Protein AF-0000000083107479 (afdb_homodimer)

Sequence (386 aa):
MSDTAEVEREFRRYFMTGPVLEDWQAWSGLFTDDATYFDHFYGTFTGPAEIAKFLEGTMGAAPQVYSPLVWYVVDDTRVAYKVLNRADNPQPGGAPIDFPSYQFIEYGGDGKWRSEEDVWLLPEMKNFARRYADAAEEHPQTLQQKLRREDWGSWVDWARPQPGHCAAPSWLDKAGFTPFSGLQDIDFGVRSHMSDTAEVEREFRRYFMTGPVLEDWQAWSGLFTDDATYFDHFYGTFTGPAEIAKFLEGTMGAAPQVYSPLVWYVVDDTRVAYKVLNRADNPQPGGAPIDFPSYQFIEYGGDGKWRSEEDVWLLPEMKNFARRYADAAEEHPQTLQQKLRREDWGSWVDWARPQPGHCAAPSWLDKAGFTPFSGLQDIDFGVRSH

Secondary structure (DSSP, 8-state):
---HHHHHHHHHHHHIIIIIT--HHHHHTTEEEEEEEEETTTEEEEHHHHHHHHHHHHHHH-TT-B--EEEEEEETTEEEEEEEEEE--SSTTPPPEEEEEEEEEEEEETTEEEEEEEE--HHHHHHHHHHHHHHHHHS---HHHHT------SS-TTSSPPTT-----TTTT-TT-----SGGG--SSB---/---HHHHHHHHHHHHIIIIIT--HHHHHTTEEEEEEEEETTTEEEEHHHHHHHHHHHHHHH-TT-B--EEEEEEETTEEEEEEEEEE--SSTTPPPEEEEEEEEEEEEETTEEEEEEEE--HHHHHHHHHHHHHHHHHS---HHHHT------SS-TTSSPPTT-----TTTT-TT-----SGGG--SSB---

Foldseek 3Di:
DDDLVNLVVLVLVLLCCPQAQQALLVNLVQADQQAWEQELFQAIAGGSVRSSLVSLQACVLQVLWGWQWQDWDTDDFKIKTKTWRWGQFLPVPDDIQTDMKMKMWGHPDPSHTRYMYIDDDPVSVVVSVVNRVVRCVVRPDDSQNSFCCPDNDDRDVSNHDDPPDGHDRNLRPPPPRDHDPDSVPNPDHDGND/DDDLVNLVVLVLVLLCCPQAQQALLVNLVQADQQAWEQELAQAIAGGSVRSSLVSLQACVLQVLWGWQWQDWDTDDFKIKTKTWRWGQFLPVPDDIQTDMKMKMWGHPDPSHTRYMYIDDDPVSVVVSVVNRVVRCVVRPDDSQNSFCCPDNDDRDVSNHDDPPDGHDRNLRPPPPRDHDPDSVVRPDHDGND

Radius of gyration: 22.02 Å; Cα contacts (8 Å, |Δi|>4): 747; chains: 2; bounding box: 44×65×52 Å

Solvent-accessible surface area (backbone atoms only — not comparable to full-atom values): 20467 Å² total; per-residue (Å²): 129,73,48,53,66,54,46,50,52,44,45,51,52,48,43,44,37,21,57,53,49,31,28,36,61,66,34,21,64,37,36,33,76,80,12,40,38,37,29,72,78,70,14,37,24,59,14,32,69,45,40,25,53,50,50,35,21,54,46,53,53,40,59,38,56,43,47,30,41,55,51,74,31,60,37,55,53,36,39,40,36,37,30,32,50,27,26,69,38,52,40,87,91,45,69,68,47,55,39,67,35,39,38,39,35,33,56,62,54,96,73,20,28,37,33,37,38,41,47,68,51,66,70,50,51,52,51,37,51,49,54,48,49,56,33,29,70,76,28,71,70,52,73,70,63,37,38,58,77,82,75,51,73,86,60,43,84,81,57,51,73,61,90,88,63,72,74,59,38,53,54,61,88,38,84,89,65,69,53,40,88,47,75,86,66,58,85,65,67,45,67,60,118,129,75,48,52,65,55,46,50,53,44,44,50,52,49,45,43,36,22,56,53,49,31,27,36,62,66,34,23,65,37,34,33,76,78,11,40,39,36,30,71,78,70,13,37,24,59,14,31,68,44,40,23,54,50,50,35,20,54,44,52,52,41,59,39,55,43,47,32,41,56,54,72,32,60,36,54,52,36,37,41,37,36,30,32,50,29,26,70,38,51,40,87,91,46,68,68,46,54,39,67,36,37,39,41,34,34,55,62,54,94,75,21,27,37,34,36,38,41,47,68,50,67,72,50,52,50,51,38,51,49,55,49,49,56,34,29,70,77,28,72,70,53,71,69,62,36,38,58,77,80,75,51,74,87,62,43,82,82,57,51,74,60,91,87,62,74,74,60,39,53,53,61,88,36,85,89,64,69,51,40,88,49,75,86,66,60,87,65,67,44,67,61,119

Structure (mmCIF, N/CA/C/O backbone):
data_AF-0000000083107479-model_v1
#
loop_
_entity.id
_entity.type
_entity.pdbx_description
1 polymer 'Uncharacterized protein'
#
loop_
_atom_site.group_PDB
_atom_site.id
_atom_site.type_symbol
_atom_site.label_atom_id
_atom_site.label_alt_id
_atom_site.label_comp_id
_atom_site.label_asym_id
_atom_site.label_entity_id
_atom_site.label_seq_id
_atom_site.pdbx_PDB_ins_code
_atom_site.Cartn_x
_atom_site.Cartn_y
_atom_site.Cartn_z
_atom_site.occupancy
_atom_site.B_iso_or_equiv
_atom_site.auth_seq_id
_atom_site.auth_comp_id
_atom_site.auth_asym_id
_atom_site.auth_atom_id
_atom_site.pdbx_PDB_model_num
ATOM 1 N N . MET A 1 1 ? -22.812 7.457 -13.336 1 46.25 1 MET A N 1
ATOM 2 C CA . MET A 1 1 ? -21.422 7.137 -13.602 1 46.25 1 MET A CA 1
ATOM 3 C C . MET A 1 1 ? -20.531 8.359 -13.406 1 46.25 1 MET A C 1
ATOM 5 O O . MET A 1 1 ? -20.75 9.398 -14.047 1 46.25 1 MET A O 1
ATOM 9 N N . SER A 1 2 ? -19.875 8.555 -12.211 1 61.97 2 SER A N 1
ATOM 10 C CA . SER A 1 2 ? -19.203 9.836 -12.008 1 61.97 2 SER A CA 1
ATOM 11 C C . SER A 1 2 ? -18.172 10.102 -13.094 1 61.97 2 SER A C 1
ATOM 13 O O . SER A 1 2 ? -17.578 9.164 -13.633 1 61.97 2 SER A O 1
ATOM 15 N N . ASP A 1 3 ? -18.234 11.203 -13.688 1 82.94 3 ASP A N 1
ATOM 16 C CA . ASP A 1 3 ? -17.281 11.797 -14.609 1 82.94 3 ASP A CA 1
ATOM 17 C C . ASP A 1 3 ? -15.883 11.883 -13.984 1 82.94 3 ASP A C 1
ATOM 19 O O . ASP A 1 3 ? -15.734 12.344 -12.852 1 82.94 3 ASP A O 1
ATOM 23 N N . THR A 1 4 ? -14.93 11.125 -14.586 1 87.06 4 THR A N 1
ATOM 24 C CA . THR A 1 4 ? -13.555 11.148 -14.102 1 87.06 4 THR A CA 1
ATOM 25 C C . THR A 1 4 ? -13.125 12.57 -13.766 1 87.06 4 THR A C 1
ATOM 27 O O . THR A 1 4 ? -12.359 12.781 -12.82 1 87.06 4 THR A O 1
ATOM 30 N N . ALA A 1 5 ? -13.672 13.453 -14.445 1 91.81 5 ALA A N 1
ATOM 31 C CA . ALA A 1 5 ? -13.352 14.852 -14.18 1 91.81 5 ALA A CA 1
ATOM 32 C C . ALA A 1 5 ? -13.922 15.297 -12.836 1 91.81 5 ALA A C 1
ATOM 34 O O . ALA A 1 5 ? -13.281 16.062 -12.102 1 91.81 5 ALA A O 1
ATOM 35 N N . GLU A 1 6 ? -15.109 14.898 -12.602 1 95.38 6 GLU A N 1
ATOM 36 C CA . GLU A 1 6 ? -15.711 15.211 -11.305 1 95.38 6 GLU A CA 1
ATOM 37 C C . GLU A 1 6 ? -14.922 14.578 -10.164 1 95.38 6 GLU A C 1
ATOM 39 O O . GLU A 1 6 ? -14.648 15.227 -9.156 1 95.38 6 GLU A O 1
ATOM 44 N N . VAL A 1 7 ? -14.57 13.344 -10.336 1 96.56 7 VAL A N 1
ATOM 45 C CA . VAL A 1 7 ? -13.844 12.625 -9.297 1 96.56 7 VAL A CA 1
ATOM 46 C C . VAL A 1 7 ? -12.508 13.305 -9.031 1 96.56 7 VAL A C 1
ATOM 48 O O . VAL A 1 7 ? -12.109 13.469 -7.875 1 96.56 7 VAL A O 1
ATOM 51 N N . GLU A 1 8 ? -11.836 13.703 -10.07 1 95.94 8 GLU A N 1
ATOM 52 C CA . GLU A 1 8 ? -10.562 14.383 -9.898 1 95.94 8 GLU A CA 1
ATOM 53 C C . GLU A 1 8 ? -10.734 15.719 -9.18 1 95.94 8 GLU A C 1
ATOM 55 O O . GLU A 1 8 ? -9.93 16.078 -8.32 1 95.94 8 GLU A O 1
ATOM 60 N N . ARG A 1 9 ? -11.734 16.453 -9.57 1 97.31 9 ARG A N 1
ATOM 61 C CA . ARG A 1 9 ? -12.023 17.719 -8.906 1 97.31 9 ARG A CA 1
ATOM 62 C C . ARG A 1 9 ? -12.266 17.516 -7.414 1 97.31 9 ARG A C 1
ATOM 64 O O . ARG A 1 9 ? -11.734 18.266 -6.59 1 97.31 9 ARG A O 1
ATOM 71 N N . GLU A 1 10 ? -13.062 16.516 -7.125 1 98.38 10 GLU A N 1
ATOM 72 C CA . GLU A 1 10 ? -13.383 16.266 -5.727 1 98.38 10 GLU A CA 1
ATOM 73 C C . GLU A 1 10 ? -12.172 15.719 -4.973 1 98.38 10 GLU A C 1
ATOM 75 O O . GLU A 1 10 ? -12.016 15.961 -3.773 1 98.38 10 GLU A O 1
ATOM 80 N N . PHE A 1 11 ? -11.297 15.055 -5.711 1 98.56 11 PHE A N 1
ATOM 81 C CA . PHE A 1 11 ? -10.055 14.609 -5.09 1 98.56 11 PHE A CA 1
ATOM 82 C C . PHE A 1 11 ? -9.188 15.797 -4.703 1 98.56 11 PHE A C 1
ATOM 84 O O . PHE A 1 11 ? -8.602 15.82 -3.617 1 98.56 11 PHE A O 1
ATOM 91 N N . ARG A 1 12 ? -9.102 16.719 -5.555 1 98.56 12 ARG A N 1
ATOM 92 C CA . ARG A 1 12 ? -8.328 17.922 -5.246 1 98.56 12 ARG A CA 1
ATOM 93 C C . ARG A 1 12 ? -8.883 18.625 -4.016 1 98.56 12 ARG A C 1
ATOM 95 O O . ARG A 1 12 ? -8.125 19.047 -3.141 1 98.56 12 ARG A O 1
ATOM 102 N N . ARG A 1 13 ? -10.195 18.734 -3.977 1 98.81 13 ARG A N 1
ATOM 103 C CA . ARG A 1 13 ? -10.844 19.328 -2.814 1 98.81 13 ARG A CA 1
ATOM 104 C C . ARG A 1 13 ? -10.531 18.547 -1.547 1 98.81 13 ARG A C 1
ATOM 106 O O . ARG A 1 13 ? -10.164 19.125 -0.523 1 98.81 13 ARG A O 1
ATOM 113 N N . TYR A 1 14 ? -10.672 17.297 -1.655 1 98.88 14 TYR A N 1
ATOM 114 C CA . TYR A 1 14 ? -10.398 16.359 -0.574 1 98.88 14 TYR A CA 1
ATOM 115 C C . TYR A 1 14 ? -8.961 16.5 -0.079 1 98.88 14 TYR A C 1
ATOM 117 O O . TYR A 1 14 ? -8.727 16.656 1.121 1 98.88 14 TYR A O 1
ATOM 125 N N . PHE A 1 15 ? -8.016 16.484 -0.999 1 98.88 15 PHE A N 1
ATOM 126 C CA . PHE A 1 15 ? -6.598 16.484 -0.647 1 98.88 15 PHE A CA 1
ATOM 127 C C . PHE A 1 15 ? -6.188 17.844 -0.081 1 98.88 15 PHE A C 1
ATOM 129 O O . PHE A 1 15 ? -5.391 17.922 0.857 1 98.88 15 PHE A O 1
ATOM 136 N N . MET A 1 16 ? -6.723 18.906 -0.62 1 98.81 16 MET A N 1
ATOM 137 C CA . MET A 1 16 ? -6.395 20.25 -0.134 1 98.81 16 MET A CA 1
ATOM 138 C C . MET A 1 16 ? -6.969 20.469 1.261 1 98.81 16 MET A C 1
ATOM 140 O O . MET A 1 16 ? -6.293 21.031 2.131 1 98.81 16 MET A O 1
ATOM 144 N N . THR A 1 17 ? -8.172 20.016 1.53 1 98.81 17 THR A N 1
ATOM 145 C CA . THR A 1 17 ? -8.844 20.266 2.799 1 98.81 17 THR A CA 1
ATOM 146 C C . THR A 1 17 ? -8.141 19.531 3.938 1 98.81 17 THR A C 1
ATOM 148 O O . THR A 1 17 ? -7.883 20.109 4.992 1 98.81 17 THR A O 1
ATOM 151 N N . GLY A 1 18 ? -7.824 18.328 3.725 1 98.62 18 GLY A N 1
ATOM 152 C CA . GLY A 1 18 ? -7.219 17.516 4.766 1 98.62 18 GLY A CA 1
ATOM 153 C C . GLY A 1 18 ? -5.703 17.516 4.715 1 98.62 18 GLY A C 1
ATOM 154 O O . GLY A 1 18 ? -5.055 18.297 5.402 1 98.62 18 GLY A O 1
ATOM 155 N N . PRO A 1 19 ? -5.141 16.75 3.779 1 98.75 19 PRO A N 1
ATOM 156 C CA . PRO A 1 19 ? -3.691 16.531 3.775 1 98.75 19 PRO A CA 1
ATOM 157 C C . PRO A 1 19 ? -2.9 17.844 3.654 1 98.75 19 PRO A C 1
ATOM 159 O O . PRO A 1 19 ? -1.821 17.969 4.234 1 98.75 19 PRO A O 1
ATOM 162 N N . VAL A 1 20 ? -3.428 18.844 2.988 1 98.75 20 VAL A N 1
ATOM 163 C CA . VAL A 1 20 ? -2.66 20.062 2.783 1 98.75 20 VAL A CA 1
ATOM 164 C C . VAL A 1 20 ? -2.996 21.078 3.877 1 98.75 20 VAL A C 1
ATOM 166 O O . VAL A 1 20 ? -2.109 21.531 4.602 1 98.75 20 VAL A O 1
ATOM 169 N N . LEU A 1 21 ? -4.227 21.359 4.094 1 98.56 21 LEU A N 1
ATOM 170 C CA . LEU A 1 21 ? -4.617 22.438 5 1 98.56 21 LEU A CA 1
ATOM 171 C C . LEU A 1 21 ? -4.902 21.906 6.395 1 98.56 21 LEU A C 1
ATOM 173 O O . LEU A 1 21 ? -5.062 22.672 7.344 1 98.56 21 LEU A O 1
ATOM 177 N N . GLU A 1 22 ? -4.98 20.641 6.562 1 98.44 22 GLU A N 1
ATOM 178 C CA . GLU A 1 22 ? -5.055 19.922 7.82 1 98.44 22 GLU A CA 1
ATOM 179 C C . GLU A 1 22 ? -6.285 20.328 8.625 1 98.44 22 GLU A C 1
ATOM 181 O O . GLU A 1 22 ? -6.23 20.422 9.852 1 98.44 22 GLU A O 1
ATOM 186 N N . ASP A 1 23 ? -7.312 20.734 7.875 1 98.44 23 ASP A N 1
ATOM 187 C CA . ASP A 1 23 ? -8.625 20.875 8.492 1 98.44 23 ASP A CA 1
ATOM 188 C C . ASP A 1 23 ? -9.359 19.547 8.539 1 98.44 23 ASP A C 1
ATOM 190 O O . ASP A 1 23 ? -10.266 19.297 7.738 1 98.44 23 ASP A O 1
ATOM 194 N N . TRP A 1 24 ? -9.062 18.781 9.547 1 98.31 24 TRP A N 1
ATOM 195 C CA . TRP A 1 24 ? -9.539 17.406 9.641 1 98.31 24 TRP A CA 1
ATOM 196 C C . TRP A 1 24 ? -11.031 17.359 9.961 1 98.31 24 TRP A C 1
ATOM 198 O O . TRP A 1 24 ? -11.719 16.406 9.617 1 98.31 24 TRP A O 1
ATOM 208 N N . GLN A 1 25 ? -11.492 18.375 10.594 1 97.38 25 GLN A N 1
ATOM 209 C CA . GLN A 1 25 ? -12.93 18.469 10.852 1 97.38 25 GLN A CA 1
ATOM 210 C C . GLN A 1 25 ? -13.711 18.656 9.555 1 97.38 25 GLN A C 1
ATOM 212 O O . GLN A 1 25 ? -14.656 17.906 9.273 1 97.38 25 GLN A O 1
ATOM 217 N N . ALA A 1 26 ? -13.328 19.641 8.805 1 98.5 26 ALA A N 1
ATOM 218 C CA . ALA A 1 26 ? -13.977 19.859 7.512 1 98.5 26 ALA A CA 1
ATOM 219 C C . ALA A 1 26 ? -13.75 18.672 6.582 1 98.5 26 ALA A C 1
ATOM 221 O O . ALA A 1 26 ? -14.648 18.281 5.832 1 98.5 26 ALA A O 1
ATOM 222 N N . TRP A 1 27 ? -12.547 18.109 6.578 1 98.75 27 TRP A N 1
ATOM 223 C CA . TRP A 1 27 ? -12.172 16.984 5.727 1 98.75 27 TRP A CA 1
ATOM 224 C C . TRP A 1 27 ? -13.07 15.781 5.984 1 98.75 27 TRP A C 1
ATOM 226 O O . TRP A 1 27 ? -13.531 15.133 5.043 1 98.75 27 TRP A O 1
ATOM 236 N N . SER A 1 28 ? -13.297 15.469 7.281 1 98.69 28 SER A N 1
ATOM 237 C CA . SER A 1 28 ? -14.148 14.336 7.625 1 98.69 28 SER A CA 1
ATOM 238 C C . SER A 1 28 ? -15.562 14.516 7.074 1 98.69 28 SER A C 1
ATOM 240 O O . SER A 1 28 ? -16.234 13.531 6.75 1 98.69 28 SER A O 1
ATOM 242 N N . GLY A 1 29 ? -15.969 15.75 6.93 1 98.62 29 GLY A N 1
ATOM 243 C CA . GLY A 1 29 ? -17.281 16.062 6.367 1 98.62 29 GLY A CA 1
ATOM 244 C C . GLY A 1 29 ? -17.375 15.742 4.887 1 98.62 29 GLY A C 1
ATOM 245 O O . GLY A 1 29 ? -18.469 15.773 4.312 1 98.62 29 GLY A O 1
ATOM 246 N N . LEU A 1 30 ? -16.297 15.414 4.25 1 98.88 30 LEU A N 1
ATOM 247 C CA . LEU A 1 30 ? -16.266 15.07 2.834 1 98.88 30 LEU A CA 1
ATOM 248 C C . LEU A 1 30 ? -16.547 13.586 2.631 1 98.88 30 LEU A C 1
ATOM 250 O O . LEU A 1 30 ? -16.516 13.094 1.5 1 98.88 30 LEU A O 1
ATOM 254 N N . PHE A 1 31 ? -16.812 12.859 3.699 1 98.88 31 PHE A N 1
ATOM 255 C CA . PHE A 1 31 ? -17.156 11.445 3.629 1 98.88 31 PHE A CA 1
ATOM 256 C C . PHE A 1 31 ? -18.656 11.25 3.777 1 98.88 31 PHE A C 1
ATOM 258 O O . PHE A 1 31 ? -19.344 12.07 4.383 1 98.88 31 PHE A O 1
ATOM 265 N N . THR A 1 32 ? -19.156 10.156 3.189 1 98.81 32 THR A N 1
ATOM 266 C CA . THR A 1 32 ? -20.547 9.789 3.416 1 98.81 32 THR A CA 1
ATOM 267 C C . THR A 1 32 ? -20.781 9.398 4.875 1 98.81 32 THR A C 1
ATOM 269 O O . THR A 1 32 ? -19.828 9.117 5.602 1 98.81 32 THR A O 1
ATOM 272 N N . ASP A 1 33 ? -22.016 9.305 5.289 1 98.44 33 ASP A N 1
ATOM 273 C CA . ASP A 1 33 ? -22.344 9.062 6.688 1 98.44 33 ASP A CA 1
ATOM 274 C C . ASP A 1 33 ? -21.891 7.672 7.129 1 98.44 33 ASP A C 1
ATOM 276 O O . ASP A 1 33 ? -21.578 7.461 8.305 1 98.44 33 ASP A O 1
ATOM 280 N N . ASP A 1 34 ? -21.875 6.809 6.191 1 98.38 34 ASP A N 1
ATOM 281 C CA . ASP A 1 34 ? -21.516 5.43 6.508 1 98.38 34 ASP A CA 1
ATOM 282 C C . ASP A 1 34 ? -20.141 5.082 5.949 1 98.38 34 ASP A C 1
ATOM 284 O O . ASP A 1 34 ? -19.812 3.904 5.766 1 98.38 34 ASP A O 1
ATOM 288 N N . ALA A 1 35 ? -19.359 6.105 5.582 1 98.81 35 ALA A N 1
ATOM 289 C CA . ALA A 1 35 ? -18.047 5.863 4.988 1 98.81 35 ALA A CA 1
ATOM 290 C C . ALA A 1 35 ? -17.156 5.07 5.938 1 98.81 35 ALA A C 1
ATOM 292 O O . ALA A 1 35 ? -17.266 5.191 7.16 1 98.81 35 ALA A O 1
ATOM 293 N N . THR A 1 36 ? -16.297 4.254 5.391 1 98.75 36 THR A N 1
ATOM 294 C CA . THR A 1 36 ? -15.312 3.518 6.172 1 98.75 36 THR A CA 1
ATOM 295 C C . THR A 1 36 ? -13.898 4.031 5.883 1 98.75 36 THR A C 1
ATOM 297 O O . THR A 1 36 ? -13.531 4.23 4.727 1 98.75 36 THR A O 1
ATOM 300 N N . TYR A 1 37 ? -13.227 4.352 6.902 1 98.75 37 TYR A N 1
ATOM 301 C CA . TYR A 1 37 ? -11.789 4.633 6.902 1 98.75 37 TYR A CA 1
ATOM 302 C C . TYR A 1 37 ? -11.008 3.479 7.516 1 98.75 37 TYR A C 1
ATOM 304 O O . TYR A 1 37 ? -11.078 3.246 8.727 1 98.75 37 TYR A O 1
ATOM 312 N N . PHE A 1 38 ? -10.227 2.838 6.672 1 98.62 38 PHE A N 1
ATOM 313 C CA . PHE A 1 38 ? -9.508 1.656 7.137 1 98.62 38 PHE A CA 1
ATOM 314 C C . PHE A 1 38 ? -8 1.881 7.082 1 98.62 38 PHE A C 1
ATOM 316 O O . PHE A 1 38 ? -7.441 2.107 6.008 1 98.62 38 PHE A O 1
ATOM 323 N N . ASP A 1 39 ? -7.418 1.895 8.219 1 98.19 39 ASP A N 1
ATOM 324 C CA . ASP A 1 39 ? -5.969 1.867 8.391 1 98.19 39 ASP A CA 1
ATOM 325 C C . ASP A 1 39 ? -5.492 0.486 8.836 1 98.19 39 ASP A C 1
ATOM 327 O O . ASP A 1 39 ? -5.914 -0.014 9.883 1 98.19 39 ASP A O 1
ATOM 331 N N . HIS A 1 40 ? -4.57 -0.083 8.102 1 97.62 40 HIS A N 1
ATOM 332 C CA . HIS A 1 40 ? -4.188 -1.471 8.336 1 97.62 40 HIS A CA 1
ATOM 333 C C . HIS A 1 40 ? -3.549 -1.639 9.711 1 97.62 40 HIS A C 1
ATOM 335 O O . HIS A 1 40 ? -3.486 -2.752 10.242 1 97.62 40 HIS A O 1
ATOM 341 N N . PHE A 1 41 ? -3.004 -0.567 10.227 1 95.81 41 PHE A N 1
ATOM 342 C CA . PHE A 1 41 ? -2.408 -0.618 11.562 1 95.81 41 PHE A CA 1
ATOM 343 C C . PHE A 1 41 ? -3.443 -0.283 12.625 1 95.81 41 PHE A C 1
ATOM 345 O O . PHE A 1 41 ? -3.592 -1.016 13.609 1 95.81 41 PHE A O 1
ATOM 352 N N . TYR A 1 42 ? -4.277 0.757 12.43 1 96.38 42 TYR A N 1
ATOM 353 C CA . TYR A 1 42 ? -5.133 1.306 13.477 1 96.38 42 TYR A CA 1
ATOM 354 C C . TYR A 1 42 ? -6.5 0.635 13.469 1 96.38 42 TYR A C 1
ATOM 356 O O . TYR A 1 42 ? -7.164 0.56 14.508 1 96.38 42 TYR A O 1
ATOM 364 N N . GLY A 1 43 ? -6.957 0.252 12.273 1 97.12 43 GLY A N 1
ATOM 365 C CA . GLY A 1 43 ? -8.281 -0.35 12.195 1 97.12 43 GLY A CA 1
ATOM 366 C C . GLY A 1 43 ? -9.258 0.457 11.359 1 97.12 43 GLY A C 1
ATOM 367 O O . GLY A 1 43 ? -8.859 1.145 10.422 1 97.12 43 GLY A O 1
ATOM 368 N N . THR A 1 44 ? -10.57 0.197 11.688 1 98.5 44 THR A N 1
ATOM 369 C CA . THR A 1 44 ? -11.633 0.789 10.883 1 98.5 44 THR A CA 1
ATOM 370 C C . THR A 1 44 ? -12.406 1.829 11.688 1 98.5 44 THR A C 1
ATOM 372 O O . THR A 1 44 ? -12.766 1.587 12.836 1 98.5 44 THR A O 1
ATOM 375 N N . PHE A 1 45 ? -12.586 2.953 11.102 1 98.75 45 PHE A N 1
ATOM 376 C CA . PHE A 1 45 ? -13.398 4.039 11.633 1 98.75 45 PHE A CA 1
ATOM 377 C C . PHE A 1 45 ? -14.562 4.352 10.695 1 98.75 45 PHE A C 1
ATOM 379 O O . PHE A 1 45 ? -14.383 4.402 9.477 1 98.75 45 PHE A O 1
ATOM 386 N N . THR A 1 46 ? -15.742 4.547 11.297 1 98.69 46 THR A N 1
ATOM 387 C CA . THR A 1 46 ? -16.938 4.648 10.461 1 98.69 46 THR A CA 1
ATOM 388 C C . THR A 1 46 ? -17.625 5.996 10.664 1 98.69 46 THR A C 1
ATOM 390 O O . THR A 1 46 ? -17.953 6.367 11.789 1 98.69 46 THR A O 1
ATOM 393 N N . GLY A 1 47 ? -17.781 6.641 9.516 1 98.62 47 GLY A N 1
ATOM 394 C CA . GLY A 1 47 ? -18.516 7.902 9.531 1 98.62 47 GLY A CA 1
ATOM 395 C C . GLY A 1 47 ? -17.641 9.086 9.883 1 98.62 47 GLY A C 1
ATOM 396 O O . GLY A 1 47 ? -16.562 8.922 10.453 1 98.62 47 GLY A O 1
ATOM 397 N N . PRO A 1 48 ? -18.156 10.312 9.555 1 98.62 48 PRO A N 1
ATOM 398 C CA . PRO A 1 48 ? -17.375 11.539 9.727 1 98.62 48 PRO A CA 1
ATOM 399 C C . PRO A 1 48 ? -16.938 11.758 11.18 1 98.62 48 PRO A C 1
ATOM 401 O O . PRO A 1 48 ? -15.82 12.211 11.422 1 98.62 48 PRO A O 1
ATOM 404 N N . ALA A 1 49 ? -17.781 11.398 12.094 1 98.19 49 ALA A N 1
ATOM 405 C CA . ALA A 1 49 ? -17.453 11.656 13.5 1 98.19 49 ALA A CA 1
ATOM 406 C C . ALA A 1 49 ? -16.25 10.844 13.945 1 98.19 49 ALA A C 1
ATOM 408 O O . ALA A 1 49 ? -15.305 11.383 14.516 1 98.19 49 ALA A O 1
ATOM 409 N N . GLU A 1 50 ? -16.266 9.523 13.719 1 98.38 50 GLU A N 1
ATOM 410 C CA . GLU A 1 50 ? -15.133 8.68 14.094 1 98.38 50 GLU A CA 1
ATOM 411 C C . GLU A 1 50 ? -13.875 9.039 13.305 1 98.38 50 GLU A C 1
ATOM 413 O O . GLU A 1 50 ? -12.773 9.039 13.852 1 98.38 50 GLU A O 1
ATOM 418 N N . ILE A 1 51 ? -14.062 9.359 12.039 1 98.69 51 ILE A N 1
ATOM 419 C CA . ILE A 1 51 ? -12.93 9.688 11.18 1 98.69 51 ILE A CA 1
ATOM 420 C C . ILE A 1 51 ? -12.25 10.961 11.688 1 98.69 51 ILE A C 1
ATOM 422 O O . ILE A 1 51 ? -11.023 11.016 11.789 1 98.69 51 ILE A O 1
ATOM 426 N N . ALA A 1 52 ? -13.047 11.984 12.039 1 98.06 52 ALA A N 1
ATOM 427 C CA . ALA A 1 52 ? -12.484 13.227 12.562 1 98.06 52 ALA A CA 1
ATOM 428 C C . ALA A 1 52 ? -11.711 12.984 13.852 1 98.06 52 ALA A C 1
ATOM 430 O O . ALA A 1 52 ? -10.602 13.477 14.023 1 98.06 52 ALA A O 1
ATOM 431 N N . LYS A 1 53 ? -12.32 12.242 14.75 1 97.25 53 LYS A N 1
ATOM 432 C CA . LYS A 1 53 ? -11.703 11.953 16.047 1 97.25 53 LYS A CA 1
ATOM 433 C C . LYS A 1 53 ? -10.383 11.195 15.867 1 97.25 53 LYS A C 1
ATOM 435 O O . LYS A 1 53 ? -9.391 11.508 16.516 1 97.25 53 LYS A O 1
ATOM 440 N N . PHE A 1 54 ? -10.398 10.227 15.008 1 98 54 PHE A N 1
ATOM 441 C CA . PHE A 1 54 ? -9.211 9.43 14.727 1 98 54 PHE A CA 1
ATOM 442 C C . PHE A 1 54 ? -8.094 10.305 14.18 1 98 54 PHE A C 1
ATOM 444 O O . PHE A 1 54 ? -6.973 10.281 14.688 1 98 54 PHE A O 1
ATOM 451 N N . LEU A 1 55 ? -8.406 11.102 13.156 1 97.94 55 LEU A N 1
ATOM 452 C CA . LEU A 1 55 ? -7.383 11.883 12.469 1 97.94 55 LEU A CA 1
ATOM 453 C C . LEU A 1 55 ? -6.844 12.992 13.367 1 97.94 55 LEU A C 1
ATOM 455 O O . LEU A 1 55 ? -5.633 13.203 13.438 1 97.94 55 LEU A O 1
ATOM 459 N N . GLU A 1 56 ? -7.719 13.68 14.055 1 98.06 56 GLU A N 1
ATOM 460 C CA . GLU A 1 56 ? -7.223 14.727 14.953 1 98.06 56 GLU A CA 1
ATOM 461 C C . GLU A 1 56 ? -6.367 14.141 16.062 1 98.06 56 GLU A C 1
ATOM 463 O O . GLU A 1 56 ? -5.328 14.703 16.422 1 98.06 56 GLU A O 1
ATOM 468 N N . GLY A 1 57 ? -6.801 13.008 16.641 1 97.62 57 GLY A N 1
ATOM 469 C CA . GLY A 1 57 ? -6.027 12.367 17.688 1 97.62 57 GLY A CA 1
ATOM 470 C C . GLY A 1 57 ? -4.652 11.922 17.234 1 97.62 57 GLY A C 1
ATOM 471 O O . GLY A 1 57 ? -3.658 12.141 17.922 1 97.62 57 GLY A O 1
ATOM 472 N N . THR A 1 58 ? -4.59 11.305 16.062 1 97.38 58 THR A N 1
ATOM 473 C CA . THR A 1 58 ? -3.336 10.75 15.562 1 97.38 58 THR A CA 1
ATOM 474 C C . THR A 1 58 ? -2.414 11.867 15.078 1 97.38 58 THR A C 1
ATOM 476 O O . THR A 1 58 ? -1.219 11.867 15.383 1 97.38 58 THR A O 1
ATOM 479 N N . MET A 1 59 ? -2.973 12.836 14.359 1 97.56 59 MET A N 1
ATOM 480 C CA . MET A 1 59 ? -2.154 13.914 13.828 1 97.56 59 MET A CA 1
ATOM 481 C C . MET A 1 59 ? -1.73 14.875 14.938 1 97.56 59 MET A C 1
ATOM 483 O O . MET A 1 59 ? -0.641 15.445 14.883 1 97.56 59 MET A O 1
ATOM 487 N N . GLY A 1 60 ? -2.578 15.055 15.914 1 97.62 60 GLY A N 1
ATOM 488 C CA . GLY A 1 60 ? -2.195 15.844 17.078 1 97.62 60 GLY A CA 1
ATOM 489 C C . GLY A 1 60 ? -1.039 15.242 17.844 1 97.62 60 GLY A C 1
ATOM 490 O O . GLY A 1 60 ? -0.264 15.969 18.484 1 97.62 60 GLY A O 1
ATOM 491 N N . ALA A 1 61 ? -0.948 13.953 17.844 1 97.12 61 ALA A N 1
ATOM 492 C CA . ALA A 1 61 ? 0.123 13.242 18.531 1 97.12 61 ALA A CA 1
ATOM 493 C C . ALA A 1 61 ? 1.454 13.406 17.812 1 97.12 61 ALA A C 1
ATOM 495 O O . ALA A 1 61 ? 2.52 13.234 18.406 1 97.12 61 ALA A O 1
ATOM 496 N N . ALA A 1 62 ? 1.428 13.727 16.547 1 97.62 62 ALA A N 1
ATOM 497 C CA . ALA A 1 62 ? 2.613 13.945 15.727 1 97.62 62 ALA A CA 1
ATOM 498 C C . ALA A 1 62 ? 2.508 15.266 14.961 1 97.62 62 ALA A C 1
ATOM 500 O O . ALA A 1 62 ? 2.48 15.266 13.727 1 97.62 62 ALA A O 1
ATOM 501 N N . PRO A 1 63 ? 2.592 16.328 15.688 1 97.88 63 PRO A N 1
ATOM 502 C CA . PRO A 1 63 ? 2.324 17.625 15.062 1 97.88 63 PRO A CA 1
ATOM 503 C C . PRO A 1 63 ? 3.33 17.984 13.969 1 97.88 63 PRO A C 1
ATOM 505 O O . PRO A 1 63 ? 3.064 18.844 13.141 1 97.88 63 PRO A O 1
ATOM 508 N N . GLN A 1 64 ? 4.5 17.328 13.914 1 98.44 64 GLN A N 1
ATOM 509 C CA . GLN A 1 64 ? 5.547 17.625 12.945 1 98.44 64 GLN A CA 1
ATOM 510 C C . GLN A 1 64 ? 5.238 16.984 11.594 1 98.44 64 GLN A C 1
ATOM 512 O O . GLN A 1 64 ? 5.875 17.312 10.586 1 98.44 64 GLN A O 1
ATOM 517 N N . VAL A 1 65 ? 4.316 16.141 11.5 1 98.75 65 VAL A N 1
ATOM 518 C CA . VAL A 1 65 ? 4.129 15.32 10.305 1 98.75 65 VAL A CA 1
ATOM 519 C C . VAL A 1 65 ? 3.131 15.992 9.367 1 98.75 65 VAL A C 1
ATOM 521 O O . VAL A 1 65 ? 2.086 16.484 9.805 1 98.75 65 VAL A O 1
ATOM 524 N N . TYR A 1 66 ? 3.473 16.078 8.094 1 98.69 66 TYR A N 1
ATOM 525 C CA . TYR A 1 66 ? 2.584 16.5 7.023 1 98.69 66 TYR A CA 1
ATOM 526 C C . TYR A 1 66 ? 2.777 15.625 5.781 1 98.69 66 TYR A C 1
ATOM 528 O O . TYR A 1 66 ? 3.625 14.734 5.77 1 98.69 66 TYR A O 1
ATOM 536 N N . SER A 1 67 ? 1.862 15.844 4.727 1 98.56 67 SER A N 1
ATOM 537 C CA . SER A 1 67 ? 1.711 14.781 3.734 1 98.56 67 SER A CA 1
ATOM 538 C C . SER A 1 67 ? 1.856 15.328 2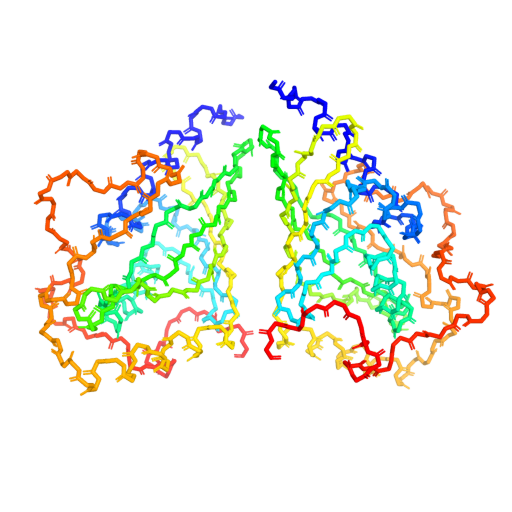.316 1 98.56 67 SER A C 1
ATOM 540 O O . SER A 1 67 ? 0.867 15.461 1.595 1 98.56 67 SER A O 1
ATOM 542 N N . PRO A 1 68 ? 3.123 15.586 1.799 1 98.81 68 PRO A N 1
ATOM 543 C CA . PRO A 1 68 ? 3.289 15.898 0.378 1 98.81 68 PRO A CA 1
ATOM 544 C C . PRO A 1 68 ? 2.789 14.781 -0.536 1 98.81 68 PRO A C 1
ATOM 546 O O . PRO A 1 68 ? 3.035 13.602 -0.27 1 98.81 68 PRO A O 1
ATOM 549 N N . LEU A 1 69 ? 2.014 15.203 -1.569 1 98.81 69 LEU A N 1
ATOM 550 C CA . LEU A 1 69 ? 1.526 14.273 -2.584 1 98.81 69 LEU A CA 1
ATOM 551 C C . LEU A 1 69 ? 2.617 13.953 -3.598 1 98.81 69 LEU A C 1
ATOM 553 O O . LEU A 1 69 ? 3.17 14.859 -4.227 1 98.81 69 LEU A O 1
ATOM 557 N N . VAL A 1 70 ? 2.938 12.711 -3.76 1 98.44 70 VAL A N 1
ATOM 558 C CA . VAL A 1 70 ? 3.988 12.312 -4.691 1 98.44 70 VAL A CA 1
ATOM 559 C C . VAL A 1 70 ? 3.385 12.047 -6.066 1 98.44 70 VAL A C 1
ATOM 561 O O . VAL A 1 70 ? 3.9 12.523 -7.082 1 98.44 70 VAL A O 1
ATOM 564 N N . TRP A 1 71 ? 2.344 11.273 -6.195 1 97.44 71 TRP A N 1
ATOM 565 C CA . TRP A 1 71 ? 1.565 11.016 -7.406 1 97.44 71 TRP A CA 1
ATOM 566 C C . TRP A 1 71 ? 0.159 10.539 -7.059 1 97.44 71 TRP A C 1
ATOM 568 O O . TRP A 1 71 ? -0.11 10.156 -5.918 1 97.44 71 TRP A O 1
ATOM 578 N N . TYR A 1 72 ? -0.719 10.625 -7.957 1 97.44 72 TYR A N 1
ATOM 579 C CA . TYR A 1 72 ? -2.053 10.047 -7.84 1 97.44 72 TYR A CA 1
ATOM 580 C C . TYR A 1 72 ? -2.549 9.555 -9.195 1 97.44 72 TYR A C 1
ATOM 582 O O . TYR A 1 72 ? -2.104 10.031 -10.242 1 97.44 72 TYR A O 1
ATOM 590 N N . VAL A 1 73 ? -3.408 8.539 -9.094 1 96.25 73 VAL A N 1
ATOM 591 C CA . VAL A 1 73 ? -4.094 7.992 -10.258 1 96.25 73 VAL A CA 1
ATOM 592 C C . VAL A 1 73 ? -5.602 7.988 -10.016 1 96.25 73 VAL A C 1
ATOM 594 O O . VAL A 1 73 ? -6.062 7.645 -8.93 1 96.25 73 VAL A O 1
ATOM 597 N N . VAL A 1 74 ? -6.305 8.43 -11.031 1 94.56 74 VAL A N 1
ATOM 598 C CA . VAL A 1 74 ? -7.758 8.508 -10.945 1 94.56 74 VAL A CA 1
ATOM 599 C C . VAL A 1 74 ? -8.391 7.68 -12.062 1 94.56 74 VAL A C 1
ATOM 601 O O . VAL A 1 74 ? -8.016 7.82 -13.227 1 94.56 74 VAL A O 1
ATOM 604 N N . ASP A 1 75 ? -9.305 6.773 -11.695 1 87 75 ASP A N 1
ATOM 605 C CA . ASP A 1 75 ? -10.117 6.051 -12.672 1 87 75 ASP A CA 1
ATOM 606 C C . ASP A 1 75 ? -11.516 5.777 -12.133 1 87 75 ASP A C 1
ATOM 608 O O . ASP A 1 75 ? -11.672 5.125 -11.102 1 87 75 ASP A O 1
ATOM 612 N N . ASP A 1 76 ? -12.461 6.223 -12.922 1 89.44 76 ASP A N 1
ATOM 613 C CA . ASP A 1 76 ? -13.859 6.066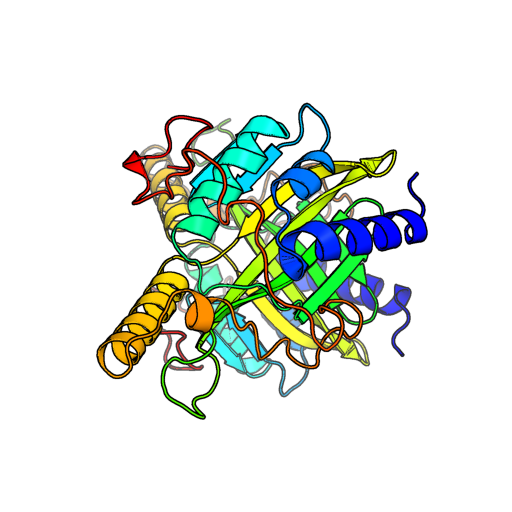 -12.516 1 89.44 76 ASP A CA 1
ATOM 614 C C . ASP A 1 76 ? -14.086 6.66 -11.125 1 89.44 76 ASP A C 1
ATOM 616 O O . ASP A 1 76 ? -13.812 7.84 -10.891 1 89.44 76 ASP A O 1
ATOM 620 N N . THR A 1 77 ? -14.469 5.754 -10.164 1 94.56 77 THR A N 1
ATOM 621 C CA . THR A 1 77 ? -14.812 6.262 -8.844 1 94.56 77 THR A CA 1
ATOM 622 C C . THR A 1 77 ? -13.656 6.043 -7.863 1 94.56 77 THR A C 1
ATOM 624 O O . THR A 1 77 ? -13.773 6.359 -6.68 1 94.56 77 THR A O 1
ATOM 627 N N . ARG A 1 78 ? -12.523 5.605 -8.336 1 96.25 78 ARG A N 1
ATOM 628 C CA . ARG A 1 78 ? -11.422 5.25 -7.445 1 96.25 78 ARG A CA 1
ATOM 629 C C . ARG A 1 78 ? -10.234 6.184 -7.652 1 96.25 78 ARG A C 1
ATOM 631 O O . ARG A 1 78 ? -9.938 6.578 -8.781 1 96.25 78 ARG A O 1
ATOM 638 N N . VAL A 1 79 ? -9.562 6.516 -6.543 1 98 79 VAL A N 1
ATOM 639 C CA . VAL A 1 79 ? -8.289 7.227 -6.562 1 98 79 VAL A CA 1
ATOM 640 C C . VAL A 1 79 ? -7.262 6.465 -5.73 1 98 79 VAL A C 1
ATOM 642 O O . VAL A 1 79 ? -7.562 6.004 -4.625 1 98 79 VAL A O 1
ATOM 645 N N . ALA A 1 80 ? -6.129 6.215 -6.281 1 98.44 80 ALA A N 1
ATOM 646 C CA . ALA A 1 80 ? -4.953 5.746 -5.555 1 98.44 80 ALA A CA 1
ATOM 647 C C . ALA A 1 80 ? -3.859 6.812 -5.535 1 98.44 80 ALA A C 1
ATOM 649 O O . ALA A 1 80 ? -3.621 7.484 -6.539 1 98.44 80 ALA A O 1
ATOM 650 N N . TYR A 1 81 ? -3.252 6.992 -4.383 1 98.56 81 TYR A N 1
ATOM 651 C CA . TYR A 1 81 ? -2.211 8.016 -4.352 1 98.56 81 TYR A CA 1
ATOM 652 C C . TYR A 1 81 ? -1.143 7.672 -3.318 1 98.56 81 TYR A C 1
ATOM 654 O O . TYR A 1 81 ? -1.385 6.879 -2.404 1 98.56 81 TYR A O 1
ATOM 662 N N . LYS A 1 82 ? 0.04 8.148 -3.547 1 98.75 82 LYS A N 1
ATOM 663 C CA . LYS A 1 82 ? 1.197 8.039 -2.664 1 98.75 82 LYS A CA 1
ATOM 664 C C . LYS A 1 82 ? 1.53 9.383 -2.02 1 98.75 82 LYS A C 1
ATOM 666 O O . LYS A 1 82 ? 1.553 10.414 -2.697 1 98.75 82 LYS A O 1
ATOM 671 N N . VAL A 1 83 ? 1.704 9.359 -0.709 1 98.81 83 VAL A N 1
ATOM 672 C CA . VAL A 1 83 ? 2.234 10.531 -0.017 1 98.81 83 VAL A CA 1
ATOM 673 C C . VAL A 1 83 ? 3.49 10.141 0.761 1 98.81 83 VAL A C 1
ATOM 675 O O . VAL A 1 83 ? 3.768 8.961 0.957 1 98.81 83 VAL A O 1
ATOM 678 N N . LEU A 1 84 ? 4.242 11.148 1.086 1 98.75 84 LEU A N 1
ATOM 679 C CA . LEU A 1 84 ? 5.238 11.008 2.145 1 98.75 84 LEU A CA 1
ATOM 680 C C . LEU A 1 84 ? 4.68 11.492 3.48 1 98.75 84 LEU A C 1
ATOM 682 O O . LEU A 1 84 ? 4.008 12.523 3.541 1 98.75 84 LEU A O 1
ATOM 686 N N . ASN A 1 85 ? 4.777 10.672 4.508 1 98.81 85 ASN A N 1
ATOM 687 C CA . ASN A 1 85 ? 4.695 11.195 5.867 1 98.81 85 ASN A CA 1
ATOM 688 C C . ASN A 1 85 ? 5.973 11.938 6.258 1 98.81 85 ASN A C 1
ATOM 690 O O . ASN A 1 85 ? 6.984 11.312 6.578 1 98.81 85 ASN A O 1
ATOM 694 N N . ARG A 1 86 ? 5.891 13.258 6.246 1 98.88 86 ARG A N 1
ATOM 695 C CA . ARG A 1 86 ? 7.117 14.055 6.27 1 98.88 86 ARG A CA 1
ATOM 696 C C . ARG A 1 86 ? 7.176 14.93 7.512 1 98.88 86 ARG A C 1
ATOM 698 O O . ARG A 1 86 ? 6.152 15.461 7.953 1 98.88 86 ARG A O 1
ATOM 705 N N . ALA A 1 87 ? 8.32 15.039 8.039 1 98.81 87 ALA A N 1
ATOM 706 C CA . ALA A 1 87 ? 8.672 16.078 9.008 1 98.81 87 ALA A CA 1
ATOM 707 C C . ALA A 1 87 ? 9.867 16.891 8.523 1 98.81 87 ALA A C 1
ATOM 709 O O . ALA A 1 87 ? 10.812 16.344 7.957 1 98.81 87 ALA A O 1
ATOM 710 N N . ASP A 1 88 ? 9.75 18.203 8.672 1 98.62 88 ASP A N 1
ATOM 711 C CA . ASP A 1 88 ? 10.961 19 8.492 1 98.62 88 ASP A CA 1
ATOM 712 C C . ASP A 1 88 ? 12.039 18.594 9.492 1 98.62 88 ASP A C 1
ATOM 714 O O . ASP A 1 88 ? 11.75 18.359 10.664 1 98.62 88 ASP A O 1
ATOM 718 N N . ASN A 1 89 ? 13.258 18.531 9.031 1 98.62 89 ASN A N 1
ATOM 719 C CA . ASN A 1 89 ? 14.383 18.109 9.875 1 98.62 89 ASN A CA 1
ATOM 720 C C . ASN A 1 89 ? 14.648 19.125 10.984 1 98.62 89 ASN A C 1
ATOM 722 O O . ASN A 1 89 ? 14.82 20.312 10.727 1 98.62 89 ASN A O 1
ATOM 726 N N . PRO A 1 90 ? 14.641 18.625 12.227 1 98.38 90 PRO A N 1
ATOM 727 C CA . PRO A 1 90 ? 15.008 19.531 13.32 1 98.38 90 PRO A CA 1
ATOM 728 C C . PRO A 1 90 ? 16.391 20.141 13.141 1 98.38 90 PRO A C 1
ATOM 730 O O . PRO A 1 90 ? 16.641 21.281 13.555 1 98.38 90 PRO A O 1
ATOM 733 N N . GLN A 1 91 ? 17.312 19.375 12.57 1 97.31 91 GLN A N 1
ATOM 734 C CA . GLN A 1 91 ? 18.641 19.906 12.266 1 97.31 91 GLN A CA 1
ATOM 735 C C . GLN A 1 91 ? 18.562 20.984 11.18 1 97.31 91 GLN A C 1
ATOM 737 O O . GLN A 1 91 ? 18.125 20.703 10.055 1 97.31 91 GLN A O 1
ATOM 742 N N . PRO A 1 92 ? 19.031 22.172 11.539 1 94.56 92 PRO A N 1
ATOM 743 C CA . PRO A 1 92 ? 19.016 23.219 10.516 1 94.56 92 PRO A CA 1
ATOM 744 C C . PRO A 1 92 ? 19.734 22.812 9.242 1 94.56 92 PRO A C 1
ATOM 746 O O . PRO A 1 92 ? 20.875 22.344 9.297 1 94.56 92 PRO A O 1
ATOM 749 N N . GLY A 1 93 ? 18.984 22.938 8.078 1 94.75 93 GLY A N 1
ATOM 750 C CA . GLY A 1 93 ? 19.562 22.625 6.781 1 94.75 93 GLY A CA 1
ATOM 751 C C . GLY A 1 93 ? 19.5 21.141 6.434 1 94.75 93 GLY A C 1
ATOM 752 O O . GLY A 1 93 ? 19.859 20.75 5.328 1 94.75 93 GLY A O 1
ATOM 753 N N . GLY A 1 94 ? 19.078 20.359 7.391 1 97.06 94 GLY A N 1
ATOM 754 C CA . GLY A 1 94 ? 18.969 18.938 7.129 1 97.06 94 GLY A CA 1
ATOM 755 C C . GLY A 1 94 ? 17.859 18.594 6.145 1 97.06 94 GLY A C 1
ATOM 756 O O . GLY A 1 94 ? 16.844 19.297 6.07 1 97.06 94 GLY A O 1
ATOM 757 N N . ALA A 1 95 ? 18.031 17.562 5.41 1 97.69 95 ALA A N 1
ATOM 758 C CA . ALA A 1 95 ? 16.984 17.062 4.52 1 97.69 95 ALA A CA 1
ATOM 759 C C . ALA A 1 95 ? 15.773 16.594 5.312 1 97.69 95 ALA A C 1
ATOM 761 O O . ALA A 1 95 ? 15.898 16.125 6.449 1 97.69 95 ALA A O 1
ATOM 762 N N . PRO A 1 96 ? 14.594 16.734 4.719 1 98.38 96 PRO A N 1
ATOM 763 C CA . PRO A 1 96 ? 13.414 16.25 5.426 1 98.38 96 PRO A CA 1
ATOM 764 C C . PRO A 1 96 ? 13.516 14.766 5.789 1 98.38 96 PRO A C 1
ATOM 766 O O . PRO A 1 96 ? 14.266 14.016 5.148 1 98.38 96 PRO A O 1
AT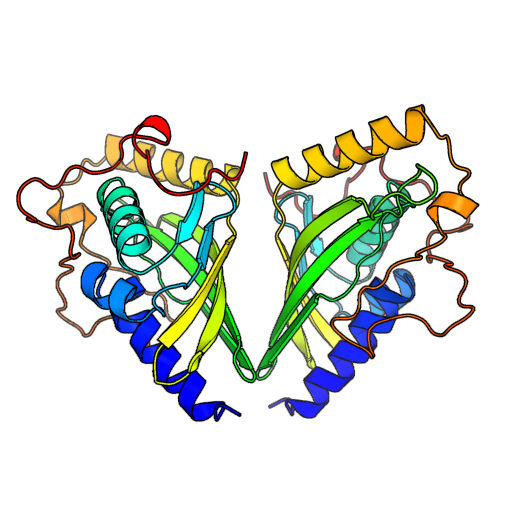OM 769 N N . ILE A 1 97 ? 12.859 14.398 6.852 1 98.75 97 ILE A N 1
ATOM 770 C CA . ILE A 1 97 ? 12.734 13.023 7.305 1 98.75 97 ILE A CA 1
ATOM 771 C C . ILE A 1 97 ? 11.352 12.484 6.945 1 98.75 97 ILE A C 1
ATOM 773 O O . ILE A 1 97 ? 10.336 13.078 7.301 1 98.75 97 ILE A O 1
ATOM 777 N N . ASP A 1 98 ? 11.297 11.406 6.199 1 98.62 98 ASP A N 1
ATOM 778 C CA . ASP A 1 98 ? 9.977 10.984 5.762 1 98.62 98 ASP A CA 1
ATOM 779 C C . ASP A 1 98 ? 9.922 9.477 5.559 1 98.62 98 ASP A C 1
ATOM 781 O O . ASP A 1 98 ? 10.945 8.789 5.648 1 98.62 98 ASP A O 1
ATOM 785 N N . PHE A 1 99 ? 8.781 8.906 5.41 1 98.44 99 PHE A N 1
ATOM 786 C CA . PHE A 1 99 ? 8.484 7.562 4.941 1 98.44 99 PHE A CA 1
ATOM 787 C C . PHE A 1 99 ? 7.184 7.535 4.145 1 98.44 99 PHE A C 1
ATOM 789 O O . PHE A 1 99 ? 6.316 8.383 4.34 1 98.44 99 PHE A O 1
ATOM 796 N N . PRO A 1 100 ? 7.031 6.57 3.283 1 98.5 100 PRO A N 1
ATOM 797 C CA . PRO A 1 100 ? 5.891 6.602 2.369 1 98.5 100 PRO A CA 1
ATOM 798 C C . PRO A 1 100 ? 4.641 5.953 2.961 1 98.5 100 PRO A C 1
ATOM 800 O O . PRO A 1 100 ? 4.742 5.141 3.883 1 98.5 100 PRO A O 1
ATOM 803 N N . SER A 1 101 ? 3.486 6.34 2.482 1 98.75 101 SER A N 1
ATOM 804 C CA . SER A 1 101 ? 2.201 5.676 2.662 1 98.75 101 SER A CA 1
ATOM 805 C C . SER A 1 101 ? 1.366 5.73 1.388 1 98.75 101 SER A C 1
ATOM 807 O O . SER A 1 101 ? 1.622 6.555 0.507 1 98.75 101 SER A O 1
ATOM 809 N N . TYR A 1 102 ? 0.467 4.867 1.273 1 98.75 102 TYR A N 1
ATOM 810 C CA . TYR A 1 102 ? -0.384 4.688 0.102 1 98.75 102 TYR A CA 1
ATOM 811 C C . TYR A 1 102 ? -1.855 4.66 0.497 1 98.75 102 TYR A C 1
ATOM 813 O O . TYR A 1 102 ? -2.23 4.016 1.479 1 98.75 102 TYR A O 1
ATOM 821 N N . GLN A 1 103 ? -2.658 5.406 -0.248 1 98.75 103 GLN A N 1
ATOM 822 C CA . GLN A 1 103 ? -4.082 5.5 0.059 1 98.75 103 GLN A CA 1
ATOM 823 C C . GLN A 1 103 ? -4.93 5.145 -1.157 1 98.75 103 GLN A C 1
ATOM 825 O O . GLN A 1 103 ? -4.551 5.43 -2.293 1 98.75 103 GLN A O 1
ATOM 830 N N . PHE A 1 104 ? -6.047 4.566 -0.843 1 98.56 104 PHE A N 1
ATOM 831 C CA . PHE A 1 104 ? -7.07 4.207 -1.817 1 98.56 104 PHE A CA 1
ATOM 832 C C . PHE A 1 104 ? -8.438 4.723 -1.381 1 98.56 104 PHE A C 1
ATOM 834 O O . PHE A 1 104 ? -8.93 4.355 -0.312 1 98.56 104 PHE A O 1
ATOM 841 N N . ILE A 1 105 ? -9.031 5.562 -2.213 1 98.69 105 ILE A N 1
ATOM 842 C CA . ILE A 1 105 ? -10.312 6.133 -1.82 1 98.69 105 ILE A CA 1
ATOM 843 C C . ILE A 1 105 ? -11.352 5.867 -2.91 1 98.69 105 ILE A C 1
ATOM 845 O O . ILE A 1 105 ? -11 5.723 -4.086 1 98.69 105 ILE A O 1
ATOM 849 N N . GLU A 1 106 ? -12.57 5.73 -2.516 1 98.19 106 GLU A N 1
ATOM 850 C CA . GLU A 1 106 ? -13.695 5.504 -3.41 1 98.19 106 GLU A CA 1
ATOM 851 C C . GLU A 1 106 ? -14.711 6.641 -3.32 1 98.19 106 GLU A C 1
ATOM 853 O O . GLU A 1 106 ? -15.156 7 -2.229 1 98.19 106 GLU A O 1
ATOM 858 N N . TYR A 1 107 ? -15.055 7.152 -4.465 1 98.19 107 TYR A N 1
ATOM 859 C CA . TYR A 1 107 ? -16.016 8.242 -4.566 1 98.19 107 TYR A CA 1
ATOM 860 C C . TYR A 1 107 ? -17.453 7.723 -4.434 1 98.19 107 TYR A C 1
ATOM 862 O O . TYR A 1 107 ? -17.812 6.711 -5.039 1 98.19 107 TYR A O 1
ATOM 870 N N . GLY A 1 108 ? -18.25 8.375 -3.557 1 97.56 108 GLY A N 1
ATOM 871 C CA . GLY A 1 108 ? -19.625 7.949 -3.311 1 97.56 108 GLY A CA 1
ATOM 872 C C . GLY A 1 108 ? -20.641 8.773 -4.066 1 97.56 108 GLY A C 1
ATOM 873 O O . GLY A 1 108 ? -21.844 8.477 -4.027 1 97.56 108 GLY A O 1
ATOM 874 N N . GLY A 1 109 ? -20.141 9.797 -4.699 1 96.44 109 GLY A N 1
ATOM 875 C CA . GLY A 1 109 ? -21.047 10.711 -5.375 1 96.44 109 GLY A CA 1
ATOM 876 C C . GLY A 1 109 ? -21.344 11.953 -4.57 1 96.44 109 GLY A C 1
ATOM 877 O O . GLY A 1 109 ? -21.125 11.992 -3.359 1 96.44 109 GLY A O 1
ATOM 878 N N . ASP A 1 110 ? -21.703 13.016 -5.297 1 95.19 110 ASP A N 1
ATOM 879 C CA . ASP A 1 110 ? -22.156 14.266 -4.703 1 95.19 110 ASP A CA 1
ATOM 880 C C . ASP A 1 110 ? -21.078 14.891 -3.828 1 95.19 110 ASP A C 1
ATOM 882 O O . ASP A 1 110 ? -21.359 15.375 -2.73 1 95.19 110 ASP A O 1
ATOM 886 N N . GLY A 1 111 ? -19.938 14.688 -4.266 1 97.06 111 GLY A N 1
ATOM 887 C CA . GLY A 1 111 ? -18.828 15.344 -3.596 1 97.06 111 GLY A CA 1
ATOM 888 C C . GLY A 1 111 ? -18.359 14.617 -2.346 1 97.06 111 GLY A C 1
ATOM 889 O O . GLY A 1 111 ? -17.594 15.156 -1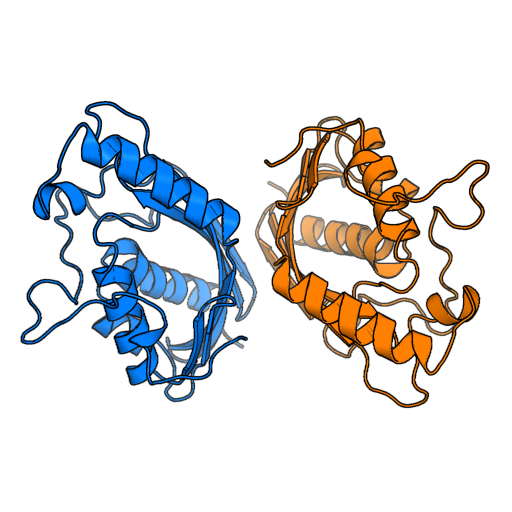.555 1 97.06 111 GLY A O 1
ATOM 890 N N . LYS A 1 112 ? -18.875 13.422 -2.176 1 98.44 112 LYS A N 1
ATOM 891 C CA . LYS A 1 112 ? -18.547 12.695 -0.951 1 98.44 112 LYS A CA 1
ATOM 892 C C . LYS A 1 112 ? -17.812 11.391 -1.259 1 98.44 112 LYS A C 1
ATOM 894 O O . LYS A 1 112 ? -18.062 10.766 -2.291 1 98.44 112 LYS A O 1
ATOM 899 N N . TRP A 1 113 ? -16.969 11.016 -0.385 1 98.75 113 TRP A N 1
ATOM 900 C CA . TRP A 1 113 ? -16.188 9.789 -0.48 1 98.75 113 TRP A CA 1
ATOM 901 C C . TRP A 1 113 ? -16.766 8.711 0.426 1 98.75 113 TRP A C 1
ATOM 903 O O . TRP A 1 113 ? -17.141 8.977 1.571 1 98.75 113 TRP A O 1
ATOM 913 N N . ARG A 1 114 ? -16.812 7.492 -0.058 1 98.38 114 ARG A N 1
ATOM 914 C CA . ARG A 1 114 ? -17.469 6.449 0.729 1 98.38 114 ARG A CA 1
ATOM 915 C C . ARG A 1 114 ? -16.422 5.59 1.453 1 98.38 114 ARG A C 1
ATOM 917 O O . ARG A 1 114 ? -16.781 4.824 2.355 1 98.38 114 ARG A O 1
ATOM 924 N N . SER A 1 115 ? -15.156 5.711 1.048 1 98.75 115 SER A N 1
ATOM 925 C CA . SER A 1 115 ? -14.164 4.922 1.773 1 98.75 115 SER A CA 1
ATOM 926 C C . SER A 1 115 ? -12.758 5.453 1.535 1 98.75 115 SER A C 1
ATOM 928 O O . SER A 1 115 ? -12.484 6.062 0.499 1 98.75 115 SER A O 1
ATOM 930 N N . GLU A 1 116 ? -11.875 5.227 2.48 1 98.88 116 GLU A N 1
ATOM 931 C CA . GLU A 1 116 ? -10.43 5.391 2.395 1 98.88 116 GLU A CA 1
ATOM 932 C C . GLU A 1 116 ? -9.695 4.23 3.072 1 98.88 116 GLU A C 1
ATOM 934 O O . GLU A 1 116 ? -10.078 3.805 4.164 1 98.88 116 GLU A O 1
ATOM 939 N N . GLU A 1 117 ? -8.781 3.674 2.375 1 98.75 117 GLU A N 1
ATOM 940 C CA . GLU A 1 117 ? -7.887 2.635 2.877 1 98.75 117 GLU A CA 1
ATOM 941 C C . GLU A 1 117 ? -6.438 3.107 2.881 1 98.75 117 GLU A C 1
ATOM 943 O O . GLU A 1 117 ? -5.926 3.562 1.856 1 98.75 117 GLU A O 1
ATOM 948 N N . ASP A 1 118 ? -5.809 3.059 4.035 1 98.69 118 ASP A N 1
ATOM 949 C CA . ASP A 1 118 ? -4.43 3.516 4.199 1 98.69 118 ASP A CA 1
ATOM 950 C C . ASP A 1 118 ? -3.484 2.338 4.426 1 98.69 118 ASP A C 1
ATOM 952 O O . ASP A 1 118 ? -3.766 1.457 5.238 1 98.69 118 ASP A O 1
ATOM 956 N N . VAL A 1 119 ? -2.334 2.395 3.754 1 98.62 119 VAL A N 1
ATOM 957 C CA . VAL A 1 119 ? -1.335 1.337 3.857 1 98.62 119 VAL A CA 1
ATOM 958 C C . VAL A 1 119 ? 0.046 1.95 4.078 1 98.62 119 VAL A C 1
ATOM 960 O O . VAL A 1 119 ? 0.51 2.76 3.273 1 98.62 119 VAL A O 1
ATOM 963 N N . TRP A 1 120 ? 0.64 1.544 5.07 1 98.25 120 TRP A N 1
ATOM 964 C CA . TRP A 1 120 ? 2.006 1.917 5.422 1 98.25 120 TRP A CA 1
ATOM 965 C C . TRP A 1 120 ? 2.643 0.864 6.324 1 98.25 120 TRP A C 1
ATOM 967 O O . TRP A 1 120 ? 1.939 0.067 6.949 1 98.25 120 TRP A O 1
ATOM 977 N N . LEU A 1 121 ? 3.98 0.818 6.402 1 97.94 121 LEU A N 1
ATOM 978 C CA . LEU A 1 121 ? 4.676 -0.256 7.102 1 97.94 121 LEU A CA 1
ATOM 979 C C . LEU A 1 121 ? 5.223 0.233 8.438 1 97.94 121 LEU A C 1
ATOM 981 O O . LEU A 1 121 ? 5.957 1.223 8.492 1 97.94 121 LEU A O 1
ATOM 985 N N . LEU A 1 122 ? 4.957 -0.523 9.469 1 97 122 LEU A N 1
ATOM 986 C CA . LEU A 1 122 ? 5.352 -0.165 10.828 1 97 122 LEU A CA 1
ATOM 987 C C . LEU A 1 122 ? 6.863 -0.007 10.93 1 97 122 LEU A C 1
ATOM 989 O O . LEU A 1 122 ? 7.352 0.952 11.531 1 97 122 LEU A O 1
ATOM 993 N N . PRO A 1 123 ? 7.676 -0.872 10.289 1 96.94 123 PRO A N 1
ATOM 994 C CA . PRO A 1 123 ? 9.125 -0.68 10.406 1 96.94 123 PRO A CA 1
ATOM 995 C C . PRO A 1 123 ? 9.586 0.65 9.82 1 96.94 123 PRO A C 1
ATOM 997 O O . PRO A 1 123 ? 10.531 1.262 10.336 1 96.94 123 PRO A O 1
ATOM 1000 N N . GLU A 1 124 ? 8.977 1.031 8.781 1 98.06 124 GLU A N 1
ATOM 1001 C CA . GLU A 1 124 ? 9.344 2.303 8.164 1 98.06 124 GLU A CA 1
ATOM 1002 C C . GLU A 1 124 ? 8.906 3.482 9.023 1 98.06 124 GLU A C 1
ATOM 1004 O O . GLU A 1 124 ? 9.633 4.469 9.156 1 98.06 124 GLU A O 1
ATOM 1009 N N . MET A 1 125 ? 7.734 3.371 9.586 1 98.06 125 MET A N 1
ATOM 1010 C CA . MET A 1 125 ? 7.27 4.391 10.523 1 98.06 125 MET A CA 1
ATOM 1011 C C . MET A 1 125 ? 8.203 4.488 11.727 1 98.06 125 MET A C 1
ATOM 1013 O O . MET A 1 125 ? 8.555 5.586 12.156 1 98.06 125 MET A O 1
ATOM 1017 N N . LYS A 1 126 ? 8.609 3.346 12.273 1 97.81 126 LYS A N 1
ATOM 1018 C CA . LYS A 1 126 ? 9.492 3.332 13.43 1 97.81 126 LYS A CA 1
ATOM 1019 C C . LYS A 1 126 ? 10.844 3.961 13.102 1 97.81 126 LYS A C 1
ATOM 1021 O O . LYS A 1 126 ? 11.414 4.684 13.922 1 97.81 126 LYS A O 1
ATOM 1026 N N . ASN A 1 127 ? 11.367 3.619 11.93 1 98.12 127 ASN A N 1
ATOM 1027 C CA . ASN A 1 127 ? 12.617 4.23 11.492 1 98.12 127 ASN A CA 1
ATOM 1028 C C . ASN A 1 127 ? 12.492 5.746 11.375 1 98.12 127 ASN A C 1
ATOM 1030 O O . ASN A 1 127 ? 13.383 6.48 11.812 1 98.12 127 ASN A O 1
ATOM 1034 N N . PHE A 1 128 ? 11.445 6.223 10.805 1 98.5 128 PHE A N 1
ATOM 1035 C CA . PHE A 1 128 ? 11.141 7.645 10.719 1 98.5 128 PHE A CA 1
ATOM 1036 C C . PHE A 1 128 ? 11.125 8.281 12.102 1 98.5 128 PHE A C 1
ATOM 1038 O O . PHE A 1 128 ? 11.758 9.32 12.32 1 98.5 128 PHE A O 1
ATOM 1045 N N . ALA A 1 129 ? 10.359 7.641 12.984 1 98.19 129 ALA A N 1
ATOM 1046 C CA . ALA A 1 129 ? 10.195 8.172 14.336 1 98.19 129 ALA A CA 1
ATOM 1047 C C . ALA A 1 129 ? 11.539 8.273 15.055 1 98.19 129 ALA A C 1
ATOM 1049 O O . ALA A 1 129 ? 11.82 9.266 15.734 1 98.19 129 ALA A O 1
ATOM 1050 N N . ARG A 1 130 ? 12.305 7.266 14.898 1 98.31 130 ARG A N 1
ATOM 1051 C CA . ARG A 1 130 ? 13.617 7.242 15.539 1 98.31 130 ARG A CA 1
ATOM 1052 C C . ARG A 1 130 ? 14.508 8.359 14.992 1 98.31 130 ARG A C 1
ATOM 1054 O O . ARG A 1 130 ? 15.148 9.078 15.766 1 98.31 130 ARG A O 1
ATOM 1061 N N . ARG A 1 131 ? 14.57 8.453 13.672 1 98.31 131 ARG A N 1
ATOM 1062 C CA . ARG A 1 131 ? 15.398 9.477 13.039 1 98.31 131 ARG A CA 1
ATOM 1063 C C . ARG A 1 131 ? 14.977 10.867 13.492 1 98.31 131 ARG A C 1
ATOM 1065 O O . ARG A 1 131 ? 15.82 11.719 13.773 1 98.31 131 ARG A O 1
ATOM 1072 N N . TYR A 1 132 ? 13.711 11.109 13.547 1 98.62 132 TYR A N 1
ATOM 1073 C CA . TYR A 1 132 ? 13.219 12.406 13.984 1 98.62 132 TYR A CA 1
ATOM 1074 C C . TYR A 1 132 ? 13.562 12.664 15.445 1 98.62 132 TYR A C 1
ATOM 1076 O O . TYR A 1 132 ? 14.008 13.75 15.812 1 98.62 132 TYR A O 1
ATOM 1084 N N . ALA A 1 133 ? 13.289 11.664 16.25 1 98.12 133 ALA A N 1
ATOM 1085 C CA . ALA A 1 133 ? 13.555 11.805 17.688 1 98.12 133 ALA A CA 1
ATOM 1086 C C . ALA A 1 133 ? 15.023 12.133 17.938 1 98.12 133 ALA A C 1
ATOM 1088 O O . ALA A 1 133 ? 15.336 12.992 18.766 1 98.12 133 ALA A O 1
ATOM 1089 N N . ASP A 1 134 ? 15.898 11.406 17.266 1 98.38 134 ASP A N 1
ATOM 1090 C CA . ASP A 1 134 ? 17.328 11.648 17.406 1 98.38 134 ASP A CA 1
ATOM 1091 C C . ASP A 1 134 ? 17.672 13.094 17.031 1 98.38 134 ASP A C 1
ATOM 1093 O O . ASP A 1 134 ? 18.422 13.758 17.766 1 98.38 134 ASP A O 1
ATOM 1097 N N . ALA A 1 135 ? 17.156 13.539 15.953 1 98.5 135 ALA A N 1
ATOM 1098 C CA . ALA A 1 135 ? 17.422 14.898 15.5 1 98.5 135 ALA A CA 1
ATOM 1099 C C . ALA A 1 135 ? 16.844 15.922 16.469 1 98.5 135 ALA A C 1
ATOM 1101 O O . ALA A 1 135 ? 17.453 16.953 16.75 1 98.5 135 ALA A O 1
ATOM 1102 N N . ALA A 1 136 ? 15.641 15.672 16.938 1 98.06 136 ALA A N 1
ATOM 1103 C CA . ALA A 1 136 ? 14.945 16.594 17.828 1 98.06 136 ALA A CA 1
ATOM 1104 C C . ALA A 1 136 ? 15.633 16.672 19.188 1 98.06 136 ALA A C 1
ATOM 1106 O O . ALA A 1 136 ? 15.57 17.703 19.859 1 98.06 136 ALA A O 1
ATOM 1107 N N . GLU A 1 137 ? 16.203 15.539 19.578 1 98.12 137 GLU A N 1
ATOM 1108 C CA . GLU A 1 137 ? 16.969 15.547 20.812 1 98.12 137 GLU A CA 1
ATOM 1109 C C . GLU A 1 137 ? 18.172 16.5 20.719 1 98.12 137 GLU A C 1
ATOM 1111 O O . GLU A 1 137 ? 18.469 17.203 21.672 1 98.12 137 GLU A O 1
ATOM 1116 N N . GLU A 1 138 ? 18.781 16.5 19.625 1 98.06 138 GLU A N 1
ATOM 1117 C CA . GLU A 1 138 ? 19.938 17.344 19.406 1 98.06 138 GLU A CA 1
ATOM 1118 C C . GLU A 1 138 ? 19.516 18.781 19.094 1 98.06 138 GLU A C 1
ATOM 1120 O O . GLU A 1 138 ? 20.25 19.734 19.438 1 98.06 138 GLU A O 1
ATOM 1125 N N . HIS A 1 139 ? 18.406 18.922 18.547 1 98.25 139 HIS A N 1
ATOM 1126 C CA . HIS A 1 139 ? 17.859 20.219 18.156 1 98.25 139 HIS A CA 1
ATOM 1127 C C . HIS A 1 139 ? 16.406 20.359 18.547 1 98.25 139 HIS A C 1
ATOM 1129 O O . HIS A 1 139 ? 15.516 20.344 17.688 1 98.25 139 HIS A O 1
ATOM 1135 N N . PRO A 1 140 ? 16.156 20.609 19.766 1 97.5 140 PRO A N 1
ATOM 1136 C CA . PRO A 1 140 ? 14.773 20.688 20.234 1 97.5 140 PRO A CA 1
ATOM 1137 C C . PRO A 1 140 ? 13.961 21.734 19.484 1 97.5 140 PRO A C 1
ATOM 1139 O O . PRO A 1 140 ? 14.5 22.781 19.094 1 97.5 140 PRO A O 1
ATOM 1142 N N . GLN A 1 141 ? 12.711 21.438 19.312 1 96.75 141 GLN A N 1
ATOM 1143 C CA . GLN A 1 141 ? 11.82 22.297 18.547 1 96.75 141 GLN A CA 1
ATOM 1144 C C . GLN A 1 141 ? 10.625 22.75 19.375 1 96.75 141 GLN A C 1
ATOM 1146 O O . GLN A 1 141 ? 10.094 21.969 20.188 1 96.75 141 GLN A O 1
ATOM 1151 N N . THR A 1 142 ? 10.242 23.969 19.125 1 96.62 142 THR A N 1
ATOM 1152 C CA . THR A 1 142 ? 8.938 24.422 19.594 1 96.62 142 THR A CA 1
ATOM 1153 C C . THR A 1 142 ? 7.82 23.844 18.734 1 96.62 142 THR A C 1
ATOM 1155 O O . THR A 1 142 ? 8.078 23.281 17.672 1 96.62 142 THR A O 1
ATOM 1158 N N . LEU A 1 143 ? 6.605 23.938 19.281 1 96 143 LEU A N 1
ATOM 1159 C CA . LEU A 1 143 ? 5.461 23.5 18.484 1 96 143 LEU A CA 1
ATOM 1160 C C . LEU A 1 143 ? 5.395 24.266 17.172 1 96 143 LEU A C 1
ATOM 1162 O O . LEU A 1 143 ? 5.105 23.672 16.125 1 96 143 LEU A O 1
ATOM 1166 N N . GLN A 1 144 ? 5.656 25.562 17.219 1 95.12 144 GLN A N 1
ATOM 1167 C CA . GLN A 1 144 ? 5.641 26.375 16.016 1 95.12 144 GLN A CA 1
ATOM 1168 C C . GLN A 1 144 ? 6.652 25.875 14.984 1 95.12 144 GLN A C 1
ATOM 1170 O O . GLN A 1 144 ? 6.371 25.859 13.781 1 95.12 144 GLN A O 1
ATOM 1175 N N . GLN A 1 145 ? 7.754 25.484 15.445 1 96.12 145 GLN A N 1
ATOM 1176 C CA . GLN A 1 145 ? 8.781 24.969 14.555 1 96.12 145 GLN A CA 1
ATOM 1177 C C . GLN A 1 145 ? 8.359 23.625 13.961 1 96.12 145 GLN A C 1
ATOM 1179 O O . GLN A 1 145 ? 8.656 23.344 12.797 1 96.12 145 GLN A O 1
ATOM 1184 N N . LYS A 1 146 ? 7.664 22.812 14.758 1 97.5 146 LYS A N 1
ATOM 1185 C CA . LYS A 1 146 ? 7.156 21.531 14.281 1 97.5 146 LYS A CA 1
ATOM 1186 C C . LYS A 1 146 ? 6.109 21.719 13.188 1 97.5 146 LYS A C 1
ATOM 1188 O O . LYS A 1 146 ? 5.879 20.812 12.383 1 97.5 146 LYS A O 1
ATOM 1193 N N . LEU A 1 147 ? 5.508 22.922 13.125 1 97.62 147 LEU A N 1
ATOM 1194 C CA . LEU A 1 147 ? 4.383 23.172 12.227 1 97.62 147 LEU A CA 1
ATOM 1195 C C . LEU A 1 147 ? 4.836 23.938 10.992 1 97.62 147 LEU A C 1
ATOM 1197 O O . LEU A 1 147 ? 4.008 24.453 10.234 1 97.62 147 LEU A O 1
ATOM 1201 N N . ARG A 1 148 ? 6.078 24.109 10.641 1 94.75 148 ARG A N 1
ATOM 1202 C CA . ARG A 1 148 ? 6.605 24.922 9.555 1 94.75 148 ARG A CA 1
ATOM 1203 C C . ARG A 1 148 ? 6.168 24.391 8.195 1 94.75 148 ARG A C 1
ATOM 1205 O O . ARG A 1 148 ? 5.742 25.156 7.328 1 94.75 148 ARG A O 1
ATOM 1212 N N . ARG A 1 149 ? 6.113 23.078 7.992 1 97.31 149 ARG A N 1
ATOM 1213 C CA . ARG A 1 149 ? 5.758 22.422 6.738 1 97.31 149 ARG A CA 1
ATOM 1214 C C . ARG A 1 149 ? 6.566 22.984 5.574 1 97.31 149 ARG A C 1
ATOM 1216 O O . ARG A 1 149 ? 6 23.469 4.594 1 97.31 149 ARG A O 1
ATOM 1223 N N . GLU A 1 150 ? 7.805 22.844 5.449 1 95.75 150 GLU A N 1
ATOM 1224 C CA . GLU A 1 150 ? 8.68 23.656 4.605 1 95.75 150 GLU A CA 1
ATOM 1225 C C . GLU A 1 150 ? 8.953 22.953 3.273 1 95.75 150 GLU A C 1
ATOM 1227 O O . GLU A 1 150 ? 9.406 23.594 2.32 1 95.75 150 GLU A O 1
ATOM 1232 N N . ASP A 1 151 ? 8.758 21.75 3.178 1 96.94 151 ASP A N 1
ATOM 1233 C CA . ASP A 1 151 ? 9.156 21.031 1.972 1 96.94 151 ASP A CA 1
ATOM 1234 C C . ASP A 1 151 ? 8.008 20.172 1.436 1 96.94 151 ASP A C 1
ATOM 1236 O O . ASP A 1 151 ? 7.797 19.047 1.89 1 96.94 151 ASP A O 1
ATOM 1240 N N . TRP A 1 152 ? 7.328 20.656 0.436 1 97.5 152 TRP A N 1
ATOM 1241 C CA . TRP A 1 152 ? 6.184 19.969 -0.157 1 97.5 152 TRP A CA 1
ATOM 1242 C C . TRP A 1 152 ? 6.594 19.219 -1.414 1 97.5 152 TRP A C 1
ATOM 1244 O O . TRP A 1 152 ? 5.746 18.641 -2.1 1 97.5 152 TRP A O 1
ATOM 1254 N N . GLY A 1 153 ? 7.871 19.188 -1.664 1 96.38 153 GLY A N 1
ATOM 1255 C CA . GLY A 1 153 ? 8.367 18.5 -2.846 1 96.38 153 GLY A CA 1
ATOM 1256 C C . GLY A 1 153 ? 7.941 19.156 -4.145 1 96.38 153 GLY A C 1
ATOM 1257 O O . GLY A 1 153 ? 7.176 20.125 -4.133 1 96.38 153 GLY A O 1
ATOM 1258 N N . SER A 1 154 ? 8.406 18.609 -5.344 1 96.38 154 SER A N 1
ATOM 1259 C CA . SER A 1 154 ? 8.125 19.188 -6.656 1 96.38 154 SER A CA 1
ATOM 1260 C C . SER A 1 154 ? 7.215 18.281 -7.473 1 96.38 154 SER A C 1
ATOM 1262 O O . SER A 1 154 ? 7.102 18.438 -8.688 1 96.38 154 SER A O 1
ATOM 1264 N N . TRP A 1 155 ? 6.551 17.375 -6.855 1 96.25 155 TRP A N 1
ATOM 1265 C CA . TRP A 1 155 ? 5.906 16.281 -7.578 1 96.25 155 TRP A CA 1
ATOM 1266 C C . TRP A 1 155 ? 4.57 16.734 -8.164 1 96.25 155 TRP A C 1
ATOM 1268 O O . TRP A 1 155 ? 4.301 16.516 -9.344 1 96.25 155 TRP A O 1
ATOM 1278 N N . VAL A 1 156 ? 3.719 17.25 -7.262 1 97.12 156 VAL A N 1
ATOM 1279 C CA . VAL A 1 156 ? 2.398 17.688 -7.715 1 97.12 156 VAL A CA 1
ATOM 1280 C C . VAL A 1 156 ? 2.182 19.156 -7.367 1 97.12 156 VAL A C 1
ATOM 1282 O O . VAL A 1 156 ? 1.985 19.5 -6.199 1 97.12 156 VAL A O 1
ATOM 1285 N N . ASP A 1 157 ? 2.07 19.953 -8.305 1 96.12 157 ASP A N 1
ATOM 1286 C CA . ASP A 1 157 ? 2.158 21.391 -8.148 1 96.12 157 ASP A CA 1
ATOM 1287 C C . ASP A 1 157 ? 0.957 21.938 -7.379 1 96.12 157 ASP A C 1
ATOM 1289 O O . ASP A 1 157 ? 1.102 22.844 -6.551 1 96.12 157 ASP A O 1
ATOM 1293 N N . TRP A 1 158 ? -0.158 21.375 -7.668 1 97.5 158 TRP A N 1
ATOM 1294 C CA . TRP A 1 158 ? -1.353 21.969 -7.09 1 97.5 158 TRP A CA 1
ATOM 1295 C C . TRP A 1 158 ? -1.545 21.531 -5.645 1 97.5 158 TRP A C 1
ATOM 1297 O O . TRP A 1 158 ? -2.354 22.109 -4.91 1 97.5 158 TRP A O 1
ATOM 1307 N N . ALA A 1 159 ? -0.898 20.5 -5.191 1 98.38 159 ALA A N 1
ATOM 1308 C CA . ALA A 1 159 ? -1.147 19.859 -3.902 1 98.38 159 ALA A CA 1
ATOM 1309 C C . ALA A 1 159 ? -0.223 20.422 -2.826 1 98.38 159 ALA A C 1
ATOM 1311 O O . ALA A 1 159 ? 0.543 19.672 -2.207 1 98.38 159 ALA A O 1
ATOM 1312 N N . ARG A 1 160 ? -0.267 21.641 -2.59 1 97.88 160 ARG A N 1
ATOM 1313 C CA . ARG A 1 160 ? 0.522 22.344 -1.584 1 97.88 160 ARG A CA 1
ATOM 1314 C C . ARG A 1 160 ? -0.137 23.672 -1.198 1 97.88 160 ARG A C 1
ATOM 1316 O O . ARG A 1 160 ? -0.97 24.188 -1.94 1 97.88 160 ARG A O 1
ATOM 1323 N N . PRO A 1 161 ? 0.169 24.125 0.004 1 97.56 161 PRO A N 1
ATOM 1324 C CA . PRO A 1 161 ? -0.441 25.391 0.398 1 97.56 161 PRO A CA 1
ATOM 1325 C C . PRO A 1 161 ? 0.105 26.578 -0.393 1 97.56 161 PRO A C 1
ATOM 1327 O O . PRO A 1 161 ? 1.183 26.484 -0.987 1 97.56 161 PRO A O 1
ATOM 1330 N N . GLN A 1 162 ? -0.634 27.594 -0.388 1 95.56 162 GLN A N 1
ATOM 1331 C CA . GLN A 1 162 ? -0.161 28.844 -0.993 1 95.56 162 GLN A CA 1
ATOM 1332 C C . GLN A 1 162 ? 1.029 29.406 -0.225 1 95.56 162 GLN A C 1
ATOM 1334 O O . GLN A 1 162 ? 1.163 29.172 0.979 1 95.56 162 GLN A O 1
ATOM 1339 N N . PRO A 1 163 ? 1.874 30.141 -0.965 1 92.75 163 PRO A N 1
ATOM 1340 C CA . PRO A 1 163 ? 2.984 30.781 -0.262 1 92.75 163 PRO A CA 1
ATOM 1341 C C . PRO A 1 163 ? 2.521 31.641 0.914 1 92.75 163 PRO A C 1
ATOM 1343 O O . PRO A 1 163 ? 1.5 32.312 0.817 1 92.75 163 PRO A O 1
ATOM 1346 N N . GLY A 1 164 ? 3.236 31.547 2.004 1 92.44 164 GLY A N 1
ATOM 1347 C CA . GLY A 1 164 ? 2.9 32.344 3.176 1 92.44 164 GLY A CA 1
ATOM 1348 C C . GLY A 1 164 ? 1.924 31.641 4.105 1 92.44 164 GLY A C 1
ATOM 1349 O O . GLY A 1 164 ? 1.614 32.156 5.184 1 92.44 164 GLY A O 1
ATOM 1350 N N . HIS A 1 165 ? 1.462 30.484 3.684 1 94.44 165 HIS A N 1
ATOM 1351 C CA . HIS A 1 165 ? 0.53 29.719 4.504 1 94.44 165 HIS A CA 1
ATOM 1352 C C . HIS A 1 165 ? 1.155 29.344 5.844 1 94.44 165 HIS A C 1
ATOM 1354 O O . HIS A 1 165 ? 2.314 28.922 5.898 1 94.44 165 HIS A O 1
ATOM 1360 N N . CYS A 1 166 ? 0.387 29.531 6.902 1 95.81 166 CYS A N 1
ATOM 1361 C CA . CYS A 1 166 ? 0.728 29.047 8.234 1 95.81 166 CYS A CA 1
ATOM 1362 C C . CYS A 1 166 ? -0.145 27.859 8.617 1 95.81 166 CYS A C 1
ATOM 1364 O O . CYS A 1 166 ? -1.372 27.969 8.648 1 95.81 166 CYS A O 1
ATOM 1366 N N . ALA A 1 167 ? 0.487 26.766 8.898 1 96.62 167 ALA A N 1
ATOM 1367 C CA . ALA A 1 167 ? -0.265 25.562 9.242 1 96.62 167 ALA A CA 1
ATOM 1368 C C . ALA A 1 167 ? -1.123 25.797 10.484 1 96.62 167 ALA A C 1
ATOM 1370 O O . ALA A 1 167 ? -0.635 26.297 11.5 1 96.62 167 ALA A O 1
ATOM 1371 N N . ALA A 1 168 ? -2.354 25.469 10.414 1 96.69 168 ALA A N 1
ATOM 1372 C CA . ALA A 1 168 ? -3.314 25.562 11.508 1 96.69 168 ALA A CA 1
ATOM 1373 C C . ALA A 1 168 ? -4.246 24.359 11.531 1 96.69 168 ALA A C 1
ATOM 1375 O O . ALA A 1 168 ? -5.453 24.5 11.312 1 96.69 168 ALA A O 1
ATOM 1376 N N . PRO A 1 169 ? -3.693 23.172 11.859 1 98.12 169 PRO A N 1
ATOM 1377 C CA . PRO A 1 169 ? -4.547 21.984 11.906 1 98.12 169 PRO A CA 1
ATOM 1378 C C . PRO A 1 169 ? -5.746 22.156 12.836 1 98.12 169 PRO A C 1
ATOM 1380 O O . PRO A 1 169 ? -5.664 22.891 13.828 1 98.12 169 PRO A O 1
ATOM 1383 N N . SER A 1 170 ? -6.797 21.438 12.508 1 97.62 170 SER A N 1
ATOM 1384 C CA . SER A 1 170 ? -8.07 21.672 13.18 1 97.62 170 SER A CA 1
ATOM 1385 C C . SER A 1 170 ? -7.992 21.328 14.664 1 97.62 170 SER A C 1
ATOM 1387 O O . SER A 1 170 ? -8.836 21.75 15.453 1 97.62 170 SER A O 1
ATOM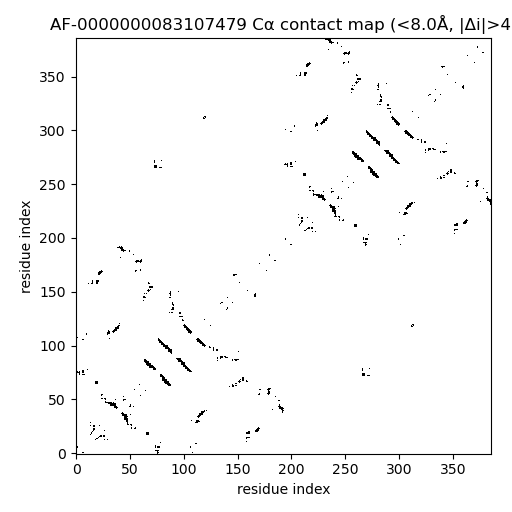 1389 N N . TRP A 1 171 ? -7.066 20.484 14.953 1 96.81 171 TRP A N 1
ATOM 1390 C CA . TRP A 1 171 ? -6.941 20.109 16.359 1 96.81 171 TRP A CA 1
ATOM 1391 C C . TRP A 1 171 ? -6.215 21.188 17.156 1 96.81 171 TRP A C 1
ATOM 1393 O O . TRP A 1 171 ? -6.234 21.188 18.391 1 96.81 171 TRP A O 1
ATOM 1403 N N . LEU A 1 172 ? -5.551 22.047 16.312 1 95.5 172 LEU A N 1
ATOM 1404 C CA . LEU A 1 172 ? -4.734 23.047 16.969 1 95.5 172 LEU A CA 1
ATOM 1405 C C . LEU A 1 172 ? -5.602 24.016 17.781 1 95.5 172 LEU A C 1
ATOM 1407 O O . LEU A 1 172 ? -6.578 24.562 17.25 1 95.5 172 LEU A O 1
ATOM 1411 N N . ASP A 1 173 ? -5.426 24.219 19.047 1 89.81 173 ASP A N 1
ATOM 1412 C CA . ASP A 1 173 ? -6.082 25.141 19.984 1 89.81 173 ASP A CA 1
ATOM 1413 C C . ASP A 1 173 ? -7.523 24.719 20.25 1 89.81 173 ASP A C 1
ATOM 1415 O O . ASP A 1 173 ? -8.336 25.516 20.719 1 89.81 173 ASP A O 1
ATOM 1419 N N . LYS A 1 174 ? -7.965 23.625 19.734 1 93.31 174 LYS A N 1
ATOM 1420 C CA . LYS A 1 174 ? -9.289 23.078 20.047 1 93.31 174 LYS A CA 1
ATOM 1421 C C . LYS A 1 174 ? -9.477 22.875 21.547 1 93.31 174 LYS A C 1
ATOM 1423 O O . LYS A 1 174 ? -8.656 22.219 22.188 1 93.31 174 LYS A O 1
ATOM 1428 N N . ALA A 1 175 ? -10.547 23.484 21.984 1 93.19 175 ALA A N 1
ATOM 1429 C CA . ALA A 1 175 ? -10.812 23.391 23.422 1 93.19 175 ALA A CA 1
ATOM 1430 C C . ALA A 1 175 ? -10.953 21.938 23.859 1 93.19 175 ALA A C 1
ATOM 1432 O O . ALA A 1 175 ? -11.695 21.156 23.25 1 93.19 175 ALA A O 1
ATOM 1433 N N . GLY A 1 176 ? -10.133 21.578 24.922 1 92.25 176 GLY A N 1
ATOM 1434 C CA . GLY A 1 176 ? -10.242 20.25 25.516 1 92.25 176 GLY A CA 1
ATOM 1435 C C . GLY A 1 176 ? -9.586 19.156 24.688 1 92.25 176 GLY A C 1
ATOM 1436 O O . GLY A 1 176 ? -9.75 17.969 24.969 1 92.25 176 GLY A O 1
ATOM 1437 N N . PHE A 1 177 ? -8.875 19.547 23.672 1 93.19 177 PHE A N 1
ATOM 1438 C CA . PHE A 1 177 ? -8.25 18.562 22.781 1 93.19 177 PHE A CA 1
ATOM 1439 C C . PHE A 1 177 ? -7.082 17.875 23.484 1 93.19 177 PHE A C 1
ATOM 1441 O O . PHE A 1 177 ? -6.258 18.531 24.125 1 93.19 177 PHE A O 1
ATOM 1448 N N . THR A 1 178 ? -7.09 16.516 23.406 1 93.56 178 THR A N 1
ATOM 1449 C CA . THR A 1 178 ? -5.973 15.695 23.844 1 93.56 178 THR A CA 1
ATOM 1450 C C . THR A 1 178 ? -5.547 14.734 22.734 1 93.56 178 THR A C 1
ATOM 1452 O O . THR A 1 178 ? -6.355 13.93 22.266 1 93.56 178 THR A O 1
ATOM 1455 N N . PRO A 1 179 ? -4.297 14.828 22.297 1 94.88 179 PRO A N 1
ATOM 1456 C CA . PRO A 1 179 ? -3.816 13.875 21.297 1 94.88 179 PRO A CA 1
ATOM 1457 C C . PRO A 1 179 ? -3.73 12.445 21.844 1 94.88 179 PRO A C 1
ATOM 1459 O O . PRO A 1 179 ? -3.717 12.25 23.062 1 94.88 179 PRO A O 1
ATOM 1462 N N . PHE A 1 180 ? -3.725 11.492 20.859 1 95.12 180 PHE A N 1
ATOM 1463 C CA . PHE A 1 180 ? -3.502 10.117 21.281 1 95.12 180 PHE A CA 1
ATOM 1464 C C . PHE A 1 180 ? -2.07 9.922 21.781 1 95.12 180 PHE A C 1
ATOM 1466 O O . PHE A 1 180 ? -1.13 10.453 21.188 1 95.12 180 PHE A O 1
ATOM 1473 N N . SER A 1 181 ? -1.93 9.211 22.844 1 92.25 181 SER A N 1
ATOM 1474 C CA . SER A 1 181 ? -0.594 8.836 23.312 1 92.25 181 SER A CA 1
ATOM 1475 C C . SER A 1 181 ? -0.215 7.441 22.828 1 92.25 181 SER A C 1
ATOM 1477 O O . SER A 1 181 ? 0.957 7.062 22.859 1 92.25 181 SER A O 1
ATOM 1479 N N . GLY A 1 182 ? -1.161 6.754 22.406 1 90.75 182 GLY A N 1
ATOM 1480 C CA . GLY A 1 182 ? -0.997 5.398 21.906 1 90.75 182 GLY A CA 1
ATOM 1481 C C . GLY A 1 182 ? -2.312 4.723 21.562 1 90.75 182 GLY A C 1
ATOM 1482 O O . GLY A 1 182 ? -3.377 5.34 21.672 1 90.75 182 GLY A O 1
ATOM 1483 N N . LEU A 1 183 ? -2.189 3.459 21.141 1 91.06 183 LEU A N 1
ATOM 1484 C CA . LEU A 1 183 ? -3.361 2.705 20.719 1 91.06 183 LEU A CA 1
ATOM 1485 C C . LEU A 1 183 ? -4.375 2.576 21.844 1 91.06 183 LEU A C 1
ATOM 1487 O O . LEU A 1 183 ? -5.582 2.537 21.609 1 91.06 183 LEU A O 1
ATOM 1491 N N . GLN A 1 184 ? -3.93 2.551 23 1 90.81 184 GLN A N 1
ATOM 1492 C CA . GLN A 1 184 ? -4.781 2.334 24.156 1 90.81 184 GLN A CA 1
ATOM 1493 C C . GLN A 1 184 ? -5.754 3.496 24.344 1 90.81 184 GLN A C 1
ATOM 1495 O O . GLN A 1 184 ? -6.762 3.359 25.047 1 90.81 184 GLN A O 1
ATOM 1500 N N . ASP A 1 185 ? -5.457 4.617 23.781 1 93.19 185 ASP A N 1
ATOM 1501 C CA . ASP A 1 185 ? -6.297 5.801 23.922 1 93.19 185 ASP A CA 1
ATOM 1502 C C . ASP A 1 185 ? -7.457 5.777 22.922 1 93.19 185 ASP A C 1
ATOM 1504 O O . ASP A 1 185 ? -8.375 6.594 23.016 1 93.19 185 ASP A O 1
ATOM 1508 N N . ILE A 1 186 ? -7.422 4.906 22 1 94.56 186 ILE A N 1
ATOM 1509 C CA . ILE A 1 186 ? -8.453 4.832 20.969 1 94.56 186 ILE A CA 1
ATOM 1510 C C . ILE A 1 186 ? -9.539 3.85 21.391 1 94.56 186 ILE A C 1
ATOM 1512 O O . ILE A 1 186 ? -9.367 2.635 21.281 1 94.56 186 ILE A O 1
ATOM 1516 N N . ASP A 1 187 ? -10.656 4.34 21.781 1 94.5 187 ASP A N 1
ATOM 1517 C CA . ASP A 1 187 ? -11.727 3.512 22.344 1 94.5 187 ASP A CA 1
ATOM 1518 C C . ASP A 1 187 ? -12.906 3.43 21.375 1 94.5 187 ASP A C 1
ATOM 1520 O O . ASP A 1 187 ? -14.023 3.088 21.781 1 94.5 187 ASP A O 1
ATOM 1524 N N . PHE A 1 188 ? -12.742 3.869 20.266 1 96 188 PHE A N 1
ATOM 1525 C CA . PHE A 1 188 ? -13.758 3.799 19.219 1 96 188 PHE A CA 1
ATOM 1526 C C . PHE A 1 188 ? -13.203 3.117 17.969 1 96 188 PHE A C 1
ATOM 1528 O O . PHE A 1 188 ? -12.008 2.816 17.906 1 96 188 PHE A O 1
ATOM 1535 N N . GLY A 1 189 ? -14.141 2.814 16.984 1 95.62 189 GLY A N 1
ATOM 1536 C CA . GLY A 1 189 ? -13.711 2.062 15.82 1 95.62 189 GLY A CA 1
ATOM 1537 C C . GLY A 1 189 ? -13.461 0.594 16.109 1 95.62 189 GLY A C 1
ATOM 1538 O O . GLY A 1 189 ? -13.75 0.119 17.219 1 95.62 189 GLY A O 1
ATOM 1539 N N . VAL A 1 190 ? -13.031 -0.14 15.07 1 95.88 190 VAL A N 1
ATOM 1540 C CA . VAL A 1 190 ? -12.703 -1.559 15.164 1 95.88 190 VAL A CA 1
ATOM 1541 C C . VAL A 1 190 ? -11.219 -1.768 14.875 1 95.88 190 VAL A C 1
ATOM 1543 O O . VAL A 1 190 ? -10.734 -1.377 13.812 1 95.88 190 VAL A O 1
ATOM 1546 N N . ARG A 1 191 ? -10.531 -2.404 15.828 1 93.56 191 ARG A N 1
ATOM 1547 C CA . ARG A 1 191 ? -9.094 -2.598 15.68 1 93.56 191 ARG A CA 1
ATOM 1548 C C . ARG A 1 191 ? -8.781 -3.645 14.609 1 93.56 191 ARG A C 1
ATOM 1550 O O . ARG A 1 191 ? -9.578 -4.566 14.398 1 93.56 191 ARG A O 1
ATOM 1557 N N . SER A 1 192 ? -7.617 -3.541 13.891 1 83.06 192 SER A N 1
ATOM 1558 C CA . SER A 1 192 ? -7.195 -4.457 12.836 1 83.06 192 SER A CA 1
ATOM 1559 C C . SER A 1 192 ? -6.672 -5.766 13.422 1 83.06 192 SER A C 1
ATOM 1561 O O . SER A 1 192 ? -6.66 -6.793 12.734 1 83.06 192 SER A O 1
ATOM 1563 N N . HIS A 1 193 ? -6.102 -5.773 14.5 1 77.62 193 HIS A N 1
ATOM 1564 C CA . HIS A 1 193 ? -5.523 -6.941 15.156 1 77.62 193 HIS A CA 1
ATOM 1565 C C . HIS A 1 193 ? -5.926 -7 16.625 1 77.62 193 HIS A C 1
ATOM 1567 O O . HIS A 1 193 ? -6.262 -5.977 17.219 1 77.62 193 HIS A O 1
ATOM 1573 N N . MET B 1 1 ? 3.799 10.516 -25.297 1 46.16 1 MET B N 1
ATOM 1574 C CA . MET B 1 1 ? 2.795 10.469 -24.234 1 46.16 1 MET B CA 1
ATOM 1575 C C . MET B 1 1 ? 1.959 9.195 -24.328 1 46.16 1 MET B C 1
ATOM 1577 O O . MET B 1 1 ? 1.342 8.93 -25.359 1 46.16 1 MET B O 1
ATOM 1581 N N . SER B 1 2 ? 2.268 8.078 -23.562 1 61.91 2 SER B N 1
ATOM 1582 C CA . SER B 1 2 ? 1.572 6.824 -23.844 1 61.91 2 SER B CA 1
ATOM 1583 C C . SER B 1 2 ? 0.062 6.988 -23.703 1 61.91 2 SER B C 1
ATOM 1585 O O . SER B 1 2 ? -0.409 7.805 -22.906 1 61.91 2 SER B O 1
ATOM 1587 N N . ASP B 1 3 ? -0.635 6.59 -24.656 1 82.94 3 ASP B N 1
ATOM 1588 C CA . ASP B 1 3 ? -2.086 6.441 -24.719 1 82.94 3 ASP B CA 1
ATOM 1589 C C . ASP B 1 3 ? -2.602 5.543 -23.609 1 82.94 3 ASP B C 1
ATOM 1591 O O . ASP B 1 3 ? -2.074 4.453 -23.375 1 82.94 3 ASP B O 1
ATOM 1595 N N . THR B 1 4 ? -3.389 6.156 -22.703 1 86.94 4 THR B N 1
ATOM 1596 C CA . THR B 1 4 ? -3.973 5.398 -21.594 1 86.94 4 THR B CA 1
ATOM 1597 C C . THR B 1 4 ? -4.473 4.039 -22.078 1 86.94 4 THR B C 1
ATOM 1599 O O . THR B 1 4 ? -4.398 3.047 -21.359 1 86.94 4 THR B O 1
ATOM 1602 N N . ALA B 1 5 ? -4.855 4.027 -23.266 1 91.94 5 ALA B N 1
ATOM 1603 C CA . ALA B 1 5 ? -5.328 2.77 -23.844 1 91.94 5 ALA B CA 1
ATOM 1604 C C . ALA B 1 5 ? -4.176 1.785 -24.016 1 91.94 5 ALA B C 1
ATOM 1606 O O . ALA B 1 5 ? -4.34 0.582 -23.797 1 91.94 5 ALA B O 1
ATOM 1607 N N . GLU B 1 6 ? -3.113 2.289 -24.5 1 95.56 6 GLU B N 1
ATOM 1608 C CA . GLU B 1 6 ? -1.931 1.444 -24.641 1 95.56 6 GLU B CA 1
ATOM 1609 C C . GLU B 1 6 ? -1.472 0.915 -23.281 1 95.56 6 GLU B C 1
ATOM 1611 O O . GLU B 1 6 ? -1.164 -0.271 -23.141 1 95.56 6 GLU B O 1
ATOM 1616 N N . VAL B 1 7 ? -1.415 1.776 -22.312 1 96.62 7 VAL B N 1
ATOM 1617 C CA . VAL B 1 7 ? -0.953 1.393 -20.984 1 96.62 7 VAL B CA 1
ATOM 1618 C C . VAL B 1 7 ? -1.871 0.317 -20.422 1 96.62 7 VAL B C 1
ATOM 1620 O O . VAL B 1 7 ? -1.4 -0.659 -19.828 1 96.62 7 VAL B O 1
ATOM 1623 N N . GLU B 1 8 ? -3.148 0.476 -20.594 1 95.94 8 GLU B N 1
ATOM 1624 C CA . GLU B 1 8 ? -4.086 -0.521 -20.078 1 95.94 8 GLU B CA 1
ATOM 1625 C C . GLU B 1 8 ? -3.904 -1.86 -20.797 1 95.94 8 GLU B C 1
ATOM 1627 O O . GLU B 1 8 ? -3.965 -2.916 -20.156 1 95.94 8 GLU B O 1
ATOM 1632 N N . ARG B 1 9 ? -3.75 -1.811 -22.078 1 97.38 9 ARG B N 1
ATOM 1633 C CA . ARG B 1 9 ? -3.512 -3.031 -22.844 1 97.38 9 ARG B CA 1
ATOM 1634 C C . ARG B 1 9 ? -2.27 -3.76 -22.328 1 97.38 9 ARG B C 1
ATOM 1636 O O . ARG B 1 9 ? -2.293 -4.977 -22.141 1 97.38 9 ARG B O 1
ATOM 1643 N N . GLU B 1 10 ? -1.237 -2.982 -22.141 1 98.44 10 GLU B N 1
ATOM 1644 C CA . GLU B 1 10 ? 0.013 -3.588 -21.688 1 98.44 10 GLU B CA 1
ATOM 1645 C C . GLU B 1 10 ? -0.095 -4.066 -20.25 1 98.44 10 GLU B C 1
ATOM 1647 O O . GLU B 1 10 ? 0.548 -5.043 -19.859 1 98.44 10 GLU B O 1
ATOM 1652 N N . PHE B 1 11 ? -0.953 -3.408 -19.484 1 98.62 11 PHE B N 1
ATOM 1653 C CA . PHE B 1 11 ? -1.205 -3.883 -18.141 1 98.62 11 PHE B CA 1
ATOM 1654 C C . PHE B 1 11 ? -1.891 -5.242 -18.156 1 98.62 11 PHE B C 1
ATOM 1656 O O . PHE B 1 11 ? -1.54 -6.133 -17.375 1 98.62 11 PHE B O 1
ATOM 1663 N N . ARG B 1 12 ? -2.824 -5.379 -18.984 1 98.56 12 ARG B N 1
ATOM 1664 C CA . ARG B 1 12 ? -3.504 -6.668 -19.109 1 98.56 12 ARG B CA 1
ATOM 1665 C C . ARG B 1 12 ? -2.527 -7.77 -19.484 1 98.56 12 ARG B C 1
ATOM 1667 O O . ARG B 1 12 ? -2.559 -8.859 -18.922 1 98.56 12 ARG B O 1
ATOM 1674 N N . ARG B 1 13 ? -1.675 -7.461 -20.453 1 98.81 13 ARG B N 1
ATOM 1675 C CA . ARG B 1 13 ? -0.647 -8.414 -20.844 1 98.81 13 ARG B CA 1
ATOM 1676 C C . ARG B 1 13 ? 0.267 -8.758 -19.672 1 98.81 13 ARG B C 1
ATOM 1678 O O . ARG B 1 13 ? 0.537 -9.938 -19.422 1 98.81 13 ARG B O 1
ATOM 1685 N N . TYR B 1 14 ? 0.695 -7.762 -19.031 1 98.88 14 TYR B N 1
ATOM 1686 C CA . TYR B 1 14 ? 1.549 -7.875 -17.844 1 98.88 14 TYR B CA 1
ATOM 1687 C C . TYR B 1 14 ? 0.896 -8.75 -16.781 1 98.88 14 TYR B C 1
ATOM 1689 O O . TYR B 1 14 ? 1.51 -9.695 -16.297 1 98.88 14 TYR B O 1
ATOM 1697 N N . PHE B 1 15 ? -0.35 -8.453 -16.453 1 98.88 15 PHE B N 1
ATOM 1698 C CA . PHE B 1 15 ? -1.043 -9.125 -15.359 1 98.88 15 PHE B CA 1
ATOM 1699 C C . PHE B 1 15 ? -1.355 -10.57 -15.734 1 98.88 15 PHE B C 1
ATOM 1701 O O . PHE B 1 15 ? -1.259 -11.469 -14.891 1 98.88 15 PHE B O 1
ATOM 1708 N N . MET B 1 16 ? -1.719 -10.812 -16.953 1 98.81 16 MET B N 1
ATOM 1709 C CA . MET B 1 16 ? -2.029 -12.164 -17.406 1 98.81 16 MET B CA 1
ATOM 1710 C C . MET B 1 16 ? -0.775 -13.031 -17.438 1 98.81 16 MET B C 1
ATOM 1712 O O . MET B 1 16 ? -0.803 -14.188 -17.016 1 98.81 16 MET B O 1
ATOM 1716 N N . THR B 1 17 ? 0.336 -12.508 -17.875 1 98.81 17 THR B N 1
ATOM 1717 C CA . THR B 1 17 ? 1.568 -13.266 -18.031 1 98.81 17 THR B CA 1
ATOM 1718 C C . THR B 1 17 ? 2.117 -13.695 -16.672 1 98.81 17 THR B C 1
ATOM 1720 O O . THR B 1 17 ? 2.48 -14.859 -16.484 1 98.81 17 THR B O 1
ATOM 1723 N N . GLY B 1 18 ? 2.154 -12.812 -15.773 1 98.62 18 GLY B N 1
ATOM 1724 C CA . GLY B 1 18 ? 2.727 -13.086 -14.461 1 98.62 18 GLY B CA 1
ATOM 1725 C C . GLY B 1 18 ? 1.696 -13.531 -13.438 1 98.62 18 GLY B C 1
ATOM 1726 O O . GLY B 1 18 ? 1.481 -14.727 -13.25 1 98.62 18 GLY B O 1
ATOM 1727 N N . PRO B 1 19 ? 0.927 -12.586 -12.922 1 98.75 19 PRO B N 1
ATOM 1728 C CA . PRO B 1 19 ? 0.04 -12.891 -11.797 1 98.75 19 PRO B CA 1
ATOM 1729 C C . PRO B 1 19 ? -0.979 -13.977 -12.125 1 98.75 19 PRO B C 1
ATOM 1731 O O . PRO B 1 19 ? -1.336 -14.773 -11.258 1 98.75 19 PRO B O 1
ATOM 1734 N N . VAL B 1 20 ? -1.404 -14.094 -13.367 1 98.75 20 VAL B N 1
ATOM 1735 C CA . VAL B 1 20 ? -2.439 -15.07 -13.688 1 98.75 20 VAL B CA 1
ATOM 1736 C C . VAL B 1 20 ? -1.795 -16.375 -14.164 1 98.75 20 VAL B C 1
ATOM 1738 O O . VAL B 1 20 ? -2.031 -17.438 -13.578 1 98.75 20 VAL B O 1
ATOM 1741 N N . LEU B 1 21 ? -0.928 -16.328 -15.102 1 98.56 21 LEU B N 1
ATOM 1742 C CA . LEU B 1 21 ? -0.396 -17.531 -15.719 1 98.56 21 LEU B CA 1
ATOM 1743 C C . LEU B 1 21 ? 0.917 -17.953 -15.055 1 98.56 21 LEU B C 1
ATOM 1745 O O . LEU B 1 21 ? 1.426 -19.047 -15.312 1 98.56 21 LEU B O 1
ATOM 1749 N N . GLU B 1 22 ? 1.47 -17.141 -14.258 1 98.44 22 GLU B N 1
ATOM 1750 C CA . GLU B 1 22 ? 2.613 -17.406 -13.391 1 98.44 22 GLU B CA 1
ATOM 1751 C C . GLU B 1 22 ? 3.84 -17.812 -14.195 1 98.44 22 GLU B C 1
ATOM 1753 O O . GLU B 1 22 ? 4.609 -18.672 -13.773 1 98.44 22 GLU B O 1
ATOM 1758 N N . ASP B 1 23 ? 3.875 -17.297 -15.438 1 98.44 23 ASP B N 1
ATOM 1759 C CA . ASP B 1 23 ? 5.117 -17.391 -16.203 1 98.44 23 ASP B CA 1
ATOM 1760 C C . ASP B 1 23 ? 6.059 -16.234 -15.836 1 98.44 23 ASP B C 1
ATOM 1762 O O . ASP B 1 23 ? 6.188 -15.273 -16.594 1 98.44 23 ASP B O 1
ATOM 1766 N N . TRP B 1 24 ? 6.781 -16.438 -14.781 1 98.25 24 TRP B N 1
ATOM 1767 C CA . TRP B 1 24 ? 7.602 -15.383 -14.203 1 98.25 24 TRP B CA 1
ATOM 1768 C C . TRP B 1 24 ? 8.812 -15.086 -15.078 1 98.25 24 TRP B C 1
ATOM 1770 O O . TRP B 1 24 ? 9.336 -13.969 -15.07 1 98.25 24 TRP B O 1
ATOM 1780 N N . GLN B 1 25 ? 9.242 -16.062 -15.805 1 97.31 25 GLN B N 1
ATOM 1781 C CA . GLN B 1 25 ? 10.328 -15.828 -16.75 1 97.31 25 GLN B CA 1
ATOM 1782 C C . GLN B 1 25 ? 9.898 -14.891 -17.875 1 97.31 25 GLN B C 1
ATOM 1784 O O . GLN B 1 25 ? 10.57 -13.891 -18.141 1 97.31 25 GLN B O 1
ATOM 1789 N N . ALA B 1 26 ? 8.82 -15.227 -18.516 1 98.5 26 ALA B N 1
ATOM 1790 C CA . ALA B 1 26 ? 8.305 -14.352 -19.562 1 98.5 26 ALA B CA 1
ATOM 1791 C C . ALA B 1 26 ? 7.898 -13 -18.984 1 98.5 26 ALA B C 1
ATOM 1793 O O . ALA B 1 26 ? 8.102 -11.961 -19.625 1 98.5 26 ALA B O 1
ATOM 1794 N N . TRP B 1 27 ? 7.277 -12.977 -17.812 1 98.75 27 TRP B N 1
ATOM 1795 C CA . TRP B 1 27 ? 6.809 -11.766 -17.156 1 98.75 27 TRP B CA 1
ATOM 1796 C C . TRP B 1 27 ? 7.961 -10.797 -16.906 1 98.75 27 TRP B C 1
ATOM 1798 O O . TRP B 1 27 ? 7.832 -9.594 -17.156 1 98.75 27 TRP B O 1
ATOM 1808 N N . SER B 1 28 ? 9.109 -11.328 -16.391 1 98.69 28 SER B N 1
ATOM 1809 C CA . SER B 1 28 ? 10.266 -10.477 -16.125 1 98.69 28 SER B CA 1
ATOM 1810 C C . SER B 1 28 ? 10.758 -9.812 -17.406 1 98.69 28 SER B C 1
ATOM 1812 O O . SER B 1 28 ? 11.297 -8.703 -17.375 1 98.69 28 SER B O 1
ATOM 1814 N N . G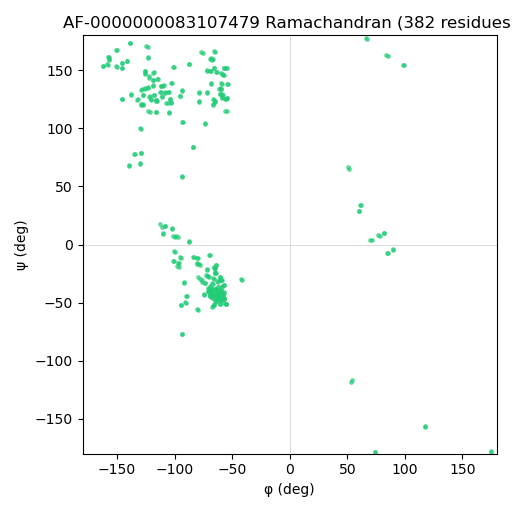LY B 1 29 ? 10.531 -10.453 -18.531 1 98.62 29 GLY B N 1
ATOM 1815 C CA . GLY B 1 29 ? 10.906 -9.898 -19.812 1 98.62 29 GLY B CA 1
ATOM 1816 C C . GLY B 1 29 ? 10.062 -8.711 -20.219 1 98.62 29 GLY B C 1
ATOM 1817 O O . GLY B 1 29 ? 10.375 -8.023 -21.188 1 98.62 29 GLY B O 1
ATOM 1818 N N . LEU B 1 30 ? 9.016 -8.414 -19.516 1 98.88 30 LEU B N 1
ATOM 1819 C CA . LEU B 1 30 ? 8.148 -7.281 -19.797 1 98.88 30 LEU B CA 1
ATOM 1820 C C . LEU B 1 30 ? 8.656 -6.02 -19.109 1 98.88 30 LEU B C 1
ATOM 1822 O O . LEU B 1 30 ? 8.023 -4.965 -19.188 1 98.88 30 LEU B O 1
ATOM 1826 N N . PHE B 1 31 ? 9.789 -6.109 -18.438 1 98.88 31 PHE B N 1
ATOM 1827 C CA . PHE B 1 31 ? 10.422 -4.957 -17.812 1 98.88 31 PHE B CA 1
ATOM 1828 C C . PHE B 1 31 ? 11.57 -4.438 -18.656 1 98.88 31 PHE B C 1
ATOM 1830 O O . PHE B 1 31 ? 12.18 -5.191 -19.422 1 98.88 31 PHE B O 1
ATOM 1837 N N . THR B 1 32 ? 11.852 -3.135 -18.531 1 98.81 32 THR B N 1
ATOM 1838 C CA . THR B 1 32 ? 13.039 -2.576 -19.156 1 98.81 32 THR B CA 1
ATOM 1839 C C . THR B 1 32 ? 14.305 -3.156 -18.547 1 98.81 32 THR B C 1
ATOM 1841 O O . THR B 1 32 ? 14.266 -3.717 -17.438 1 98.81 32 THR B O 1
ATOM 1844 N N . ASP B 1 33 ? 15.43 -2.973 -19.172 1 98.44 33 ASP B N 1
ATOM 1845 C CA . ASP B 1 33 ? 16.688 -3.58 -18.734 1 98.44 33 ASP B CA 1
ATOM 1846 C C . ASP B 1 33 ? 17.125 -3.023 -17.391 1 98.44 33 ASP B C 1
ATOM 1848 O O . ASP B 1 33 ? 17.781 -3.717 -16.609 1 98.44 33 ASP B O 1
ATOM 1852 N N . ASP B 1 34 ? 16.75 -1.82 -17.172 1 98.38 34 ASP B N 1
ATOM 1853 C CA . ASP B 1 34 ? 17.172 -1.158 -15.938 1 98.38 34 ASP B CA 1
ATOM 1854 C C . ASP B 1 34 ? 16 -0.995 -14.977 1 98.38 34 ASP B C 1
ATOM 1856 O O . ASP B 1 34 ? 16.047 -0.153 -14.078 1 98.38 34 ASP B O 1
ATOM 1860 N N . ALA B 1 35 ? 14.906 -1.729 -15.227 1 98.81 35 ALA B N 1
ATOM 1861 C CA . ALA B 1 35 ? 13.711 -1.6 -14.398 1 98.81 35 ALA B CA 1
ATOM 1862 C C . ALA B 1 35 ? 14.023 -1.921 -12.938 1 98.81 35 ALA B C 1
ATOM 1864 O O . ALA B 1 35 ? 14.898 -2.744 -12.648 1 98.81 35 ALA B O 1
ATOM 1865 N N . THR B 1 36 ? 13.352 -1.266 -12.031 1 98.75 36 THR B N 1
ATOM 1866 C CA . THR B 1 36 ? 13.469 -1.554 -10.609 1 98.75 36 THR B CA 1
ATOM 1867 C C . THR B 1 36 ? 12.18 -2.182 -10.078 1 98.75 36 THR B C 1
ATOM 1869 O O . THR B 1 36 ? 11.086 -1.705 -10.367 1 98.75 36 THR B O 1
ATOM 1872 N N . TYR B 1 37 ? 12.328 -3.266 -9.453 1 98.75 37 TYR B N 1
ATOM 1873 C CA . TYR B 1 37 ? 11.297 -3.916 -8.656 1 98.75 37 TYR B CA 1
ATOM 1874 C C . TYR B 1 37 ? 11.562 -3.74 -7.164 1 98.75 37 TYR B C 1
ATOM 1876 O O . TYR B 1 37 ? 12.5 -4.328 -6.625 1 98.75 37 TYR B O 1
ATOM 1884 N N . PHE B 1 38 ? 10.68 -2.992 -6.527 1 98.62 38 PHE B N 1
ATOM 1885 C CA . PHE B 1 38 ? 10.906 -2.678 -5.121 1 98.62 38 PHE B CA 1
ATOM 1886 C C . PHE B 1 38 ? 9.805 -3.275 -4.254 1 98.62 38 PHE B C 1
ATOM 1888 O O . PHE B 1 38 ? 8.633 -2.92 -4.398 1 98.62 38 PHE B O 1
ATOM 1895 N N . ASP B 1 39 ? 10.188 -4.203 -3.455 1 98.19 39 ASP B N 1
ATOM 1896 C CA . ASP B 1 39 ? 9.352 -4.75 -2.385 1 98.19 39 ASP B CA 1
ATOM 1897 C C . ASP B 1 39 ? 9.789 -4.207 -1.024 1 98.19 39 ASP B C 1
ATOM 1899 O O . ASP B 1 39 ? 10.93 -4.395 -0.612 1 98.19 39 ASP B O 1
ATOM 1903 N N . HIS B 1 40 ? 8.859 -3.625 -0.292 1 97.69 40 HIS B N 1
ATOM 1904 C CA . HIS B 1 40 ? 9.219 -2.922 0.935 1 97.69 40 HIS B CA 1
ATOM 1905 C C . HIS B 1 40 ? 9.789 -3.881 1.972 1 97.69 40 HIS B C 1
ATOM 1907 O O . HIS B 1 40 ? 10.469 -3.455 2.908 1 97.69 40 HIS B O 1
ATOM 1913 N N . PHE B 1 41 ? 9.43 -5.137 1.852 1 95.94 41 PHE B N 1
ATOM 1914 C CA . PHE B 1 41 ? 9.953 -6.137 2.773 1 95.94 41 PHE B CA 1
ATOM 1915 C C . PHE B 1 41 ? 11.258 -6.723 2.242 1 95.94 41 PHE B C 1
ATOM 1917 O O . PHE B 1 41 ? 12.258 -6.789 2.965 1 95.94 41 PHE B O 1
ATOM 1924 N N . TYR B 1 42 ? 11.344 -7.055 0.94 1 96.38 42 TYR B N 1
ATOM 1925 C CA . TYR B 1 42 ? 12.453 -7.836 0.392 1 96.38 42 TYR B CA 1
ATOM 1926 C C . TYR B 1 42 ? 13.56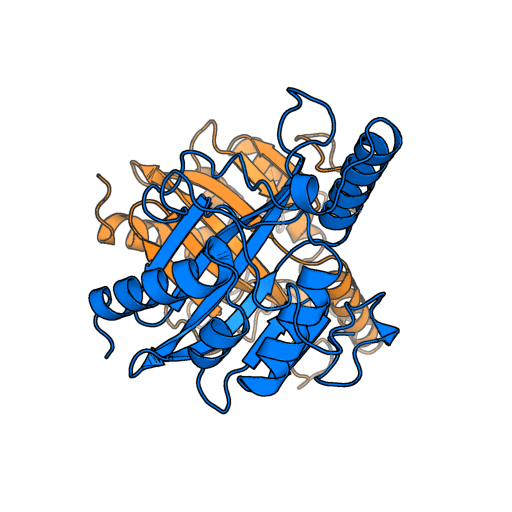2 -6.93 -0.121 1 96.38 42 TYR B C 1
ATOM 1928 O O . TYR B 1 42 ? 14.727 -7.324 -0.159 1 96.38 42 TYR B O 1
ATOM 1936 N N . GLY B 1 43 ? 13.172 -5.754 -0.625 1 97.12 43 GLY B N 1
ATOM 1937 C CA . GLY B 1 43 ? 14.18 -4.863 -1.174 1 97.12 43 GLY B CA 1
ATOM 1938 C C . GLY B 1 43 ? 13.992 -4.59 -2.654 1 97.12 43 GLY B C 1
ATOM 1939 O O . GLY B 1 43 ? 12.867 -4.594 -3.156 1 97.12 43 GLY B O 1
ATOM 1940 N N . THR B 1 44 ? 15.164 -4.207 -3.258 1 98.5 44 THR B N 1
ATOM 1941 C CA . THR B 1 44 ? 15.125 -3.777 -4.652 1 98.5 44 THR B CA 1
ATOM 1942 C C . THR B 1 44 ? 15.852 -4.773 -5.547 1 98.5 44 THR B C 1
ATOM 1944 O O . THR B 1 44 ? 16.953 -5.215 -5.223 1 98.5 44 THR B O 1
ATOM 1947 N N . PHE B 1 45 ? 15.219 -5.141 -6.594 1 98.75 45 PHE B N 1
ATOM 1948 C CA . PHE B 1 45 ? 15.773 -5.984 -7.648 1 98.75 45 PHE B CA 1
ATOM 1949 C C . PHE B 1 45 ? 15.797 -5.246 -8.977 1 98.75 45 PHE B C 1
ATOM 1951 O O . PHE B 1 45 ? 14.836 -4.559 -9.328 1 98.75 45 PHE B O 1
ATOM 1958 N N . THR B 1 46 ? 16.922 -5.398 -9.695 1 98.75 46 THR B N 1
ATOM 1959 C CA . THR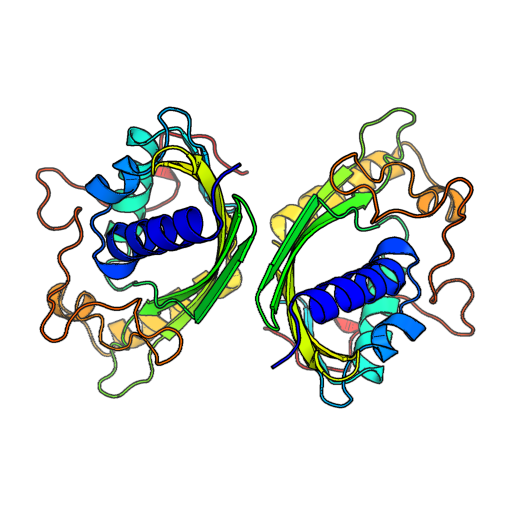 B 1 46 ? 17.109 -4.562 -10.875 1 98.75 46 THR B CA 1
ATOM 1960 C C . THR B 1 46 ? 17.266 -5.422 -12.125 1 98.75 46 THR B C 1
ATOM 1962 O O . THR B 1 46 ? 18.125 -6.297 -12.18 1 98.75 46 THR B O 1
ATOM 1965 N N . GLY B 1 47 ? 16.391 -5.09 -13.062 1 98.62 47 GLY B N 1
ATOM 1966 C CA . GLY B 1 47 ? 16.469 -5.758 -14.352 1 98.62 47 GLY B CA 1
ATOM 1967 C C . GLY B 1 47 ? 15.758 -7.098 -14.375 1 98.62 47 GLY B C 1
ATOM 1968 O O . GLY B 1 47 ? 15.5 -7.684 -13.328 1 98.62 47 GLY B O 1
ATOM 1969 N N . PRO B 1 48 ? 15.492 -7.586 -15.633 1 98.62 48 PRO B N 1
ATOM 1970 C CA . PRO B 1 48 ? 14.703 -8.812 -15.805 1 98.62 48 PRO B CA 1
ATOM 1971 C C . PRO B 1 48 ? 15.336 -10.023 -15.117 1 98.62 48 PRO B C 1
ATOM 1973 O O . PRO B 1 48 ? 14.625 -10.852 -14.555 1 98.62 48 PRO B O 1
ATOM 1976 N N . ALA B 1 49 ? 16.625 -10.078 -15.133 1 98.19 49 ALA B N 1
ATOM 1977 C CA . ALA B 1 49 ? 17.297 -11.25 -14.57 1 98.19 49 ALA B CA 1
ATOM 1978 C C . ALA B 1 49 ? 17.078 -11.344 -13.07 1 98.19 49 ALA B C 1
ATOM 1980 O O . ALA B 1 49 ? 16.656 -12.391 -12.555 1 98.19 49 ALA B O 1
ATOM 1981 N N . GLU B 1 50 ? 17.328 -10.266 -12.32 1 98.38 50 GLU B N 1
ATOM 1982 C CA . GLU B 1 50 ? 17.125 -10.266 -10.875 1 98.38 50 GLU B CA 1
ATOM 1983 C C . GLU B 1 50 ? 15.641 -10.422 -10.531 1 98.38 50 GLU B C 1
ATOM 1985 O O . GLU B 1 50 ? 15.289 -11.117 -9.578 1 98.38 50 GLU B O 1
ATOM 1990 N N . ILE B 1 51 ? 14.797 -9.789 -11.312 1 98.69 51 ILE B N 1
ATOM 1991 C CA . ILE B 1 51 ? 13.359 -9.836 -11.07 1 98.69 51 ILE B CA 1
ATOM 1992 C C . ILE B 1 51 ? 12.859 -11.266 -11.234 1 98.69 51 ILE B C 1
ATOM 1994 O O . ILE B 1 51 ? 12.102 -11.766 -10.391 1 98.69 51 ILE B O 1
ATOM 1998 N N . ALA B 1 52 ? 13.289 -11.961 -12.297 1 98.06 52 ALA B N 1
ATOM 1999 C CA . ALA B 1 52 ? 12.891 -13.352 -12.508 1 98.06 52 ALA B CA 1
ATOM 2000 C C . ALA B 1 52 ? 13.336 -14.242 -11.359 1 98.06 52 ALA B C 1
ATOM 2002 O O . ALA B 1 52 ? 12.562 -15.055 -10.852 1 98.06 52 ALA B O 1
ATOM 2003 N N . LYS B 1 53 ? 14.586 -14.102 -10.977 1 97.25 53 LYS B N 1
ATOM 2004 C CA . LYS B 1 53 ? 15.148 -14.906 -9.898 1 97.25 53 LYS B CA 1
ATOM 2005 C C . LYS B 1 53 ? 14.406 -14.672 -8.586 1 97.25 53 LYS B C 1
ATOM 2007 O O . LYS B 1 53 ? 14.102 -15.625 -7.863 1 97.25 53 LYS B O 1
ATOM 2012 N N . PHE B 1 54 ? 14.141 -13.445 -8.305 1 98 54 PHE B N 1
ATOM 2013 C CA . PHE B 1 54 ? 13.414 -13.078 -7.09 1 98 54 PHE B CA 1
ATOM 2014 C C . PHE B 1 54 ? 12.023 -13.703 -7.078 1 98 54 PHE B C 1
ATOM 2016 O O . PHE B 1 54 ? 11.641 -14.367 -6.113 1 98 54 PHE B O 1
ATOM 2023 N N . LEU B 1 55 ? 11.273 -13.523 -8.164 1 97.94 55 LEU B N 1
ATOM 2024 C CA . LEU B 1 55 ? 9.883 -13.961 -8.211 1 97.94 55 LEU B CA 1
ATOM 2025 C C . LEU B 1 55 ? 9.797 -15.484 -8.219 1 97.94 55 LEU B C 1
ATOM 2027 O O . LEU B 1 55 ? 8.977 -16.062 -7.5 1 97.94 55 LEU B O 1
ATOM 2031 N N . GLU B 1 56 ? 10.617 -16.125 -9 1 98.06 56 GLU B N 1
ATOM 2032 C CA . GLU B 1 56 ? 10.57 -17.594 -9.008 1 98.06 56 GLU B CA 1
ATOM 2033 C C . GLU B 1 56 ? 10.961 -18.156 -7.641 1 98.06 56 GLU B C 1
ATOM 2035 O O . GLU B 1 56 ? 10.344 -19.109 -7.16 1 98.06 56 GLU B O 1
ATOM 2040 N N . GLY B 1 57 ? 11.992 -17.578 -7.023 1 97.62 57 GLY B N 1
ATOM 2041 C CA . GLY B 1 57 ? 12.406 -18.047 -5.707 1 97.62 57 GLY B CA 1
ATOM 2042 C C . GLY B 1 57 ? 11.328 -17.875 -4.652 1 97.62 57 GLY B C 1
ATOM 2043 O O . GLY B 1 57 ? 11.086 -18.781 -3.854 1 97.62 57 GLY B O 1
ATOM 2044 N N . THR B 1 58 ? 10.695 -16.719 -4.637 1 97.38 58 THR B N 1
ATOM 2045 C CA . THR B 1 58 ? 9.703 -16.406 -3.615 1 97.38 58 THR B CA 1
ATOM 2046 C C . THR B 1 58 ? 8.406 -17.172 -3.869 1 97.38 58 THR B C 1
ATOM 2048 O O . THR B 1 58 ? 7.832 -17.75 -2.943 1 97.38 58 THR B O 1
ATOM 2051 N N . MET B 1 59 ? 7.977 -17.234 -5.121 1 97.56 59 MET B N 1
ATOM 2052 C CA . MET B 1 59 ? 6.73 -17.922 -5.441 1 97.56 59 MET B CA 1
ATOM 2053 C C . MET B 1 59 ? 6.906 -19.438 -5.355 1 97.56 59 MET B C 1
ATOM 2055 O O . MET B 1 59 ? 5.973 -20.156 -4.996 1 97.56 59 MET B O 1
ATOM 2059 N N . GLY B 1 60 ? 8.07 -19.906 -5.684 1 97.62 60 GLY B N 1
ATOM 2060 C CA . GLY B 1 60 ? 8.359 -21.312 -5.504 1 97.62 60 GLY B CA 1
ATOM 2061 C C . GLY B 1 60 ? 8.32 -21.75 -4.051 1 97.62 60 GLY B C 1
ATOM 2062 O O . GLY B 1 60 ? 8.008 -22.906 -3.752 1 97.62 60 GLY B O 1
ATOM 2063 N N . ALA B 1 61 ? 8.672 -20.859 -3.176 1 97.06 61 ALA B N 1
ATOM 2064 C CA . ALA B 1 61 ? 8.664 -21.141 -1.742 1 97.06 61 ALA B CA 1
ATOM 2065 C C . ALA B 1 61 ? 7.242 -21.219 -1.199 1 97.06 61 ALA B C 1
ATOM 2067 O O . ALA B 1 61 ? 7.004 -21.812 -0.143 1 97.06 61 ALA B O 1
ATOM 2068 N N . ALA B 1 62 ? 6.305 -20.641 -1.882 1 97.56 62 ALA B N 1
ATOM 2069 C CA . ALA B 1 62 ? 4.891 -20.641 -1.513 1 97.56 62 ALA B CA 1
ATOM 2070 C C . ALA B 1 62 ? 4.02 -21.062 -2.695 1 97.56 62 ALA B C 1
ATOM 2072 O O . ALA B 1 62 ? 3.188 -20.266 -3.162 1 97.56 62 ALA B O 1
ATOM 2073 N N . PRO B 1 63 ? 4.117 -22.297 -3.041 1 97.88 63 PRO B N 1
ATOM 2074 C CA . PRO B 1 63 ? 3.457 -22.734 -4.273 1 97.88 63 PRO B CA 1
ATOM 2075 C C . PRO B 1 63 ? 1.938 -22.609 -4.207 1 97.88 63 PRO B C 1
ATOM 2077 O O . PRO B 1 63 ? 1.268 -22.625 -5.242 1 97.88 63 PRO B O 1
ATOM 2080 N N . GLN B 1 64 ? 1.343 -22.484 -3.016 1 98.44 64 GLN B N 1
ATOM 2081 C CA . GLN B 1 64 ? -0.104 -22.406 -2.844 1 98.44 64 GLN B CA 1
ATOM 2082 C C . GLN B 1 64 ? -0.624 -21 -3.148 1 98.44 64 GLN B C 1
ATOM 2084 O O . GLN B 1 64 ? -1.832 -20.797 -3.287 1 98.44 64 GLN B O 1
ATOM 2089 N N . VAL B 1 65 ? 0.179 -20.047 -3.279 1 98.75 65 VAL B N 1
ATOM 2090 C CA . VAL B 1 65 ? -0.253 -18.656 -3.322 1 98.75 65 VAL B CA 1
ATOM 2091 C C . VAL B 1 65 ? -0.45 -18.219 -4.773 1 98.75 65 VAL B C 1
ATOM 2093 O O . VAL B 1 65 ? 0.384 -18.516 -5.633 1 98.75 65 VAL B O 1
ATOM 2096 N N . TYR B 1 66 ? -1.562 -17.578 -5.043 1 98.69 66 TYR B N 1
ATOM 2097 C CA . TYR B 1 66 ? -1.845 -16.906 -6.309 1 98.69 66 TYR B CA 1
ATOM 2098 C C . TYR B 1 66 ? -2.543 -15.57 -6.074 1 98.69 66 TYR B C 1
ATOM 2100 O O . TYR B 1 66 ? -2.822 -15.195 -4.934 1 98.69 66 TYR B O 1
ATOM 2108 N N . SER B 1 67 ? -2.742 -14.758 -7.215 1 98.62 67 SER B N 1
ATOM 2109 C CA . SER B 1 67 ? -2.98 -13.336 -7.004 1 98.62 67 SER B CA 1
ATOM 2110 C C . SER B 1 67 ? -4.215 -12.859 -7.766 1 98.62 67 SER B C 1
ATOM 2112 O O . SER B 1 67 ? -4.102 -12.188 -8.789 1 98.62 67 SER B O 1
ATOM 2114 N N . PRO B 1 68 ? -5.48 -13.109 -7.25 1 98.81 68 PRO B N 1
ATOM 2115 C CA . PRO B 1 68 ? -6.66 -12.484 -7.852 1 98.81 68 PRO B CA 1
ATOM 2116 C C . PRO B 1 68 ? -6.602 -10.961 -7.82 1 98.81 68 PRO B C 1
ATOM 2118 O O . PRO B 1 68 ? -6.207 -10.375 -6.809 1 98.81 68 PRO B O 1
ATOM 2121 N N . LEU B 1 69 ? -6.938 -10.352 -8.992 1 98.81 69 LEU B N 1
ATOM 2122 C CA . LEU B 1 69 ? -7.016 -8.898 -9.102 1 98.81 69 LEU B CA 1
ATOM 2123 C C . LEU B 1 69 ? -8.328 -8.383 -8.523 1 98.81 69 LEU B C 1
ATOM 2125 O O . LEU B 1 69 ? -9.406 -8.789 -8.953 1 98.81 69 LEU B O 1
ATOM 2129 N N . VAL B 1 70 ? -8.258 -7.492 -7.574 1 98.44 70 VAL B N 1
ATOM 2130 C CA . VAL B 1 70 ? -9.453 -6.953 -6.938 1 98.44 70 VAL B CA 1
ATOM 2131 C C . VAL B 1 70 ? -9.914 -5.699 -7.68 1 98.44 70 VAL B C 1
ATOM 2133 O O . VAL B 1 70 ? -11.094 -5.559 -8 1 98.44 70 VAL B O 1
ATOM 2136 N N . TRP B 1 71 ? -9.062 -4.742 -7.953 1 97.38 71 TRP B N 1
ATOM 2137 C CA . TRP B 1 71 ? -9.297 -3.549 -8.766 1 97.38 71 TRP B CA 1
ATOM 2138 C C . TRP B 1 71 ? -7.98 -2.992 -9.297 1 97.38 71 TRP B C 1
ATOM 2140 O O . TRP B 1 71 ? -6.902 -3.367 -8.828 1 97.38 71 TRP B O 1
ATOM 2150 N N . TYR B 1 72 ? -8.031 -2.207 -10.273 1 97.38 72 TYR B N 1
ATOM 2151 C CA . TYR B 1 72 ? -6.891 -1.449 -10.773 1 97.38 72 TYR B CA 1
ATOM 2152 C C . TYR B 1 72 ? -7.328 -0.083 -11.289 1 97.38 72 TYR B C 1
ATOM 2154 O O . TYR B 1 72 ? -8.484 0.106 -11.664 1 97.38 72 TYR B O 1
ATOM 2162 N N . VAL B 1 73 ? -6.375 0.835 -11.195 1 96.25 73 VAL B N 1
ATOM 2163 C CA . VAL B 1 73 ? -6.543 2.184 -11.727 1 96.25 73 VAL B CA 1
ATOM 2164 C C . VAL B 1 73 ? -5.387 2.514 -12.672 1 96.25 73 VAL B C 1
ATOM 2166 O O . VAL B 1 73 ? -4.227 2.221 -12.367 1 96.25 73 VAL B O 1
ATOM 2169 N N . VAL B 1 74 ? -5.758 3.055 -13.805 1 94.56 74 VAL B N 1
ATOM 2170 C CA . VAL B 1 74 ? -4.77 3.412 -14.812 1 94.56 74 VAL B CA 1
ATOM 2171 C C . VAL B 1 74 ? -4.855 4.906 -15.117 1 94.56 74 VAL B C 1
ATOM 2173 O O . VAL B 1 74 ? -5.941 5.43 -15.383 1 94.56 74 VAL B O 1
ATOM 2176 N N . ASP B 1 75 ? -3.717 5.613 -15.039 1 87.62 75 ASP B N 1
ATOM 2177 C CA . ASP B 1 75 ? -3.621 7.004 -15.477 1 87.62 75 ASP B CA 1
ATOM 2178 C C . ASP B 1 75 ? -2.246 7.297 -16.078 1 87.62 75 ASP B C 1
ATOM 2180 O O . ASP B 1 75 ? -1.226 7.156 -15.391 1 87.62 75 ASP B O 1
ATOM 2184 N N . ASP B 1 76 ? -2.305 7.781 -17.266 1 89.69 76 ASP B N 1
ATOM 2185 C CA . ASP B 1 76 ? -1.062 8.062 -17.984 1 89.69 76 ASP B CA 1
ATOM 2186 C C . ASP B 1 76 ? -0.155 6.832 -18 1 89.69 76 ASP B C 1
ATOM 2188 O O . ASP B 1 76 ? -0.564 5.762 -18.453 1 89.69 76 ASP B O 1
ATOM 2192 N N . THR B 1 77 ? 1.053 6.988 -17.375 1 94.81 77 THR B N 1
ATOM 2193 C CA . THR B 1 77 ? 2.014 5.895 -17.453 1 94.81 77 THR B CA 1
ATOM 2194 C C . THR B 1 77 ? 1.987 5.062 -16.172 1 94.81 77 THR B C 1
ATOM 2196 O O . THR B 1 77 ? 2.762 4.117 -16.016 1 94.81 77 THR B O 1
ATOM 2199 N N . ARG B 1 78 ? 1.081 5.316 -15.289 1 96.38 78 ARG B N 1
ATOM 2200 C CA . ARG B 1 78 ? 1.074 4.652 -13.984 1 96.38 78 ARG B CA 1
ATOM 2201 C C . ARG B 1 78 ? -0.147 3.752 -13.836 1 96.38 78 ARG B C 1
ATOM 2203 O O . ARG B 1 78 ? -1.243 4.105 -14.273 1 96.38 78 ARG B O 1
ATOM 2210 N N . VAL B 1 79 ? 0.053 2.6 -13.195 1 98 79 VAL B N 1
ATOM 2211 C CA . VAL B 1 79 ? -1.023 1.705 -12.789 1 98 79 VAL B CA 1
ATOM 2212 C C . VAL B 1 79 ? -0.89 1.384 -11.297 1 98 79 VAL B C 1
ATOM 2214 O O . VAL B 1 79 ? 0.209 1.099 -10.82 1 98 79 VAL B O 1
ATOM 2217 N N . ALA B 1 80 ? -1.921 1.547 -10.562 1 98.44 80 ALA B N 1
ATOM 2218 C CA . ALA B 1 80 ? -2.049 1.042 -9.203 1 98.44 80 ALA B CA 1
ATOM 2219 C C . ALA B 1 80 ? -3.094 -0.069 -9.125 1 98.44 80 ALA B C 1
ATOM 2221 O O . ALA B 1 80 ? -4.152 0.021 -9.75 1 98.44 80 ALA B O 1
ATOM 2222 N N . TYR B 1 81 ? -2.77 -1.11 -8.406 1 98.5 81 TYR B N 1
ATOM 2223 C CA . TYR B 1 81 ? -3.76 -2.178 -8.328 1 98.5 81 TYR B CA 1
ATOM 2224 C C . TYR B 1 81 ? -3.65 -2.934 -7.012 1 98.5 81 TYR B C 1
ATOM 2226 O O . TYR B 1 81 ? -2.613 -2.885 -6.344 1 98.5 81 TYR B O 1
ATOM 2234 N N . LYS B 1 82 ? -4.742 -3.5 -6.594 1 98.75 82 LYS B N 1
ATOM 2235 C CA . LYS B 1 82 ? -4.867 -4.348 -5.41 1 98.75 82 LYS B CA 1
ATOM 2236 C C . LYS B 1 82 ? -5.074 -5.809 -5.797 1 98.75 82 LYS B C 1
ATOM 2238 O O . LYS B 1 82 ? -5.879 -6.113 -6.68 1 98.75 82 LYS B O 1
ATOM 2243 N N . VAL B 1 83 ? -4.285 -6.672 -5.18 1 98.81 83 VAL B N 1
ATOM 2244 C CA . VAL B 1 83 ? -4.531 -8.109 -5.305 1 98.81 83 VAL B CA 1
ATOM 2245 C C . VAL B 1 83 ? -4.707 -8.727 -3.922 1 98.81 83 VAL B C 1
ATOM 2247 O O . VAL B 1 83 ? -4.375 -8.102 -2.91 1 98.81 83 VAL B O 1
ATOM 2250 N N . LEU B 1 84 ? -5.305 -9.883 -3.934 1 98.75 84 LEU B N 1
ATOM 2251 C CA . LEU B 1 84 ? -5.188 -10.773 -2.783 1 98.75 84 LEU B CA 1
ATOM 2252 C C . LEU B 1 84 ? -4.066 -11.789 -2.992 1 98.75 84 LEU B C 1
ATOM 2254 O O . LEU B 1 84 ? -3.922 -12.344 -4.082 1 98.75 84 LEU B O 1
ATOM 2258 N N . ASN B 1 85 ? -3.158 -11.891 -2.035 1 98.81 85 ASN B N 1
ATOM 2259 C CA . ASN B 1 85 ? -2.35 -13.102 -1.938 1 98.81 85 ASN B CA 1
ATOM 2260 C C . ASN B 1 85 ? -3.16 -14.273 -1.393 1 98.81 85 ASN B C 1
ATOM 2262 O O . ASN B 1 85 ? -3.404 -14.359 -0.188 1 98.81 85 ASN B O 1
ATOM 2266 N N . ARG B 1 86 ? -3.527 -15.18 -2.283 1 98.88 86 ARG B N 1
ATOM 2267 C CA . ARG B 1 86 ? -4.566 -16.141 -1.938 1 98.88 86 ARG B CA 1
ATOM 2268 C C . ARG B 1 86 ? -4.031 -17.562 -2.002 1 98.88 86 ARG B C 1
ATOM 2270 O O . ARG B 1 86 ? -3.225 -17.891 -2.873 1 98.88 86 ARG B O 1
ATOM 2277 N N . ALA B 1 87 ? -4.461 -18.344 -1.088 1 98.81 87 ALA B N 1
ATOM 2278 C CA . ALA B 1 87 ? -4.363 -19.797 -1.149 1 98.81 87 ALA B CA 1
ATOM 2279 C C . ALA B 1 87 ? -5.742 -20.453 -1.029 1 98.81 87 ALA B C 1
ATOM 2281 O O . ALA B 1 87 ? -6.574 -20 -0.236 1 98.81 87 ALA B O 1
ATOM 2282 N N . ASP B 1 88 ? -5.98 -21.422 -1.89 1 98.62 88 ASP B N 1
ATOM 2283 C CA . ASP B 1 88 ? -7.152 -22.266 -1.637 1 98.62 88 ASP B CA 1
ATOM 2284 C C . ASP B 1 88 ? -7.055 -22.953 -0.277 1 98.62 88 ASP B C 1
ATOM 2286 O O . ASP B 1 88 ? -5.984 -23.422 0.107 1 98.62 88 ASP B O 1
ATOM 2290 N N . ASN B 1 89 ? -8.148 -23 0.432 1 98.62 89 ASN B N 1
ATOM 2291 C CA . ASN B 1 89 ? -8.188 -23.594 1.763 1 98.62 89 ASN B CA 1
ATOM 2292 C C . ASN B 1 89 ? -7.93 -25.094 1.71 1 98.62 89 ASN B C 1
ATOM 2294 O O . ASN B 1 89 ? -8.602 -25.812 0.976 1 98.62 89 ASN B O 1
ATOM 2298 N N . PRO B 1 90 ? -6.918 -25.547 2.467 1 98.38 90 PRO B N 1
ATOM 2299 C CA . PRO B 1 90 ? -6.707 -27 2.535 1 98.38 90 PRO B CA 1
ATOM 2300 C C . PRO B 1 90 ? -7.938 -27.75 3.029 1 98.38 90 PRO B C 1
ATOM 2302 O O . PRO B 1 90 ? -8.164 -28.891 2.629 1 98.38 90 PRO B O 1
ATOM 2305 N N . GLN B 1 91 ? -8.688 -27.141 3.941 1 97.31 91 GLN B N 1
ATOM 2306 C CA . GLN B 1 91 ? -9.938 -27.734 4.398 1 97.31 91 GLN B CA 1
ATOM 2307 C C . GLN B 1 91 ? -10.969 -27.766 3.277 1 97.31 91 GLN B C 1
ATOM 2309 O O . GLN B 1 91 ? -11.359 -26.734 2.75 1 97.31 91 GLN B O 1
ATOM 2314 N N . PRO B 1 92 ? -11.406 -28.984 2.951 1 94.56 92 PRO B N 1
ATOM 2315 C CA . PRO B 1 92 ? -12.43 -29.062 1.9 1 94.56 92 PRO B CA 1
ATOM 2316 C C . PRO B 1 92 ? -13.648 -28.203 2.193 1 94.56 92 PRO B C 1
ATOM 2318 O O . PRO B 1 92 ? -14.219 -28.281 3.287 1 94.56 92 PRO B O 1
ATOM 2321 N N . GLY B 1 93 ? -13.992 -27.312 1.19 1 94.75 93 GLY B N 1
ATOM 2322 C CA . GLY B 1 93 ? -15.156 -26.453 1.321 1 94.75 93 GLY B CA 1
ATOM 2323 C C . GLY B 1 93 ? -14.867 -25.172 2.082 1 94.75 93 GLY B C 1
ATOM 2324 O O . GLY B 1 93 ? -15.734 -24.297 2.189 1 94.75 93 GLY B O 1
ATOM 2325 N N . GLY B 1 94 ? -13.695 -25.094 2.629 1 97.12 94 GLY B N 1
ATOM 2326 C CA . GLY B 1 94 ? -13.336 -23.891 3.361 1 97.12 94 GLY B CA 1
ATOM 2327 C C . GLY B 1 94 ? -13.172 -22.672 2.465 1 97.12 94 GLY B C 1
ATOM 2328 O O . GLY B 1 94 ? -12.773 -22.812 1.304 1 97.12 94 GLY B O 1
ATOM 2329 N N . ALA B 1 95 ? -13.461 -21.531 2.979 1 97.69 95 ALA B N 1
ATOM 2330 C CA . ALA B 1 95 ? -13.211 -20.281 2.262 1 97.69 95 ALA B CA 1
ATOM 2331 C C . ALA B 1 95 ? -11.719 -20.078 2.012 1 97.69 95 ALA B C 1
ATOM 2333 O O . ALA B 1 95 ? -10.883 -20.516 2.809 1 97.69 95 ALA B O 1
ATOM 2334 N N . PRO B 1 96 ? -11.398 -19.422 0.908 1 98.38 96 PRO B N 1
ATOM 2335 C CA . PRO B 1 96 ? -9.977 -19.156 0.674 1 98.38 96 PRO B CA 1
ATOM 2336 C C . PRO B 1 96 ? -9.328 -18.375 1.814 1 98.38 96 PRO B C 1
ATOM 2338 O O . PRO B 1 96 ? -10.023 -17.688 2.568 1 98.38 96 PRO B O 1
ATOM 2341 N N . ILE B 1 97 ? -8.062 -18.578 1.98 1 98.75 97 ILE B N 1
ATOM 2342 C CA . ILE B 1 97 ? -7.23 -17.859 2.938 1 98.75 97 ILE B CA 1
ATOM 2343 C C . ILE B 1 97 ? -6.391 -16.812 2.205 1 98.75 97 ILE B C 1
ATOM 2345 O O . ILE B 1 97 ? -5.668 -17.141 1.263 1 98.75 97 ILE B O 1
ATOM 2349 N N . ASP B 1 98 ? -6.527 -15.562 2.57 1 98.62 98 ASP B N 1
ATOM 2350 C CA . ASP B 1 98 ? -5.816 -14.562 1.774 1 98.62 98 ASP B CA 1
ATOM 2351 C C . ASP B 1 98 ? -5.438 -13.352 2.621 1 98.62 98 ASP B C 1
ATOM 2353 O O . ASP B 1 98 ? -5.84 -13.25 3.783 1 98.62 98 ASP B O 1
ATOM 2357 N N . PHE B 1 99 ? -4.609 -12.492 2.154 1 98.44 99 PHE B N 1
ATOM 2358 C CA . PHE B 1 99 ? -4.309 -11.148 2.639 1 98.44 99 PHE B CA 1
ATOM 2359 C C . PHE B 1 99 ? -3.988 -10.211 1.479 1 98.44 99 PHE B C 1
ATOM 2361 O O . PHE B 1 99 ? -3.553 -10.656 0.416 1 98.44 99 PHE B O 1
ATOM 2368 N N . PRO B 1 100 ? -4.168 -8.938 1.671 1 98.5 100 PRO B N 1
ATOM 2369 C CA . PRO B 1 100 ? -4.055 -8.023 0.537 1 98.5 100 PRO B CA 1
ATOM 2370 C C . PRO B 1 100 ? -2.621 -7.539 0.311 1 98.5 100 PRO B C 1
ATOM 2372 O O . PRO B 1 100 ? -1.801 -7.582 1.23 1 98.5 100 PRO B O 1
ATOM 2375 N N . SER B 1 101 ? -2.311 -7.145 -0.891 1 98.75 101 SER B N 1
ATOM 2376 C CA . SER B 1 101 ? -1.128 -6.383 -1.282 1 98.75 101 SER B CA 1
ATOM 2377 C C . SER B 1 101 ? -1.466 -5.348 -2.35 1 98.75 101 SER B C 1
ATOM 2379 O O . SER B 1 101 ? -2.502 -5.445 -3.012 1 98.75 101 SER B O 1
ATOM 2381 N N . TYR B 1 102 ? -0.674 -4.383 -2.459 1 98.75 102 TYR B N 1
ATOM 2382 C CA . TYR B 1 102 ? -0.857 -3.242 -3.346 1 98.75 102 TYR B CA 1
ATOM 2383 C C . TYR B 1 102 ? 0.387 -3.004 -4.191 1 98.75 102 TYR B C 1
ATOM 2385 O O . TYR B 1 102 ? 1.51 -3.043 -3.684 1 98.75 102 TYR B O 1
ATOM 2393 N N . GLN B 1 103 ? 0.171 -2.812 -5.488 1 98.75 103 GLN B N 1
ATOM 2394 C CA . GLN B 1 103 ? 1.284 -2.623 -6.41 1 98.75 103 GLN B CA 1
ATOM 2395 C C . GLN B 1 103 ? 1.125 -1.331 -7.207 1 98.75 103 GLN B C 1
ATOM 2397 O O . GLN B 1 103 ? 0.006 -0.935 -7.543 1 98.75 103 GLN B O 1
ATOM 2402 N N . PHE B 1 104 ? 2.252 -0.766 -7.488 1 98.56 104 PHE B N 1
ATOM 2403 C CA . PHE B 1 104 ? 2.373 0.427 -8.32 1 98.56 104 PHE B CA 1
ATOM 2404 C C . PHE B 1 104 ? 3.406 0.219 -9.414 1 98.56 104 PHE B C 1
ATOM 2406 O O . PHE B 1 104 ? 4.578 -0.046 -9.133 1 98.56 104 PHE B O 1
ATOM 2413 N N . ILE B 1 105 ? 2.961 0.344 -10.664 1 98.75 105 ILE B N 1
ATOM 2414 C CA . ILE B 1 105 ? 3.893 0.102 -11.758 1 98.75 105 ILE B CA 1
ATOM 2415 C C . ILE B 1 105 ? 3.912 1.308 -12.695 1 98.75 105 ILE B C 1
ATOM 2417 O O . ILE B 1 105 ? 2.93 2.047 -12.781 1 98.75 105 ILE B O 1
ATOM 2421 N N . GLU B 1 106 ? 5.023 1.537 -13.297 1 98.25 106 GLU B N 1
ATOM 2422 C CA . GLU B 1 106 ? 5.23 2.623 -14.25 1 98.25 106 GLU B CA 1
ATOM 2423 C C . GLU B 1 106 ? 5.59 2.082 -15.633 1 98.25 106 GLU B C 1
ATOM 2425 O O . GLU B 1 106 ? 6.516 1.28 -15.766 1 98.25 106 GLU B O 1
ATOM 2430 N N . TYR B 1 107 ? 4.875 2.555 -16.594 1 98.25 107 TYR B N 1
ATOM 2431 C CA . TYR B 1 107 ? 5.09 2.156 -17.984 1 98.25 107 TYR B CA 1
ATOM 2432 C C . TYR B 1 107 ? 6.289 2.885 -18.578 1 98.25 107 TYR B C 1
ATOM 2434 O O . TYR B 1 107 ? 6.441 4.094 -18.406 1 98.25 107 TYR B O 1
ATOM 2442 N N . GLY B 1 108 ? 7.203 2.127 -19.234 1 97.69 108 GLY B N 1
ATOM 2443 C CA . GLY B 1 108 ? 8.414 2.699 -19.812 1 97.69 108 GLY B CA 1
ATOM 2444 C C . GLY B 1 108 ? 8.312 2.912 -21.312 1 97.69 108 GLY B C 1
ATOM 2445 O O . GLY B 1 108 ? 9.234 3.461 -21.938 1 97.69 108 GLY B O 1
ATOM 2446 N N . GLY B 1 109 ? 7.219 2.443 -21.844 1 96.56 109 GLY B N 1
ATOM 2447 C CA . GLY B 1 109 ? 7.066 2.516 -23.297 1 96.56 109 GLY B CA 1
ATOM 2448 C C . GLY B 1 109 ? 7.418 1.217 -24 1 96.56 109 GLY B C 1
ATOM 2449 O O . GLY B 1 109 ? 8.07 0.348 -23.406 1 96.56 109 GLY B O 1
ATOM 2450 N N . ASP B 1 110 ? 6.82 1.038 -25.172 1 95.31 110 ASP B N 1
ATOM 2451 C CA . ASP B 1 110 ? 7.129 -0.079 -26.062 1 95.31 110 ASP B CA 1
ATOM 2452 C C . ASP B 1 110 ? 6.805 -1.414 -25.391 1 95.31 110 ASP B C 1
ATOM 2454 O O . ASP B 1 110 ? 7.578 -2.369 -25.5 1 95.31 110 ASP B O 1
ATOM 2458 N N . GLY B 1 111 ? 5.82 -1.347 -24.641 1 97.12 111 GLY B N 1
ATOM 2459 C CA . GLY B 1 111 ? 5.336 -2.584 -24.047 1 97.12 111 GLY B CA 1
ATOM 2460 C C . GLY B 1 111 ? 6.113 -3.01 -22.812 1 97.12 111 GLY B C 1
ATOM 2461 O O . GLY B 1 111 ? 5.965 -4.137 -22.344 1 97.12 111 GLY B O 1
ATOM 2462 N N . LYS B 1 112 ? 6.949 -2.115 -22.344 1 98.5 112 LYS B N 1
ATOM 2463 C CA . LYS B 1 112 ? 7.809 -2.48 -21.219 1 98.5 112 LYS B CA 1
ATOM 2464 C C . LYS B 1 112 ? 7.531 -1.599 -20.016 1 98.5 112 LYS B C 1
ATOM 2466 O O . LYS B 1 112 ? 7.184 -0.426 -20.156 1 98.5 112 LYS B O 1
ATOM 2471 N N . TRP B 1 113 ? 7.691 -2.156 -18.875 1 98.75 113 TRP B N 1
ATOM 2472 C CA . TRP B 1 113 ? 7.5 -1.477 -17.609 1 98.75 113 TRP B CA 1
ATOM 2473 C C . TRP B 1 113 ? 8.844 -1.108 -16.984 1 98.75 113 TRP B C 1
ATOM 2475 O O . TRP B 1 113 ? 9.781 -1.914 -16.984 1 98.75 113 TRP B O 1
ATOM 2485 N N . ARG B 1 114 ? 8.945 0.071 -16.406 1 98.44 114 ARG B N 1
ATOM 2486 C CA . ARG B 1 114 ? 10.242 0.51 -15.906 1 98.44 114 ARG B CA 1
ATOM 2487 C C . ARG B 1 114 ? 10.328 0.329 -14.391 1 98.44 114 ARG B C 1
ATOM 2489 O O . ARG B 1 114 ? 11.414 0.404 -13.812 1 98.44 114 ARG B O 1
ATOM 2496 N N . SER B 1 115 ? 9.18 0.106 -13.75 1 98.75 115 SER B N 1
ATOM 2497 C CA . SER B 1 115 ? 9.273 -0.113 -12.312 1 98.75 115 SER B CA 1
ATOM 2498 C C . SER B 1 115 ? 8.008 -0.78 -11.773 1 98.75 115 SER B C 1
ATOM 2500 O O . SER B 1 115 ? 6.93 -0.642 -12.352 1 98.75 115 SER B O 1
ATOM 2502 N N . GLU B 1 116 ? 8.133 -1.503 -10.68 1 98.88 116 GLU B N 1
ATOM 2503 C CA . GLU B 1 116 ? 7.074 -2.021 -9.82 1 98.88 116 GLU B CA 1
ATOM 2504 C C . GLU B 1 116 ? 7.426 -1.864 -8.344 1 98.88 116 GLU B C 1
ATOM 2506 O O . GLU B 1 116 ? 8.555 -2.137 -7.941 1 98.88 116 GLU B O 1
ATOM 2511 N N . GLU B 1 117 ? 6.539 -1.3 -7.629 1 98.75 117 GLU B N 1
ATOM 2512 C CA . GLU B 1 117 ? 6.625 -1.171 -6.176 1 98.75 117 GLU B CA 1
ATOM 2513 C C . GLU B 1 117 ? 5.52 -1.965 -5.484 1 98.75 117 GLU B C 1
ATOM 2515 O O . GLU B 1 117 ? 4.34 -1.796 -5.793 1 98.75 117 GLU B O 1
ATOM 2520 N N . ASP B 1 118 ? 5.914 -2.873 -4.598 1 98.69 118 ASP B N 1
ATOM 2521 C CA . ASP B 1 118 ? 4.973 -3.734 -3.887 1 98.69 118 ASP B CA 1
ATOM 2522 C C . ASP B 1 118 ? 4.887 -3.355 -2.41 1 98.69 118 ASP B C 1
ATOM 2524 O O . ASP B 1 118 ? 5.91 -3.162 -1.753 1 98.69 118 ASP B O 1
ATOM 2528 N N . VAL B 1 119 ? 3.654 -3.314 -1.901 1 98.62 119 VAL B N 1
ATOM 2529 C CA . VAL B 1 119 ? 3.408 -2.959 -0.507 1 98.62 119 VAL B CA 1
ATOM 2530 C C . VAL B 1 119 ? 2.453 -3.969 0.123 1 98.62 119 VAL B C 1
ATOM 2532 O O . VAL B 1 119 ? 1.344 -4.176 -0.374 1 98.62 119 VAL B O 1
ATOM 2535 N N . TRP B 1 120 ? 2.863 -4.508 1.152 1 98.25 120 TRP B N 1
ATOM 2536 C CA . TRP B 1 120 ? 2.084 -5.43 1.972 1 98.25 120 TRP B CA 1
ATOM 2537 C C . TRP B 1 120 ? 2.611 -5.469 3.402 1 98.25 120 TRP B C 1
ATOM 2539 O O . TRP B 1 120 ? 3.754 -5.082 3.658 1 98.25 120 TRP B O 1
ATOM 2549 N N . LEU B 1 121 ? 1.792 -5.906 4.367 1 97.94 121 LEU B N 1
ATOM 2550 C CA . LEU B 1 121 ? 2.152 -5.816 5.777 1 97.94 121 LEU B CA 1
ATOM 2551 C C . LEU B 1 121 ? 2.549 -7.184 6.328 1 97.94 121 LEU B C 1
ATOM 2553 O O . LEU B 1 121 ? 1.787 -8.148 6.219 1 97.94 121 LEU B O 1
ATOM 2557 N N . LEU B 1 122 ? 3.668 -7.223 7 1 96.94 122 LEU B N 1
ATOM 2558 C CA . LEU B 1 122 ? 4.227 -8.461 7.531 1 96.94 122 LEU B CA 1
ATOM 2559 C C . LEU B 1 122 ? 3.254 -9.125 8.5 1 96.94 122 LEU B C 1
ATOM 2561 O O . LEU B 1 122 ? 3.043 -10.336 8.445 1 96.94 122 LEU B O 1
ATOM 2565 N N . PRO B 1 123 ? 2.551 -8.359 9.383 1 96.94 123 PRO B N 1
ATOM 2566 C CA . PRO B 1 123 ? 1.615 -9.031 10.289 1 96.94 123 PRO B CA 1
ATOM 2567 C C . PRO B 1 123 ? 0.486 -9.742 9.547 1 96.94 123 PRO B C 1
ATOM 2569 O O . PRO B 1 123 ? 0.025 -10.797 9.992 1 96.94 123 PRO B O 1
ATOM 2572 N N . GLU B 1 124 ? 0.066 -9.156 8.516 1 98.06 124 GLU B N 1
ATOM 2573 C CA . GLU B 1 124 ? -1.002 -9.781 7.734 1 98.06 124 GLU B CA 1
ATOM 2574 C C . GLU B 1 124 ? -0.498 -11.016 7 1 98.06 124 GLU B C 1
ATOM 2576 O O . GLU B 1 124 ? -1.203 -12.023 6.918 1 98.06 124 GLU B O 1
ATOM 2581 N N . MET B 1 125 ? 0.683 -10.922 6.469 1 98 125 MET B N 1
ATOM 2582 C CA . MET B 1 125 ? 1.305 -12.094 5.848 1 98 125 MET B CA 1
ATOM 2583 C C . MET B 1 125 ? 1.482 -13.219 6.855 1 98 125 MET B C 1
ATOM 2585 O O . MET B 1 125 ? 1.194 -14.375 6.555 1 98 125 MET B O 1
ATOM 2589 N N . LYS B 1 126 ? 1.956 -12.891 8.055 1 97.75 126 LYS B N 1
ATOM 2590 C CA . LYS B 1 126 ? 2.168 -13.898 9.086 1 97.75 126 LYS B CA 1
ATOM 2591 C C . LYS B 1 126 ? 0.852 -14.562 9.484 1 97.75 126 LYS B C 1
ATOM 2593 O O . LYS B 1 126 ? 0.803 -15.773 9.711 1 97.75 126 LYS B O 1
ATOM 2598 N N . ASN B 1 127 ? -0.19 -13.742 9.641 1 98.12 127 ASN B N 1
ATOM 2599 C CA . ASN B 1 127 ? -1.506 -14.297 9.953 1 98.12 127 ASN B CA 1
ATOM 2600 C C . ASN B 1 127 ? -1.982 -15.25 8.859 1 98.12 127 ASN B C 1
ATOM 2602 O O . ASN B 1 127 ? -2.498 -16.328 9.156 1 98.12 127 ASN B O 1
ATOM 2606 N N . PHE B 1 128 ? -1.832 -14.891 7.641 1 98.5 128 PHE B N 1
ATOM 2607 C CA . PHE B 1 128 ? -2.143 -15.742 6.496 1 98.5 128 PHE B CA 1
ATOM 2608 C C . PHE B 1 128 ? -1.391 -17.062 6.582 1 98.5 128 PHE B C 1
ATOM 2610 O O . PHE B 1 128 ? -1.987 -18.125 6.441 1 98.5 128 PHE B O 1
ATOM 2617 N N . ALA B 1 129 ? -0.078 -16.938 6.781 1 98.12 129 ALA B N 1
ATOM 2618 C CA . ALA B 1 129 ? 0.782 -18.109 6.824 1 98.12 129 ALA B CA 1
ATOM 2619 C C . ALA B 1 129 ? 0.356 -19.062 7.941 1 98.12 129 ALA B C 1
ATOM 2621 O O . ALA B 1 129 ? 0.319 -20.281 7.746 1 98.12 129 ALA B O 1
ATOM 2622 N N . ARG B 1 130 ? 0.071 -18.5 9.047 1 98.31 130 ARG B N 1
ATOM 2623 C CA . ARG B 1 130 ? -0.349 -19.312 10.188 1 98.31 130 ARG B CA 1
ATOM 2624 C C . ARG B 1 130 ? -1.659 -20.031 9.898 1 98.31 130 ARG B C 1
ATOM 2626 O O . ARG B 1 130 ? -1.783 -21.234 10.156 1 98.31 130 ARG B O 1
ATOM 2633 N N . ARG B 1 131 ? -2.629 -19.281 9.398 1 98.31 131 ARG B N 1
ATOM 2634 C CA . ARG B 1 131 ? -3.93 -19.859 9.086 1 98.31 131 ARG B CA 1
ATOM 2635 C C . ARG B 1 131 ? -3.791 -21 8.078 1 98.31 131 ARG B C 1
ATOM 2637 O O . ARG B 1 131 ? -4.422 -22.047 8.227 1 98.31 131 ARG B O 1
ATOM 2644 N N . TYR B 1 132 ? -3.008 -20.797 7.082 1 98.62 132 TYR B N 1
ATOM 2645 C CA . TYR B 1 132 ? -2.805 -21.828 6.078 1 98.62 132 TYR B CA 1
ATOM 2646 C C . TYR B 1 132 ? -2.111 -23.047 6.68 1 98.62 132 TYR B C 1
ATOM 2648 O O . TYR B 1 132 ? -2.506 -24.188 6.422 1 98.62 132 TYR B O 1
ATOM 2656 N N . ALA B 1 133 ? -1.062 -22.766 7.414 1 98.12 133 ALA B N 1
ATOM 2657 C CA . ALA B 1 133 ? -0.308 -23.859 8.031 1 98.12 133 ALA B CA 1
ATOM 2658 C C . ALA B 1 133 ? -1.206 -24.719 8.914 1 98.12 133 ALA B C 1
ATOM 2660 O O . ALA B 1 133 ? -1.127 -25.938 8.891 1 98.12 133 ALA B O 1
ATOM 2661 N N . ASP B 1 134 ? -2.008 -24.062 9.742 1 98.38 134 ASP B N 1
ATOM 2662 C CA . ASP B 1 134 ? -2.938 -24.766 10.609 1 98.38 134 ASP B CA 1
ATOM 2663 C C . ASP B 1 134 ? -3.873 -25.656 9.805 1 98.38 134 ASP B C 1
ATOM 2665 O O . ASP B 1 134 ? -4.078 -26.828 10.148 1 98.38 134 ASP B O 1
ATOM 2669 N N . ALA B 1 135 ? -4.41 -25.125 8.773 1 98.5 135 ALA B N 1
ATOM 2670 C CA . ALA B 1 135 ? -5.328 -25.875 7.926 1 98.5 135 ALA B CA 1
ATOM 2671 C C . ALA B 1 135 ? -4.609 -27.031 7.227 1 98.5 135 ALA B C 1
ATOM 2673 O O . ALA B 1 135 ? -5.16 -28.125 7.102 1 98.5 135 ALA B O 1
ATOM 2674 N N . ALA B 1 136 ? -3.434 -26.766 6.727 1 98.06 136 ALA B N 1
ATOM 2675 C CA . ALA B 1 136 ? -2.66 -27.766 5.992 1 98.06 136 ALA B CA 1
ATOM 2676 C C . ALA B 1 136 ? -2.217 -28.891 6.906 1 98.06 136 ALA B C 1
ATOM 2678 O O . ALA B 1 136 ? -2.043 -30.031 6.461 1 98.06 136 ALA B O 1
ATOM 2679 N N . GLU B 1 137 ? -1.947 -28.531 8.148 1 98.12 137 GLU B N 1
ATOM 2680 C CA . GLU B 1 137 ? -1.618 -29.578 9.125 1 98.12 137 GLU B CA 1
ATOM 2681 C C . GLU B 1 137 ? -2.773 -30.547 9.297 1 98.12 137 GLU B C 1
ATOM 2683 O O . GLU B 1 137 ? -2.557 -31.766 9.398 1 98.12 137 GLU B O 1
ATOM 2688 N N . GLU B 1 138 ? -3.914 -30.062 9.32 1 98.06 138 GLU B N 1
ATOM 2689 C CA . GLU B 1 138 ? -5.109 -30.875 9.492 1 98.06 138 GLU B CA 1
ATOM 2690 C C . GLU B 1 138 ? -5.496 -31.578 8.188 1 98.06 138 GLU B C 1
ATOM 2692 O O . GLU B 1 138 ? -6.043 -32.688 8.203 1 98.06 138 GLU B O 1
ATOM 2697 N N . HIS B 1 139 ? -5.176 -30.953 7.137 1 98.25 139 HIS B N 1
ATOM 2698 C CA . HIS B 1 139 ? -5.504 -31.453 5.805 1 98.25 139 HIS B CA 1
ATOM 2699 C C . HIS B 1 139 ? -4.305 -31.344 4.863 1 98.25 139 HIS B C 1
ATOM 2701 O O . HIS B 1 139 ? -4.305 -30.5 3.955 1 98.25 139 HIS B O 1
ATOM 2707 N N . PRO B 1 140 ? -3.395 -32.219 4.988 1 97.5 140 PRO B N 1
ATOM 2708 C CA . PRO B 1 140 ? -2.191 -32.125 4.16 1 97.5 140 PRO B CA 1
ATOM 2709 C C . PRO B 1 140 ? -2.502 -32.125 2.664 1 97.5 140 PRO B C 1
ATOM 2711 O O . PRO B 1 140 ? -3.451 -32.781 2.23 1 97.5 140 PRO B O 1
ATOM 2714 N N . GLN B 1 141 ? -1.708 -31.406 1.937 1 96.75 141 GLN B N 1
ATOM 2715 C CA . GLN B 1 141 ? -1.919 -31.25 0.502 1 96.75 141 GLN B CA 1
ATOM 2716 C C . GLN B 1 141 ? -0.699 -31.719 -0.29 1 96.75 141 GLN B C 1
ATOM 2718 O O . GLN B 1 141 ? 0.439 -31.516 0.139 1 96.75 141 GLN B O 1
ATOM 2723 N N . THR B 1 142 ? -1.008 -32.281 -1.421 1 96.62 142 THR B N 1
ATOM 2724 C CA . THR B 1 142 ? 0.033 -32.5 -2.424 1 96.62 142 THR B CA 1
ATOM 2725 C C . THR B 1 142 ? 0.364 -31.188 -3.135 1 96.62 142 THR B C 1
ATOM 2727 O O . THR B 1 142 ? -0.358 -30.203 -2.996 1 96.62 142 THR B O 1
ATOM 2730 N N . LEU B 1 143 ? 1.5 -31.219 -3.836 1 96.06 143 LEU B N 1
ATOM 2731 C CA . LEU B 1 143 ? 1.85 -30.047 -4.633 1 96.06 143 LEU B CA 1
ATOM 2732 C C . LEU B 1 143 ? 0.75 -29.719 -5.637 1 96.06 143 LEU B C 1
ATOM 2734 O O . LEU B 1 143 ? 0.415 -28.562 -5.844 1 96.06 143 LEU B O 1
ATOM 2738 N N . GLN B 1 144 ? 0.198 -30.75 -6.258 1 95.12 144 GLN B N 1
ATOM 2739 C CA . GLN B 1 144 ? -0.873 -30.562 -7.23 1 95.12 144 GLN B CA 1
ATOM 2740 C C . GLN B 1 144 ? -2.08 -29.875 -6.598 1 95.12 144 GLN B C 1
ATOM 2742 O O . GLN B 1 144 ? -2.713 -29.016 -7.219 1 95.12 144 GLN B O 1
ATOM 2747 N N . GLN B 1 145 ? -2.371 -30.25 -5.426 1 96.19 145 GLN B N 1
ATOM 2748 C CA . GLN B 1 145 ? -3.492 -29.641 -4.715 1 96.19 145 GLN B CA 1
ATOM 2749 C C . GLN B 1 145 ? -3.197 -28.188 -4.371 1 96.19 145 GLN B C 1
ATOM 2751 O O . GLN B 1 145 ? -4.094 -27.328 -4.418 1 96.19 145 GLN B O 1
ATOM 2756 N N . LYS B 1 146 ? -1.929 -27.891 -4.035 1 97.44 146 LYS B N 1
ATOM 2757 C CA . LYS B 1 146 ? -1.509 -26.516 -3.738 1 97.44 146 LYS B CA 1
ATOM 2758 C C . LYS B 1 146 ? -1.624 -25.625 -4.973 1 97.44 146 LYS B C 1
ATOM 2760 O O . LYS B 1 146 ? -1.748 -24.406 -4.855 1 97.44 146 LYS B O 1
ATOM 2765 N N . LEU B 1 147 ? -1.653 -26.25 -6.164 1 97.56 147 LEU B N 1
ATOM 2766 C CA . LEU B 1 147 ? -1.604 -25.5 -7.414 1 97.56 147 LEU B CA 1
ATOM 2767 C C . LEU B 1 147 ? -2.988 -25.406 -8.047 1 97.56 147 LEU B C 1
ATOM 2769 O O . LEU B 1 147 ? -3.117 -25.016 -9.211 1 97.56 147 LEU B O 1
ATOM 2773 N N . ARG B 1 148 ? -4.098 -25.688 -7.438 1 94.69 148 ARG B N 1
ATOM 2774 C CA . ARG B 1 148 ? -5.445 -25.734 -7.988 1 94.69 148 ARG B CA 1
ATOM 2775 C C . ARG B 1 148 ? -5.906 -24.359 -8.438 1 94.69 148 ARG B C 1
ATOM 2777 O O . ARG B 1 148 ? -6.453 -24.203 -9.531 1 94.69 148 ARG B O 1
ATOM 2784 N N . ARG B 1 149 ? -5.605 -23.297 -7.715 1 97.31 149 ARG B N 1
ATOM 2785 C CA . ARG B 1 149 ? -6.016 -21.922 -7.996 1 97.31 149 ARG B CA 1
ATOM 2786 C C . ARG B 1 149 ? -7.52 -21.828 -8.219 1 97.31 149 ARG B C 1
ATOM 2788 O O . ARG B 1 149 ? -7.973 -21.359 -9.266 1 97.31 149 ARG B O 1
ATOM 2795 N N . GLU B 1 150 ? -8.367 -22.062 -7.34 1 95.75 150 GLU B N 1
ATOM 2796 C CA . GLU B 1 150 ? -9.773 -22.375 -7.559 1 95.75 150 GLU B CA 1
ATOM 2797 C C . GLU B 1 150 ? -10.648 -21.125 -7.418 1 95.75 150 GLU B C 1
ATOM 2799 O O . GLU B 1 150 ? -11.797 -21.125 -7.852 1 95.75 150 GLU B O 1
ATOM 2804 N N . ASP B 1 151 ? -10.203 -20.141 -6.82 1 97 151 ASP B N 1
ATOM 2805 C CA . ASP B 1 151 ? -11.055 -19 -6.531 1 97 151 ASP B CA 1
ATOM 2806 C C . ASP B 1 151 ? -10.398 -17.703 -6.977 1 97 151 ASP B C 1
ATOM 2808 O O . ASP B 1 151 ? -9.594 -17.125 -6.242 1 97 151 ASP B O 1
ATOM 2812 N N . TRP B 1 152 ? -10.766 -17.188 -8.117 1 97.5 152 TRP B N 1
ATOM 2813 C CA . TRP B 1 152 ? -10.203 -15.961 -8.68 1 97.5 152 TRP B CA 1
ATOM 2814 C C . TRP B 1 152 ? -11.086 -14.758 -8.375 1 97.5 152 TRP B C 1
ATOM 2816 O O . TRP B 1 152 ? -10.812 -13.648 -8.828 1 97.5 152 TRP B O 1
ATOM 2826 N N . GLY B 1 153 ? -12.094 -14.984 -7.582 1 96.31 153 GLY B N 1
ATOM 2827 C CA . GLY B 1 153 ? -13.008 -13.906 -7.234 1 96.31 153 GLY B CA 1
ATOM 2828 C C . GLY B 1 153 ? -13.82 -13.414 -8.414 1 96.31 153 GLY B C 1
ATOM 2829 O O . GLY B 1 153 ? -13.609 -13.852 -9.547 1 96.31 153 GLY B O 1
ATOM 2830 N N . SER B 1 154 ? -14.773 -12.422 -8.188 1 96.38 154 SER B N 1
ATOM 2831 C CA . SER B 1 154 ? -15.672 -11.906 -9.219 1 96.38 154 SER B CA 1
ATOM 2832 C C . SER B 1 154 ? -15.336 -10.461 -9.578 1 96.38 154 SER B C 1
ATOM 2834 O O . SER B 1 154 ? -16.141 -9.773 -10.219 1 96.38 154 SER B O 1
ATOM 2836 N N . TRP B 1 155 ? -14.219 -9.984 -9.211 1 96.19 155 TRP B N 1
ATOM 2837 C CA . TRP B 1 155 ? -13.945 -8.555 -9.219 1 96.19 155 TRP B CA 1
ATOM 2838 C C . TRP B 1 155 ? -13.609 -8.07 -10.625 1 96.19 155 TRP B C 1
ATOM 2840 O O . TRP B 1 155 ? -14.195 -7.109 -11.117 1 96.19 155 TRP B O 1
ATOM 2850 N N . VAL B 1 156 ? -12.578 -8.711 -11.203 1 97.12 156 VAL B N 1
ATOM 2851 C CA . VAL B 1 156 ? -12.164 -8.297 -12.539 1 97.12 156 VAL B CA 1
ATOM 2852 C C . VAL B 1 156 ? -12.25 -9.484 -13.5 1 97.12 156 VAL B C 1
ATOM 2854 O O . VAL B 1 156 ? -11.438 -10.406 -13.43 1 97.12 156 VAL B O 1
ATOM 2857 N N . ASP B 1 157 ? -13.07 -9.422 -14.406 1 96.19 157 ASP B N 1
ATOM 2858 C CA . ASP B 1 157 ? -13.484 -10.562 -15.211 1 96.19 157 ASP B CA 1
ATOM 2859 C C . ASP B 1 157 ? -12.344 -11.062 -16.094 1 96.19 157 ASP B C 1
ATOM 2861 O O . ASP B 1 157 ? -12.156 -12.266 -16.25 1 96.19 157 ASP B O 1
ATOM 2865 N N . TRP B 1 158 ? -11.625 -10.125 -16.609 1 97.5 158 TRP B N 1
ATOM 2866 C CA . TRP B 1 158 ? -10.641 -10.547 -17.594 1 97.5 158 TRP B CA 1
ATOM 2867 C C . TRP B 1 158 ? -9.383 -11.094 -16.922 1 97.5 158 TRP B C 1
ATOM 2869 O O . TRP B 1 158 ? -8.539 -11.711 -17.562 1 97.5 158 TRP B O 1
ATOM 2879 N N . ALA B 1 159 ? -9.172 -10.859 -15.656 1 98.44 159 ALA B N 1
ATOM 2880 C CA . ALA B 1 159 ? -7.926 -11.156 -14.953 1 98.44 159 ALA B CA 1
ATOM 2881 C C . ALA B 1 159 ? -7.98 -12.531 -14.289 1 98.44 159 ALA B C 1
ATOM 2883 O O . ALA B 1 159 ? -7.832 -12.648 -13.07 1 98.44 159 ALA B O 1
ATOM 2884 N N . ARG B 1 160 ? -8.188 -13.523 -15.008 1 97.88 160 ARG B N 1
ATOM 2885 C CA . ARG B 1 160 ? -8.25 -14.906 -14.555 1 97.88 160 ARG B CA 1
ATOM 2886 C C . ARG B 1 160 ? -7.973 -15.875 -15.703 1 97.88 160 ARG B C 1
ATOM 2888 O O . ARG B 1 160 ? -8.102 -15.508 -16.875 1 97.88 160 ARG B O 1
ATOM 2895 N N . PRO B 1 161 ? -7.496 -17.062 -15.352 1 97.56 161 PRO B N 1
ATOM 2896 C CA . PRO B 1 161 ? -7.23 -18.016 -16.438 1 97.56 161 PRO B CA 1
ATOM 2897 C C . PRO B 1 161 ? -8.508 -18.516 -17.109 1 97.56 161 PRO B C 1
ATOM 2899 O O . PRO B 1 161 ? -9.594 -18.406 -16.531 1 97.56 161 PRO B O 1
ATOM 2902 N N . GLN B 1 162 ? -8.336 -19 -18.25 1 95.56 162 GLN B N 1
ATOM 2903 C CA . GLN B 1 162 ? -9.453 -19.641 -18.938 1 95.56 162 GLN B CA 1
ATOM 2904 C C . GLN B 1 162 ? -9.898 -20.906 -18.203 1 95.56 162 GLN B C 1
ATOM 2906 O O . GLN B 1 162 ? -9.094 -21.562 -17.531 1 95.56 162 GLN B O 1
ATOM 2911 N N . PRO B 1 163 ? -11.195 -21.234 -18.359 1 92.75 163 PRO B N 1
ATOM 2912 C CA . PRO B 1 163 ? -11.656 -22.484 -17.75 1 92.75 163 PRO B CA 1
ATOM 2913 C C . PRO B 1 163 ? -10.82 -23.688 -18.172 1 92.75 163 PRO B C 1
ATOM 2915 O O . PRO B 1 163 ? -10.43 -23.797 -19.344 1 92.75 163 PRO B O 1
ATOM 2918 N N . GLY B 1 164 ? -10.523 -24.531 -17.234 1 92.5 164 GLY B N 1
ATOM 2919 C CA . GLY B 1 164 ? -9.758 -25.734 -17.531 1 92.5 164 GLY B CA 1
ATOM 2920 C C . GLY B 1 164 ? -8.258 -25.531 -17.422 1 92.5 164 GLY B C 1
ATOM 2921 O O . GLY B 1 164 ? -7.484 -26.484 -17.562 1 92.5 164 GLY B O 1
ATOM 2922 N N . HIS B 1 165 ? -7.879 -24.297 -17.156 1 94.5 165 HIS B N 1
ATOM 2923 C CA . HIS B 1 165 ? -6.461 -23.984 -17.016 1 94.5 165 HIS B CA 1
ATOM 2924 C C . HIS B 1 165 ? -5.84 -24.766 -15.859 1 94.5 165 HIS B C 1
ATOM 2926 O O . HIS B 1 165 ? -6.43 -24.875 -14.789 1 94.5 165 HIS B O 1
ATOM 2932 N N . CYS B 1 166 ? -4.672 -25.344 -16.125 1 95.75 166 CYS B N 1
ATOM 2933 C CA . CYS B 1 166 ? -3.832 -25.953 -15.094 1 95.75 166 CYS B CA 1
ATOM 2934 C C . CYS B 1 166 ? -2.615 -25.078 -14.797 1 95.75 166 CYS B C 1
ATOM 2936 O O . CYS B 1 166 ? -1.819 -24.797 -15.695 1 95.75 166 CYS B O 1
ATOM 2938 N N . ALA B 1 167 ? -2.496 -24.688 -13.578 1 96.56 167 ALA B N 1
ATOM 2939 C CA . ALA B 1 167 ? -1.38 -23.828 -13.203 1 96.56 167 ALA B CA 1
ATOM 2940 C C . ALA B 1 167 ? -0.042 -24.516 -13.477 1 96.56 167 ALA B C 1
ATOM 2942 O O . ALA B 1 167 ? 0.17 -25.656 -13.078 1 96.56 167 ALA B O 1
ATOM 2943 N N . ALA B 1 168 ? 0.83 -23.859 -14.133 1 96.62 168 ALA B N 1
ATOM 2944 C CA . ALA B 1 168 ? 2.18 -24.312 -14.453 1 96.62 168 ALA B CA 1
ATOM 2945 C C . ALA B 1 168 ? 3.193 -23.188 -14.312 1 96.62 168 ALA B C 1
ATOM 2947 O O . ALA B 1 168 ? 3.799 -22.766 -15.305 1 96.62 168 ALA B O 1
ATOM 2948 N N . PRO B 1 169 ? 3.432 -22.719 -13.062 1 98.12 169 PRO B N 1
ATOM 2949 C CA . PRO B 1 169 ? 4.402 -21.641 -12.875 1 98.12 169 PRO B CA 1
ATOM 2950 C C . PRO B 1 169 ? 5.773 -21.969 -13.469 1 98.12 169 PRO B C 1
ATOM 2952 O O . PRO B 1 169 ? 6.164 -23.141 -13.508 1 98.12 169 PRO B O 1
ATOM 2955 N N . SER B 1 170 ? 6.469 -20.938 -13.844 1 97.56 170 SER B N 1
ATOM 2956 C CA . SER B 1 170 ? 7.688 -21.109 -14.617 1 97.56 170 SER B CA 1
ATOM 2957 C C . SER B 1 170 ? 8.766 -21.828 -13.805 1 97.56 170 SER B C 1
ATOM 2959 O O . SER B 1 170 ? 9.719 -22.359 -14.367 1 97.56 170 SER B O 1
ATOM 2961 N N . TRP B 1 171 ? 8.625 -21.703 -12.539 1 96.69 171 TRP B N 1
ATOM 2962 C CA . TRP B 1 171 ? 9.625 -22.375 -11.703 1 96.69 171 TRP B CA 1
ATOM 2963 C C . TRP B 1 171 ? 9.352 -23.859 -11.602 1 96.69 171 TRP B C 1
ATOM 2965 O O . TRP B 1 171 ? 10.211 -24.625 -11.172 1 96.69 171 TRP B O 1
ATOM 2975 N N . LEU B 1 172 ? 8.055 -24.156 -11.977 1 95.44 172 LEU B N 1
ATOM 2976 C CA . LEU B 1 172 ? 7.652 -25.547 -11.812 1 95.44 172 LEU B CA 1
ATOM 2977 C C . LEU B 1 172 ? 8.461 -26.469 -12.727 1 95.44 172 LEU B C 1
ATOM 2979 O O . LEU B 1 172 ? 8.562 -26.219 -13.93 1 95.44 172 LEU B O 1
ATOM 2983 N N . ASP B 1 173 ? 9.164 -27.453 -12.289 1 89.69 173 ASP B N 1
ATOM 2984 C CA . ASP B 1 173 ? 9.938 -28.469 -12.992 1 89.69 173 ASP B CA 1
ATOM 2985 C C . ASP B 1 173 ? 11.195 -27.891 -13.609 1 89.69 173 ASP B C 1
ATOM 2987 O O . ASP B 1 173 ? 11.797 -28.484 -14.5 1 89.69 173 ASP B O 1
ATOM 2991 N N . LYS B 1 174 ? 11.492 -26.656 -13.406 1 93.19 174 LYS B N 1
ATOM 2992 C CA . LYS B 1 174 ? 12.734 -26.031 -13.859 1 93.19 174 LYS B CA 1
ATOM 2993 C C . LYS B 1 174 ? 13.953 -26.781 -13.32 1 93.19 174 LYS B C 1
ATOM 2995 O O . LYS B 1 174 ? 14.07 -26.984 -12.109 1 93.19 174 LYS B O 1
ATOM 3000 N N . ALA B 1 175 ? 14.766 -27.141 -14.266 1 93.06 175 ALA B N 1
ATOM 3001 C CA . ALA B 1 175 ? 15.953 -27.891 -13.875 1 93.06 175 ALA B CA 1
ATOM 3002 C C . ALA B 1 175 ? 16.812 -27.109 -12.891 1 93.06 175 ALA B C 1
ATOM 3004 O O . ALA B 1 175 ? 17.109 -25.938 -13.125 1 93.06 175 ALA B O 1
ATOM 3005 N N . GLY B 1 176 ? 17.109 -27.781 -11.711 1 92.12 176 GLY B N 1
ATOM 3006 C CA . GLY B 1 176 ? 18.016 -27.172 -10.742 1 92.12 176 GLY B CA 1
ATOM 3007 C C . GLY B 1 176 ? 17.359 -26.094 -9.906 1 92.12 176 GLY B C 1
ATOM 3008 O O . GLY B 1 176 ? 18.047 -25.375 -9.164 1 92.12 176 GLY B O 1
ATOM 3009 N N . PHE B 1 177 ? 16.094 -25.953 -10.031 1 93.12 177 PHE B N 1
ATOM 3010 C CA . PHE B 1 177 ? 15.383 -24.906 -9.305 1 93.12 177 PHE B CA 1
ATOM 3011 C C . PHE B 1 177 ? 15.312 -25.234 -7.816 1 93.12 177 PHE B C 1
ATOM 3013 O O . PHE B 1 177 ? 15.016 -26.359 -7.438 1 93.12 177 PHE B O 1
ATOM 3020 N N . THR B 1 178 ? 15.695 -24.219 -6.992 1 93.44 178 THR B N 1
ATOM 3021 C CA . THR B 1 178 ? 15.531 -24.266 -5.543 1 93.44 178 THR B CA 1
ATOM 3022 C C . THR B 1 178 ? 14.797 -23.016 -5.039 1 93.44 178 THR B C 1
ATOM 3024 O O . THR B 1 178 ? 15.242 -21.891 -5.258 1 93.44 178 THR B O 1
ATOM 3027 N N . PRO B 1 179 ? 13.648 -23.234 -4.398 1 94.88 179 PRO B N 1
ATOM 3028 C CA . PRO B 1 179 ? 12.945 -22.078 -3.822 1 94.88 179 PRO B CA 1
ATOM 3029 C C . PRO B 1 179 ? 13.703 -21.453 -2.66 1 94.88 179 PRO B C 1
ATOM 3031 O O . PRO B 1 179 ? 14.594 -22.094 -2.08 1 94.88 179 PRO B O 1
ATOM 3034 N N . PHE B 1 180 ? 13.336 -20.156 -2.402 1 95.12 180 PHE B N 1
ATOM 3035 C CA . PHE B 1 180 ? 13.914 -19.531 -1.221 1 95.12 180 PHE B CA 1
ATOM 3036 C C . PHE B 1 180 ? 13.375 -20.172 0.052 1 95.12 180 PHE B C 1
ATOM 3038 O O . PHE B 1 180 ? 12.18 -20.469 0.143 1 95.12 180 PHE B O 1
ATOM 3045 N N . SER B 1 181 ? 14.227 -20.375 0.987 1 92.25 181 SER B N 1
ATOM 3046 C CA . SER B 1 181 ? 13.789 -20.828 2.303 1 92.25 181 SER B CA 1
ATOM 3047 C C . SER B 1 181 ? 13.656 -19.656 3.271 1 92.25 181 SER B C 1
ATOM 3049 O O . SER B 1 181 ? 13.031 -19.781 4.328 1 92.25 181 SER B O 1
ATOM 3051 N N . GLY B 1 182 ? 14.211 -18.609 2.914 1 90.62 182 GLY B N 1
ATOM 3052 C CA . GLY B 1 182 ? 14.188 -17.391 3.703 1 90.62 182 GLY B CA 1
ATOM 3053 C C . GLY B 1 182 ? 15.039 -16.281 3.105 1 90.62 182 GLY B C 1
ATOM 3054 O O . GLY B 1 182 ? 15.609 -16.438 2.023 1 90.62 182 GLY B O 1
ATOM 3055 N N . LEU B 1 183 ? 15.062 -15.164 3.834 1 91 183 LEU B N 1
ATOM 3056 C CA . LEU B 1 183 ? 15.773 -13.984 3.352 1 91 183 LEU B CA 1
ATOM 3057 C C . LEU B 1 183 ? 17.25 -14.289 3.154 1 91 183 LEU B C 1
ATOM 3059 O O . LEU B 1 183 ? 17.906 -13.719 2.268 1 91 183 LEU B O 1
ATOM 3063 N N . GLN B 1 184 ? 17.766 -15.156 3.896 1 90.81 184 GLN B N 1
ATOM 3064 C CA . GLN B 1 184 ? 19.188 -15.469 3.871 1 90.81 184 GLN B CA 1
ATOM 3065 C C . GLN B 1 184 ? 19.578 -16.094 2.541 1 90.81 184 GLN B C 1
ATOM 3067 O O . GLN B 1 184 ? 20.766 -16.125 2.193 1 90.81 184 GLN B O 1
ATOM 3072 N N . ASP B 1 185 ? 18.641 -16.609 1.822 1 93.19 185 ASP B N 1
ATOM 3073 C CA . ASP B 1 185 ? 18.922 -17.266 0.55 1 93.19 185 ASP B CA 1
ATOM 3074 C C . ASP B 1 185 ? 19.016 -16.266 -0.588 1 93.19 185 ASP B C 1
ATOM 3076 O O . ASP B 1 185 ? 19.406 -16.609 -1.702 1 93.19 185 ASP B O 1
ATOM 3080 N N . ILE B 1 186 ? 18.641 -15.062 -0.343 1 94.62 186 ILE B N 1
ATOM 3081 C CA . ILE B 1 186 ? 18.625 -14.031 -1.375 1 94.62 186 ILE B CA 1
ATOM 3082 C C . ILE B 1 186 ? 19.938 -13.258 -1.339 1 94.62 186 ILE B C 1
ATOM 3084 O O . ILE B 1 186 ? 20.141 -12.391 -0.484 1 94.62 186 ILE B O 1
ATOM 3088 N N . ASP B 1 187 ? 20.797 -13.484 -2.268 1 94.5 187 ASP B N 1
ATOM 3089 C CA . ASP B 1 187 ? 22.141 -12.906 -2.268 1 94.5 187 ASP B CA 1
ATOM 3090 C C . ASP B 1 187 ? 22.281 -11.867 -3.377 1 94.5 187 ASP B C 1
ATOM 3092 O O . ASP B 1 187 ? 23.406 -11.523 -3.764 1 94.5 187 ASP B O 1
ATOM 3096 N N . PHE B 1 188 ? 21.281 -11.539 -3.959 1 96.06 188 PHE B N 1
ATOM 3097 C CA . PHE B 1 188 ? 21.25 -10.508 -4.992 1 96.06 188 PHE B CA 1
ATOM 3098 C C . PHE B 1 188 ? 20.25 -9.406 -4.637 1 96.06 188 PHE B C 1
ATOM 3100 O O . PHE B 1 188 ? 19.531 -9.516 -3.65 1 96.06 188 PHE B O 1
ATOM 3107 N N . GLY B 1 189 ? 20.297 -8.281 -5.445 1 95.75 189 GLY B N 1
ATOM 3108 C CA . GLY B 1 189 ? 19.453 -7.148 -5.102 1 95.75 189 GLY B CA 1
ATOM 3109 C C . GLY B 1 189 ? 19.969 -6.375 -3.898 1 95.75 189 GLY B C 1
ATOM 3110 O O . GLY B 1 189 ? 21.062 -6.641 -3.4 1 95.75 189 GLY B O 1
ATOM 3111 N N . VAL B 1 190 ? 19.203 -5.32 -3.518 1 96 190 VAL B N 1
ATOM 3112 C CA . VAL B 1 190 ? 19.516 -4.488 -2.359 1 96 190 VAL B CA 1
ATOM 3113 C C . VAL B 1 190 ? 18.406 -4.625 -1.317 1 96 190 VAL B C 1
ATOM 3115 O O . VAL B 1 190 ? 17.234 -4.375 -1.612 1 96 190 VAL B O 1
ATOM 3118 N N . ARG B 1 191 ? 18.797 -5.016 -0.096 1 93.62 191 ARG B N 1
ATOM 3119 C CA . ARG B 1 191 ? 17.812 -5.242 0.958 1 93.62 191 ARG B CA 1
ATOM 3120 C C . ARG B 1 191 ? 17.219 -3.926 1.448 1 93.62 191 ARG B C 1
ATOM 3122 O O . ARG B 1 191 ? 17.891 -2.889 1.417 1 93.62 191 ARG B O 1
ATOM 3129 N N . SER B 1 192 ? 15.93 -3.908 1.922 1 83.5 192 SER B N 1
ATOM 3130 C CA . SER B 1 192 ? 15.227 -2.729 2.414 1 83.5 192 SER B CA 1
ATOM 3131 C C . SER B 1 192 ? 15.695 -2.354 3.818 1 83.5 192 SER B C 1
ATOM 3133 O O . SER B 1 192 ? 15.531 -1.209 4.246 1 83.5 192 SER B O 1
ATOM 3135 N N . HIS B 1 193 ? 16.078 -3.201 4.598 1 77.56 193 HIS B N 1
ATOM 3136 C CA . HIS B 1 193 ? 16.516 -2.986 5.973 1 77.56 193 HIS B CA 1
ATOM 3137 C C . HIS B 1 193 ? 17.781 -3.791 6.273 1 77.56 193 HIS B C 1
ATOM 3139 O O . HIS B 1 193 ? 18.047 -4.797 5.617 1 77.56 193 HIS B O 1
#

Organism: NCBI:txid185642

InterPro domains:
  IPR032710 NTF2-like domain superfamily [SSF54427] (1-120)
  IPR037401 SnoaL-like domain [PF12680] (22-114)

Nearest PDB structures (foldseek):
  5yqt-assembly2_B  TM=7.512E-01  e=1.818E-06  Rhodococcus erythropolis
  3kkg-assembly1_A-2  TM=7.371E-01  e=4.845E-06  Jannaschia sp. CCS1
  5aig-assembly2_B  TM=7.539E-01  e=4.970E-05  unidentified
  5jpu-assembly1_B  TM=6.945E-01  e=1.172E-04  Rhodococcus erythropolis
  3f14-assembly1_A-2  TM=7.353E-01  e=4.243E-04  Cytophaga hutchinsonii ATCC 33406

pLDDT: mean 96.4, std 5.31, range [46.16, 98.88]